Protein AF-A0A2H5Z1C7-F1 (afdb_monomer_lite)

Structure (mmCIF, N/CA/C/O backbone):
data_AF-A0A2H5Z1C7-F1
#
_entry.id   AF-A0A2H5Z1C7-F1
#
loop_
_atom_site.group_PDB
_atom_site.id
_atom_site.type_symbol
_atom_site.label_atom_id
_atom_site.label_alt_id
_atom_site.label_comp_id
_atom_site.label_asym_id
_atom_site.label_entity_id
_atom_site.label_seq_id
_atom_site.pdbx_PDB_ins_code
_atom_site.Cartn_x
_atom_site.Cartn_y
_atom_site.Cartn_z
_atom_site.occupancy
_atom_site.B_iso_or_equiv
_atom_site.auth_seq_id
_atom_site.auth_comp_id
_atom_site.auth_asym_id
_atom_site.auth_atom_id
_atom_site.pdbx_PDB_model_num
ATOM 1 N N . MET A 1 1 ? 21.024 -50.551 -31.900 1.00 51.53 1 MET A N 1
ATOM 2 C CA . MET A 1 1 ? 20.088 -49.462 -31.540 1.00 51.53 1 MET A CA 1
ATOM 3 C C . MET A 1 1 ? 19.557 -49.660 -30.117 1.00 51.53 1 MET A C 1
ATOM 5 O O . MET A 1 1 ? 19.567 -48.706 -29.353 1.00 51.53 1 MET A O 1
ATOM 9 N N . ASP A 1 2 ? 19.234 -50.897 -29.718 1.00 59.56 2 ASP A N 1
ATOM 10 C CA . ASP A 1 2 ? 18.687 -51.221 -28.384 1.00 59.56 2 ASP A CA 1
ATOM 11 C C . ASP A 1 2 ? 19.619 -50.965 -27.187 1.00 59.56 2 ASP A C 1
ATOM 13 O O . ASP A 1 2 ? 19.162 -50.536 -26.131 1.00 59.56 2 ASP A O 1
ATOM 17 N N . GLU A 1 3 ? 20.934 -51.153 -27.337 1.00 68.38 3 GLU A N 1
ATOM 18 C CA . GLU A 1 3 ? 21.896 -50.921 -26.243 1.00 68.38 3 GLU A CA 1
ATOM 19 C C . GLU A 1 3 ? 22.015 -49.432 -25.864 1.00 68.38 3 GLU A C 1
ATOM 21 O O . GLU A 1 3 ? 22.174 -49.081 -24.694 1.00 68.38 3 GLU A O 1
ATOM 26 N N . TRP A 1 4 ? 21.871 -48.539 -26.847 1.00 64.00 4 TRP A N 1
ATOM 27 C CA . TRP A 1 4 ? 21.861 -47.091 -26.632 1.00 64.00 4 TRP A CA 1
ATOM 28 C C . TRP A 1 4 ? 20.602 -46.644 -25.880 1.00 64.00 4 TRP A C 1
ATOM 30 O O . TRP A 1 4 ? 20.699 -45.897 -24.909 1.00 64.00 4 TRP A O 1
ATOM 40 N N . LEU A 1 5 ? 19.435 -47.167 -26.267 1.00 70.19 5 LEU A N 1
ATOM 41 C CA . LEU A 1 5 ? 18.165 -46.906 -25.584 1.00 70.19 5 LEU A CA 1
ATOM 42 C C . LEU A 1 5 ? 18.172 -47.420 -24.139 1.00 70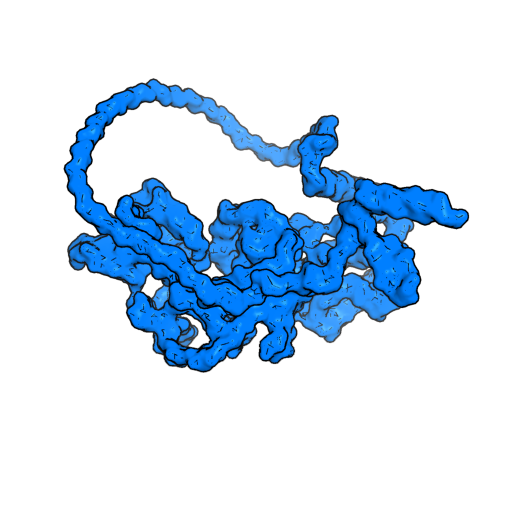.19 5 LEU A C 1
ATOM 44 O O . LEU A 1 5 ? 17.688 -46.730 -23.244 1.00 70.19 5 LEU A O 1
ATOM 48 N N . ALA A 1 6 ? 18.762 -48.591 -23.888 1.00 74.25 6 ALA A N 1
ATOM 49 C CA . ALA A 1 6 ? 18.908 -49.128 -22.535 1.00 74.25 6 ALA A CA 1
ATOM 50 C C . ALA A 1 6 ? 19.809 -48.244 -21.653 1.00 74.25 6 ALA A C 1
ATOM 52 O O . ALA A 1 6 ? 19.497 -48.006 -20.486 1.00 74.25 6 ALA A O 1
ATOM 53 N N . ARG A 1 7 ? 20.904 -47.707 -22.211 1.00 75.25 7 ARG A N 1
ATOM 54 C CA . ARG A 1 7 ? 21.788 -46.770 -21.496 1.00 75.25 7 ARG A CA 1
ATOM 55 C C . ARG A 1 7 ? 21.118 -45.423 -21.239 1.00 75.25 7 ARG A C 1
ATOM 57 O O . ARG A 1 7 ? 21.278 -44.888 -20.146 1.00 75.25 7 ARG A O 1
ATOM 64 N N . LEU A 1 8 ? 20.348 -44.909 -22.198 1.00 74.25 8 LEU A N 1
ATOM 65 C CA . LEU A 1 8 ? 19.602 -43.657 -22.054 1.00 74.25 8 LEU A CA 1
ATOM 66 C C . LEU A 1 8 ? 18.519 -43.767 -20.970 1.00 74.25 8 LEU A C 1
ATOM 68 O O . LEU A 1 8 ? 18.454 -42.912 -20.095 1.00 74.25 8 LEU A O 1
ATOM 72 N N . LYS A 1 9 ? 17.732 -44.853 -20.963 1.00 76.56 9 LYS A N 1
ATOM 73 C CA . LYS A 1 9 ? 16.726 -45.105 -19.915 1.00 76.56 9 LYS A CA 1
ATOM 74 C C . LYS A 1 9 ? 17.356 -45.179 -18.527 1.00 76.56 9 LYS A C 1
ATOM 76 O O . LYS A 1 9 ? 16.883 -44.520 -17.611 1.00 76.56 9 LYS A O 1
ATOM 81 N N . ARG A 1 10 ? 18.482 -45.887 -18.399 1.00 79.12 10 ARG A N 1
ATOM 82 C CA . ARG A 1 10 ? 19.217 -45.984 -17.132 1.00 79.12 10 ARG A CA 1
ATOM 83 C C . ARG A 1 10 ? 19.778 -44.636 -16.669 1.00 79.12 10 ARG A C 1
ATOM 85 O O . ARG A 1 10 ? 19.803 -44.369 -15.476 1.00 79.12 10 ARG A O 1
ATOM 92 N N . ALA A 1 11 ? 20.229 -43.785 -17.592 1.00 76.12 11 ALA A N 1
ATOM 93 C CA . ALA A 1 11 ? 20.698 -42.441 -17.260 1.00 76.12 11 ALA A CA 1
ATOM 94 C C . ALA A 1 11 ? 19.555 -41.529 -16.784 1.00 76.12 11 ALA A C 1
ATOM 96 O O . ALA A 1 11 ? 19.762 -40.726 -15.880 1.00 76.12 11 ALA A O 1
ATOM 97 N N . ILE A 1 12 ? 18.358 -41.679 -17.354 1.00 80.25 12 ILE A N 1
ATOM 98 C CA . ILE A 1 12 ? 17.167 -40.920 -16.953 1.00 80.25 12 ILE A CA 1
ATOM 99 C C . ILE A 1 12 ? 16.640 -41.400 -15.598 1.00 80.25 12 ILE A C 1
ATOM 101 O O . ILE A 1 12 ? 16.338 -40.569 -14.754 1.00 80.25 12 ILE A O 1
ATOM 105 N N . GLU A 1 13 ? 16.617 -42.712 -15.340 1.00 76.44 13 GLU A N 1
ATOM 106 C CA . GLU A 1 13 ? 16.239 -43.271 -14.029 1.00 76.44 13 GLU A CA 1
ATOM 107 C C . GLU A 1 13 ? 17.138 -42.775 -12.888 1.00 76.44 13 GLU A C 1
ATOM 109 O O . GLU A 1 13 ? 16.668 -42.571 -11.776 1.00 76.44 13 GLU A O 1
ATOM 114 N N . VAL A 1 14 ? 18.430 -42.556 -13.153 1.00 83.31 14 VAL A N 1
ATOM 115 C CA . VAL A 1 14 ? 19.371 -42.010 -12.158 1.00 83.31 14 VAL A CA 1
ATOM 116 C C . VAL A 1 14 ? 19.178 -40.498 -11.944 1.00 83.31 14 VAL A C 1
ATOM 118 O O . VAL A 1 14 ? 19.596 -39.973 -10.916 1.00 83.31 14 VAL A O 1
ATOM 121 N N . ASN A 1 15 ? 18.544 -39.794 -12.888 1.00 78.38 15 ASN A N 1
ATOM 122 C CA . ASN A 1 15 ? 18.353 -38.339 -12.873 1.00 78.38 15 ASN A CA 1
ATOM 123 C C . ASN A 1 15 ? 16.864 -37.959 -13.006 1.00 78.38 15 ASN A C 1
ATOM 125 O O . ASN A 1 15 ? 16.501 -37.038 -13.743 1.00 78.38 15 ASN A O 1
ATOM 129 N N . ASP A 1 16 ? 16.000 -38.678 -12.292 1.00 77.06 16 ASP A N 1
ATOM 130 C CA . ASP A 1 16 ? 14.538 -38.523 -12.312 1.00 77.06 16 ASP A CA 1
ATOM 131 C C . ASP A 1 16 ? 14.044 -37.146 -11.828 1.00 77.06 16 ASP A C 1
ATOM 133 O O . ASP A 1 16 ? 12.974 -36.686 -12.219 1.00 77.06 16 ASP A O 1
ATOM 137 N N . HIS A 1 17 ? 14.849 -36.452 -11.027 1.00 74.62 17 HIS A N 1
ATOM 138 C CA . HIS A 1 17 ? 14.631 -35.078 -10.575 1.00 74.62 17 HIS A CA 1
ATOM 139 C C . HIS A 1 17 ? 14.840 -34.013 -11.674 1.00 74.62 17 HIS A C 1
ATOM 141 O O . HIS A 1 17 ? 14.372 -32.882 -11.522 1.00 74.62 17 HIS A O 1
ATOM 147 N N . VAL A 1 18 ? 15.493 -34.359 -12.792 1.00 75.75 18 VAL A N 1
ATOM 148 C CA . VAL A 1 18 ? 15.772 -33.451 -13.927 1.00 75.75 18 VAL A CA 1
ATOM 149 C C . VAL A 1 18 ? 14.942 -33.807 -15.158 1.00 75.75 18 VAL A C 1
ATOM 151 O O . VAL A 1 18 ? 14.459 -32.916 -15.860 1.00 75.75 18 VAL A O 1
ATOM 154 N N . PHE A 1 19 ? 14.772 -35.102 -15.433 1.00 78.25 19 PHE A N 1
ATOM 155 C CA . PHE A 1 19 ? 14.183 -35.593 -16.678 1.00 78.25 19 PHE A CA 1
ATOM 156 C C . PHE A 1 19 ? 12.903 -36.396 -16.424 1.00 78.25 19 PHE A C 1
ATOM 158 O O . PHE A 1 19 ? 12.857 -37.264 -15.554 1.00 78.25 19 PHE A O 1
ATOM 165 N N . ALA A 1 20 ? 11.873 -36.157 -17.234 1.00 79.81 20 ALA A N 1
ATOM 166 C CA . ALA A 1 20 ? 10.685 -37.000 -17.319 1.00 79.81 20 ALA A CA 1
ATOM 167 C C . ALA A 1 20 ? 10.631 -37.721 -18.672 1.00 79.81 20 ALA A C 1
ATOM 169 O O . ALA A 1 20 ? 11.037 -37.179 -19.699 1.00 79.81 20 ALA A O 1
ATOM 170 N N . LEU A 1 21 ? 10.119 -38.953 -18.667 1.00 76.56 21 LEU A N 1
ATOM 171 C CA . LEU A 1 21 ? 9.758 -39.673 -19.886 1.00 76.56 21 LEU A CA 1
ATOM 172 C C . LEU A 1 21 ? 8.274 -39.449 -20.148 1.00 76.56 21 LEU A C 1
ATOM 174 O O . LEU A 1 21 ? 7.436 -39.926 -19.383 1.00 76.56 21 LEU A O 1
ATOM 178 N N . GLU A 1 22 ? 7.958 -38.751 -21.229 1.00 75.31 22 GLU A N 1
ATOM 179 C CA . GLU A 1 22 ? 6.585 -38.542 -21.674 1.00 75.31 22 GLU A CA 1
ATOM 180 C C . GLU A 1 22 ? 6.343 -39.376 -22.935 1.00 75.31 22 GLU A C 1
ATOM 182 O O . GLU A 1 22 ? 7.213 -39.514 -23.797 1.00 75.31 22 GLU A O 1
ATOM 187 N N . THR A 1 23 ? 5.171 -40.003 -23.022 1.00 67.50 23 THR A N 1
ATOM 188 C CA . THR A 1 23 ? 4.750 -40.734 -24.223 1.00 67.50 23 THR A CA 1
ATOM 189 C C . THR A 1 23 ? 3.649 -39.924 -24.884 1.00 67.50 23 THR A C 1
ATOM 191 O O . THR A 1 23 ? 2.552 -39.838 -24.339 1.00 67.50 23 THR A O 1
ATOM 194 N N . SER A 1 24 ? 3.948 -39.327 -26.035 1.00 59.72 24 SER A N 1
ATOM 195 C CA . SER A 1 24 ? 2.995 -38.552 -26.834 1.00 59.72 24 SER A CA 1
ATOM 196 C C . SER A 1 24 ? 2.995 -39.111 -28.252 1.00 59.72 24 SER A C 1
ATOM 198 O O . SER A 1 24 ? 4.057 -39.385 -28.803 1.00 59.72 24 SER A O 1
ATOM 200 N N . ASP A 1 25 ? 1.813 -39.357 -28.818 1.00 56.03 25 ASP A N 1
ATOM 201 C CA . ASP A 1 25 ? 1.622 -39.868 -30.188 1.00 56.03 25 ASP A CA 1
ATOM 202 C C . ASP A 1 25 ? 2.435 -41.130 -30.559 1.00 56.03 25 ASP A C 1
ATOM 204 O O . ASP A 1 25 ? 2.811 -41.344 -31.709 1.00 56.03 25 ASP A O 1
ATOM 208 N N . GLY A 1 26 ? 2.680 -42.015 -29.585 1.00 63.62 26 GLY A N 1
ATOM 209 C CA . GLY A 1 26 ? 3.385 -43.286 -29.798 1.00 63.62 26 GLY A CA 1
ATOM 210 C C . GLY A 1 26 ? 4.915 -43.187 -29.802 1.00 63.62 26 GLY A C 1
ATOM 211 O O . GLY A 1 26 ? 5.580 -44.214 -29.946 1.00 63.62 26 GLY A O 1
ATOM 212 N N . GLU A 1 27 ? 5.475 -41.996 -29.575 1.00 62.56 27 GLU A N 1
ATOM 213 C CA . GLU A 1 27 ? 6.912 -41.767 -29.418 1.00 62.56 27 GLU A CA 1
ATOM 214 C C . GLU A 1 27 ? 7.261 -41.436 -27.957 1.00 62.56 27 GLU A C 1
ATOM 216 O O . GLU A 1 27 ? 6.515 -40.768 -27.238 1.00 62.56 27 GLU A O 1
ATOM 221 N N . THR A 1 28 ? 8.403 -41.945 -27.486 1.00 69.50 28 THR A N 1
ATOM 222 C CA . THR A 1 28 ? 8.923 -41.650 -26.144 1.00 69.50 28 THR A CA 1
ATOM 223 C C . THR A 1 28 ? 9.860 -40.451 -26.222 1.00 69.50 28 THR A C 1
ATOM 225 O O . THR A 1 28 ? 10.951 -40.559 -26.784 1.00 69.50 28 THR A O 1
ATOM 228 N N . ILE A 1 29 ? 9.455 -39.332 -25.627 1.00 76.62 29 ILE A N 1
ATOM 229 C CA . ILE A 1 29 ? 10.246 -38.102 -25.551 1.00 76.62 29 ILE A CA 1
ATOM 230 C C . ILE A 1 29 ? 10.829 -37.922 -24.143 1.00 76.62 29 ILE A C 1
ATOM 232 O O . ILE A 1 29 ? 10.222 -38.294 -23.138 1.00 76.62 29 ILE A O 1
ATOM 236 N N . VAL A 1 30 ? 12.043 -37.371 -24.078 1.00 76.94 30 VAL A N 1
ATOM 237 C CA . VAL A 1 30 ? 12.716 -37.007 -22.823 1.00 76.94 30 VAL A CA 1
ATOM 238 C C . VAL A 1 30 ? 12.503 -35.513 -22.604 1.00 76.94 30 VAL A C 1
ATOM 240 O O . VAL A 1 30 ? 12.988 -34.709 -23.399 1.00 76.94 30 VAL A O 1
ATOM 243 N N . ALA A 1 31 ? 11.777 -35.143 -21.553 1.00 73.44 31 ALA A N 1
ATOM 244 C CA . ALA A 1 31 ? 11.380 -33.770 -21.265 1.00 73.44 31 ALA A CA 1
ATOM 245 C C . ALA A 1 31 ? 12.085 -33.229 -20.008 1.00 73.44 31 ALA A C 1
ATOM 247 O O . ALA A 1 31 ? 12.254 -33.938 -19.014 1.00 73.44 31 ALA A O 1
ATOM 248 N N . THR A 1 32 ? 12.502 -31.964 -20.050 1.00 74.81 32 THR A N 1
ATOM 249 C CA . THR A 1 32 ? 13.065 -31.206 -18.919 1.00 74.81 32 THR A CA 1
ATOM 250 C C . THR A 1 32 ? 12.670 -29.734 -19.050 1.00 74.81 32 THR A C 1
ATOM 252 O O . THR A 1 32 ? 12.405 -29.263 -20.160 1.00 74.81 32 THR A O 1
ATOM 255 N N . THR A 1 33 ? 12.582 -29.000 -17.941 1.00 75.00 33 THR A N 1
ATOM 256 C CA . THR A 1 33 ? 12.294 -27.558 -17.971 1.00 75.00 33 THR A CA 1
ATOM 257 C C . THR A 1 33 ? 13.534 -26.762 -18.402 1.00 75.00 33 THR A C 1
ATOM 259 O O . THR A 1 33 ? 14.664 -27.244 -18.322 1.00 75.00 33 THR A O 1
ATOM 262 N N . ARG A 1 34 ? 13.362 -25.492 -18.807 1.00 61.97 34 ARG A N 1
ATOM 263 C CA . ARG A 1 34 ? 14.505 -24.588 -19.079 1.00 61.97 34 ARG A CA 1
ATOM 264 C C . ARG A 1 34 ? 15.430 -24.393 -17.868 1.00 61.97 34 ARG A C 1
ATOM 266 O O . ARG A 1 34 ? 16.579 -24.019 -18.061 1.00 61.97 34 ARG A O 1
ATOM 273 N N . ALA A 1 35 ? 14.935 -24.648 -16.656 1.00 66.19 35 ALA A N 1
ATOM 274 C CA . ALA A 1 35 ? 15.692 -24.567 -15.410 1.00 66.19 35 ALA A CA 1
ATOM 275 C C . ALA A 1 35 ? 16.402 -25.886 -15.040 1.00 66.19 35 ALA A C 1
ATOM 277 O O . ALA A 1 35 ? 17.009 -25.965 -13.977 1.00 66.19 35 ALA A O 1
ATOM 278 N N . GLY A 1 36 ? 16.330 -26.923 -15.886 1.00 69.81 36 GLY A N 1
ATOM 279 C CA . GLY A 1 36 ? 16.950 -28.222 -15.611 1.00 69.81 36 GLY A 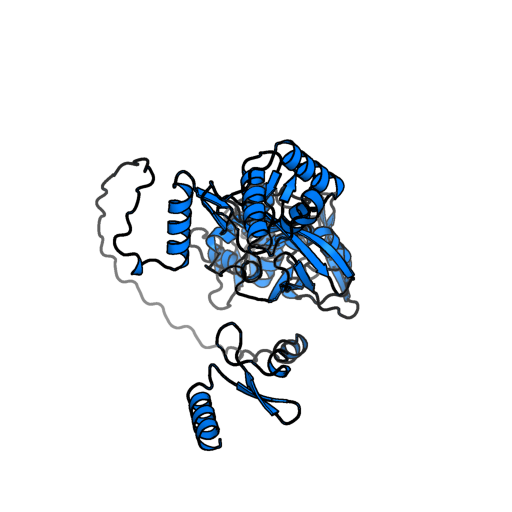CA 1
ATOM 280 C C . GLY A 1 36 ? 16.249 -28.999 -14.496 1.00 69.81 36 GLY A C 1
ATOM 281 O O . GLY A 1 36 ? 16.899 -29.712 -13.737 1.00 69.81 36 GLY A O 1
ATOM 282 N N . THR A 1 37 ? 14.929 -28.854 -14.377 1.00 72.94 37 THR A N 1
ATOM 283 C CA . THR A 1 37 ? 14.098 -29.583 -13.410 1.00 72.94 37 THR A CA 1
ATOM 284 C C . THR A 1 37 ? 13.065 -30.443 -14.126 1.00 72.94 37 THR A C 1
ATOM 286 O O . THR A 1 37 ? 12.715 -30.196 -15.284 1.00 72.94 37 THR A O 1
ATOM 289 N N . ARG A 1 38 ? 12.570 -31.477 -13.442 1.00 72.56 38 ARG A N 1
ATOM 290 C CA . ARG A 1 38 ? 11.527 -32.351 -13.979 1.00 72.56 38 ARG A CA 1
ATOM 291 C C . ARG A 1 38 ? 10.254 -31.544 -14.315 1.00 72.56 38 ARG A C 1
ATOM 293 O O . ARG A 1 38 ? 9.770 -30.815 -13.449 1.00 72.56 38 ARG A O 1
ATOM 300 N N . PRO A 1 39 ? 9.672 -31.686 -15.521 1.00 68.94 39 PRO A N 1
ATOM 301 C CA . PRO A 1 39 ? 8.381 -31.086 -15.846 1.00 68.94 39 PRO A CA 1
ATOM 302 C C . PRO A 1 39 ? 7.281 -31.698 -14.968 1.00 68.94 39 PRO A C 1
ATOM 304 O O . PRO A 1 39 ? 7.205 -32.921 -14.822 1.00 68.94 39 PRO A O 1
ATOM 307 N N . LEU A 1 40 ? 6.438 -30.859 -14.366 1.00 70.06 40 LEU A N 1
ATOM 308 C CA . LEU A 1 40 ? 5.249 -31.317 -13.647 1.00 70.06 40 LEU A CA 1
ATOM 309 C C . LEU A 1 40 ? 4.133 -31.629 -14.658 1.00 70.06 40 LEU A C 1
ATOM 311 O O . LEU A 1 40 ? 3.962 -30.865 -15.612 1.00 70.06 40 LEU A O 1
ATOM 315 N N . PRO A 1 41 ? 3.363 -32.720 -14.479 1.00 61.56 41 PRO A N 1
ATOM 316 C CA . PRO A 1 41 ? 2.237 -33.012 -15.357 1.00 61.56 41 PRO A CA 1
ATOM 317 C C . PRO A 1 41 ? 1.214 -31.860 -15.314 1.00 61.56 41 PRO A C 1
ATOM 319 O O . PRO A 1 41 ? 1.045 -31.250 -14.255 1.00 61.56 41 PRO A O 1
ATOM 322 N N . PRO A 1 42 ? 0.484 -31.580 -16.412 1.00 50.41 42 PRO A N 1
ATOM 323 C CA . PRO A 1 42 ? -0.474 -30.469 -16.485 1.00 50.41 42 PRO A CA 1
ATOM 324 C C . PRO A 1 42 ? -1.522 -30.470 -15.363 1.00 50.41 42 PRO A C 1
ATOM 326 O O . PRO A 1 42 ? -1.993 -29.421 -14.939 1.00 50.41 42 PRO A O 1
ATOM 329 N N . GLU A 1 43 ? -1.857 -31.649 -14.841 1.00 48.75 43 GLU A N 1
ATOM 330 C CA . GLU A 1 43 ? -2.802 -31.838 -13.737 1.00 48.75 43 GLU A CA 1
ATOM 331 C C . GLU A 1 43 ? -2.242 -31.405 -12.370 1.00 48.75 43 GLU A C 1
ATOM 333 O O . GLU A 1 43 ? -3.019 -31.057 -11.489 1.00 48.75 43 GLU A O 1
ATOM 338 N N . ALA A 1 44 ? -0.914 -31.384 -12.201 1.00 49.94 44 ALA A N 1
ATOM 339 C CA . ALA A 1 44 ? -0.227 -30.897 -11.001 1.00 49.94 44 ALA A CA 1
ATOM 340 C C . ALA A 1 44 ? 0.066 -29.385 -11.043 1.00 49.94 44 ALA A C 1
ATOM 342 O O . ALA A 1 44 ? 0.431 -28.811 -10.023 1.00 49.94 44 ALA A O 1
ATOM 343 N N . LEU A 1 45 ? -0.103 -28.741 -12.206 1.00 45.72 45 LEU A N 1
ATOM 344 C CA . LEU A 1 45 ? -0.094 -27.277 -12.346 1.00 45.72 45 LEU A CA 1
ATOM 345 C C . LEU A 1 45 ? -1.443 -26.650 -11.964 1.00 45.72 45 LEU A C 1
ATOM 347 O O . LEU A 1 45 ? -1.530 -25.442 -11.775 1.00 45.72 45 LEU A O 1
ATOM 351 N N . ILE A 1 46 ? -2.492 -27.467 -11.849 1.00 44.44 46 ILE A N 1
ATOM 352 C CA . ILE A 1 46 ? -3.780 -27.045 -11.310 1.00 44.44 46 ILE A CA 1
ATOM 353 C C . ILE A 1 46 ? -3.757 -27.363 -9.820 1.00 44.44 46 ILE A C 1
ATOM 355 O O . ILE A 1 46 ? -4.095 -28.474 -9.405 1.00 44.44 46 ILE A O 1
ATOM 359 N N . ASP A 1 47 ? -3.365 -26.386 -9.011 1.00 40.84 47 ASP A N 1
ATOM 360 C CA . ASP A 1 47 ? -3.500 -26.491 -7.566 1.00 40.84 47 ASP A CA 1
ATOM 361 C C . ASP A 1 47 ? -4.993 -26.531 -7.192 1.00 40.84 47 ASP A C 1
ATOM 363 O O . ASP A 1 47 ? -5.702 -25.526 -7.163 1.00 40.84 47 ASP A O 1
ATOM 367 N N . ARG A 1 48 ? -5.505 -27.742 -6.956 1.00 45.59 48 ARG A N 1
ATOM 368 C CA . ARG A 1 48 ? -6.862 -27.964 -6.437 1.00 45.59 48 ARG A CA 1
ATOM 369 C C . ARG A 1 48 ? -6.915 -27.933 -4.906 1.00 45.59 48 ARG A C 1
ATOM 371 O O . ARG A 1 48 ? -8.012 -28.014 -4.359 1.00 45.59 48 ARG A O 1
ATOM 378 N N . ALA A 1 49 ? -5.777 -27.833 -4.213 1.00 49.00 49 ALA A N 1
ATOM 379 C CA . ALA A 1 49 ? -5.707 -27.804 -2.752 1.00 49.00 49 ALA A CA 1
ATOM 380 C C . ALA A 1 49 ? -6.001 -26.406 -2.173 1.00 49.00 49 ALA A C 1
ATOM 382 O O . ALA A 1 49 ? -6.315 -26.281 -0.987 1.00 49.00 49 ALA A O 1
ATOM 383 N N . HIS A 1 50 ? -5.973 -25.361 -3.004 1.00 47.56 50 HIS A N 1
ATOM 384 C CA . HIS A 1 50 ? -6.230 -23.974 -2.606 1.00 47.56 50 HIS A CA 1
ATOM 385 C C . HIS A 1 50 ? -7.493 -23.380 -3.235 1.00 47.56 50 HIS A C 1
ATOM 387 O O . HIS A 1 50 ? -7.539 -22.219 -3.624 1.00 47.56 50 HIS A O 1
ATOM 393 N N . GLN A 1 51 ? -8.572 -24.163 -3.280 1.00 41.72 51 GLN A N 1
ATOM 394 C CA . GLN A 1 51 ? -9.899 -23.594 -3.492 1.00 41.72 51 GLN A CA 1
ATOM 395 C C . GLN A 1 51 ? -10.484 -23.159 -2.136 1.00 41.72 51 GLN A C 1
ATOM 397 O O . GLN A 1 51 ? -10.714 -23.987 -1.249 1.00 41.72 51 GLN A O 1
ATOM 402 N N . LEU A 1 52 ? -10.785 -21.859 -2.011 1.00 46.31 52 LEU A N 1
ATOM 403 C CA . LEU A 1 52 ? -11.509 -21.210 -0.902 1.00 46.31 52 LEU A CA 1
ATOM 404 C C . LEU A 1 52 ? -12.682 -22.022 -0.285 1.00 46.31 52 LEU A C 1
ATOM 406 O O . LEU A 1 52 ? -12.862 -21.944 0.932 1.00 46.31 52 LEU A O 1
ATOM 410 N N . PRO A 1 53 ? -13.459 -22.841 -1.031 1.00 50.59 53 PRO A N 1
ATOM 411 C CA . PRO A 1 53 ? -14.543 -23.639 -0.456 1.00 50.59 53 PRO A CA 1
ATOM 412 C C . PRO A 1 53 ? -14.106 -24.679 0.588 1.00 50.59 53 PRO A C 1
ATOM 414 O O . PRO A 1 53 ? -14.888 -24.981 1.488 1.00 50.59 53 PRO A O 1
ATOM 417 N N . HIS A 1 54 ? -12.885 -25.227 0.514 1.00 44.00 54 HIS A N 1
ATOM 418 C CA . HIS A 1 54 ? -12.462 -26.299 1.430 1.00 44.00 54 HIS A CA 1
ATOM 419 C C . HIS A 1 54 ? -12.116 -25.804 2.843 1.00 44.00 54 HIS A C 1
ATOM 421 O O . HIS A 1 54 ? -12.278 -26.559 3.799 1.00 44.00 54 HIS A O 1
ATOM 427 N N . ARG A 1 55 ? -11.728 -24.530 3.006 1.00 50.56 55 ARG A N 1
ATOM 428 C CA . ARG A 1 55 ? -11.401 -23.938 4.319 1.00 50.56 55 ARG A CA 1
ATOM 429 C C . ARG A 1 55 ? -12.632 -23.526 5.137 1.00 50.56 55 ARG A C 1
ATOM 431 O O . ARG A 1 55 ? -12.528 -23.379 6.346 1.00 50.56 55 ARG A O 1
ATOM 438 N N . PHE A 1 56 ? -13.802 -23.386 4.507 1.00 51.94 56 PHE A N 1
ATOM 439 C CA . PHE A 1 56 ? -15.055 -23.025 5.188 1.00 51.94 56 PHE A CA 1
ATOM 440 C C . PHE A 1 56 ? -15.765 -24.209 5.876 1.00 51.94 56 PHE A C 1
ATOM 442 O O . PHE A 1 56 ? -16.729 -23.990 6.609 1.00 51.94 56 PHE A O 1
ATOM 449 N N . MET A 1 57 ? -15.334 -25.455 5.637 1.00 45.19 57 MET A N 1
ATOM 450 C CA . MET A 1 57 ? -16.028 -26.666 6.113 1.00 45.19 57 MET A CA 1
ATOM 451 C C . MET A 1 57 ? -15.352 -27.378 7.294 1.00 45.19 57 MET A C 1
ATOM 453 O O . MET A 1 57 ? -15.957 -28.296 7.847 1.00 45.19 57 MET A O 1
ATOM 457 N N . GLU A 1 58 ? -14.152 -26.969 7.719 1.00 43.88 58 GLU A N 1
ATOM 458 C CA . GLU A 1 58 ? -13.511 -27.521 8.920 1.00 43.88 58 GLU A CA 1
ATOM 459 C C . GLU A 1 58 ? -13.721 -26.596 10.128 1.00 43.88 58 GLU A C 1
ATOM 461 O O . GLU A 1 58 ? -13.138 -25.513 10.189 1.00 43.88 58 GLU A O 1
ATOM 466 N N . PRO A 1 59 ? -14.566 -26.985 11.103 1.00 42.47 59 PRO A N 1
ATOM 467 C CA . PRO A 1 59 ? -14.677 -26.246 12.349 1.00 42.47 59 PRO A CA 1
ATOM 468 C C . PRO A 1 59 ? -13.379 -26.393 13.164 1.00 42.47 59 PRO A C 1
ATOM 470 O O . PRO A 1 59 ? -12.824 -27.495 13.228 1.00 42.47 59 PRO A O 1
ATOM 473 N N . PRO A 1 60 ? -12.903 -25.325 13.831 1.00 51.03 60 PRO A N 1
ATOM 474 C CA . PRO A 1 60 ? -11.753 -25.419 14.721 1.00 51.03 60 PRO A CA 1
ATOM 475 C C . PRO A 1 60 ? -12.031 -26.424 15.856 1.00 51.03 60 PRO A C 1
ATOM 477 O O . PRO A 1 60 ? -13.176 -26.539 16.312 1.00 51.03 60 PRO A O 1
ATOM 480 N N . PRO A 1 61 ? -11.014 -27.171 16.328 1.00 41.78 61 PRO A N 1
ATOM 481 C CA . PRO A 1 61 ? -11.194 -28.138 17.403 1.00 41.78 61 PRO A CA 1
ATOM 482 C C . PRO A 1 61 ? -11.699 -27.433 18.667 1.00 41.78 61 PRO A C 1
ATOM 484 O O . PRO A 1 61 ? -11.131 -26.438 19.113 1.00 41.78 61 PRO A O 1
ATOM 487 N N . ALA A 1 62 ? -12.793 -27.948 19.235 1.00 40.50 62 ALA A N 1
ATOM 488 C CA . ALA A 1 62 ? -13.456 -27.360 20.391 1.00 40.50 62 ALA A CA 1
ATOM 489 C C . ALA A 1 62 ? -12.498 -27.252 21.590 1.00 40.50 62 ALA A C 1
ATOM 491 O O . ALA A 1 62 ? -11.985 -28.262 22.078 1.00 40.50 62 ALA A O 1
ATOM 492 N N . ALA A 1 63 ? -12.291 -26.028 22.080 1.00 40.50 63 ALA A N 1
ATOM 493 C CA . ALA A 1 63 ? -11.536 -25.776 23.298 1.00 40.50 63 ALA A CA 1
ATOM 494 C C . ALA A 1 63 ? -12.220 -26.464 24.493 1.00 40.50 63 ALA A C 1
ATOM 496 O O . ALA A 1 63 ? -13.422 -26.309 24.727 1.00 40.50 63 ALA A O 1
ATOM 497 N N . ALA A 1 64 ? -11.453 -27.253 25.247 1.00 42.69 64 ALA A N 1
ATOM 498 C CA . ALA A 1 64 ? -11.932 -27.900 26.459 1.00 42.69 64 ALA A CA 1
ATOM 499 C C . ALA A 1 64 ? -12.216 -26.847 27.544 1.00 42.69 64 ALA A C 1
ATOM 501 O O . ALA A 1 64 ? -11.362 -26.021 27.855 1.00 42.69 64 ALA A O 1
ATOM 502 N N . ALA A 1 65 ? -13.413 -26.893 28.134 1.00 35.22 65 ALA A N 1
ATOM 503 C CA . ALA A 1 65 ? -13.815 -25.986 29.205 1.00 35.22 65 ALA A CA 1
ATOM 504 C C . ALA A 1 65 ? -12.918 -26.152 30.455 1.00 35.22 65 ALA A C 1
ATOM 506 O O . ALA A 1 65 ? -12.714 -27.288 30.902 1.00 35.22 65 ALA A O 1
ATOM 507 N N . PRO A 1 66 ? -12.412 -25.062 31.064 1.00 35.09 66 PRO A N 1
ATOM 508 C CA . PRO A 1 66 ? -11.533 -25.164 32.221 1.00 35.09 66 PRO A CA 1
ATOM 509 C C . PRO A 1 66 ? -12.312 -25.502 33.501 1.00 35.09 66 PRO A C 1
ATOM 511 O O . PRO A 1 66 ? -13.220 -24.792 33.934 1.00 35.09 66 PRO A O 1
ATOM 514 N N . THR A 1 67 ? -11.928 -26.606 34.143 1.00 35.16 67 THR A N 1
ATOM 515 C CA . THR A 1 67 ? -12.329 -26.970 35.508 1.00 35.16 67 THR A CA 1
ATOM 516 C C . THR A 1 67 ? -11.619 -26.099 36.546 1.00 35.16 67 THR A C 1
ATOM 518 O O . THR A 1 67 ? -10.391 -26.059 36.593 1.00 35.16 67 THR A O 1
ATOM 521 N N . THR A 1 68 ? -12.388 -25.483 37.442 1.00 38.00 68 THR A N 1
ATOM 522 C CA . THR A 1 68 ? -11.917 -24.715 38.604 1.00 38.00 68 THR A CA 1
ATOM 523 C C . THR A 1 68 ? -11.287 -25.609 39.677 1.00 38.00 68 THR A C 1
ATOM 525 O O . THR A 1 68 ? -11.927 -26.539 40.170 1.00 38.00 68 THR A O 1
ATOM 528 N N . ARG A 1 69 ? -10.055 -25.298 40.113 1.00 36.47 69 ARG A N 1
ATOM 529 C CA . ARG A 1 69 ? -9.461 -25.806 41.369 1.00 36.47 69 ARG A CA 1
ATOM 530 C C . ARG A 1 69 ? -8.432 -24.833 41.984 1.00 36.47 69 ARG A C 1
ATOM 532 O O . ARG A 1 69 ? -7.963 -23.940 41.293 1.00 36.47 69 ARG A O 1
ATOM 539 N N . PRO A 1 70 ? -8.149 -24.954 43.300 1.00 34.12 70 PRO A N 1
ATOM 540 C CA . PRO A 1 70 ? -7.952 -23.805 44.183 1.00 34.12 70 PRO A CA 1
ATOM 541 C C . PRO A 1 70 ? -6.499 -23.338 44.386 1.00 34.12 70 PRO A C 1
ATOM 543 O O . PRO A 1 70 ? -5.537 -24.092 44.256 1.00 34.12 70 PRO A O 1
ATOM 546 N N . ARG A 1 71 ? -6.431 -22.066 44.798 1.00 40.25 71 ARG A N 1
ATOM 547 C CA . ARG A 1 71 ? -5.297 -21.179 45.108 1.00 40.25 71 ARG A CA 1
ATOM 548 C C . ARG A 1 71 ? -4.198 -21.814 45.979 1.00 40.25 71 ARG A C 1
ATOM 550 O O . ARG A 1 71 ? -4.485 -22.338 47.056 1.00 40.25 71 ARG A O 1
ATOM 557 N N . ARG A 1 72 ? -2.931 -21.676 45.559 1.00 31.25 72 ARG A N 1
ATOM 558 C CA . ARG A 1 72 ? -1.729 -22.015 46.348 1.00 31.25 72 ARG A CA 1
ATOM 559 C C . ARG A 1 72 ? -0.768 -20.820 46.438 1.00 31.25 72 ARG A C 1
ATOM 561 O O . ARG A 1 72 ? -0.687 -20.020 45.519 1.00 31.25 72 ARG A O 1
ATOM 568 N N . ALA A 1 73 ? -0.125 -20.727 47.601 1.00 31.81 73 ALA A N 1
ATOM 569 C CA . ALA A 1 73 ? 0.559 -19.579 48.194 1.00 31.81 73 ALA A CA 1
ATOM 570 C C . ALA A 1 73 ? 1.831 -19.063 47.490 1.00 31.81 73 ALA A C 1
ATOM 572 O O . ALA A 1 73 ? 2.552 -19.818 46.841 1.00 31.81 73 ALA A O 1
ATOM 573 N N . GLU A 1 74 ? 2.089 -17.774 47.732 1.00 35.62 74 GLU A N 1
ATOM 574 C CA . GLU A 1 74 ? 3.232 -16.948 47.316 1.00 35.62 74 GLU A CA 1
ATOM 575 C C . GLU A 1 74 ? 4.591 -17.429 47.871 1.00 35.62 74 GLU A C 1
ATOM 577 O O . GLU A 1 74 ? 4.674 -17.796 49.049 1.00 35.62 74 GLU A O 1
ATOM 582 N N . PRO A 1 75 ? 5.680 -17.339 47.081 1.00 34.84 75 PRO A N 1
ATOM 583 C CA . PRO A 1 75 ? 7.053 -17.336 47.578 1.00 34.84 75 PRO A CA 1
ATOM 584 C C . PRO A 1 75 ? 7.678 -15.925 47.622 1.00 34.84 75 PRO A C 1
ATOM 586 O O . PRO A 1 75 ? 7.490 -15.104 46.729 1.00 34.84 75 PRO A O 1
ATOM 589 N N . GLN A 1 76 ? 8.453 -15.688 48.685 1.00 35.75 76 GLN A N 1
ATOM 590 C CA . GLN A 1 76 ? 9.217 -14.472 49.002 1.00 35.75 76 GLN A CA 1
ATOM 591 C C . GLN A 1 76 ? 10.520 -14.316 48.175 1.00 35.75 76 GLN A C 1
ATOM 593 O O . GLN A 1 76 ? 11.046 -15.318 47.688 1.00 35.75 76 GLN A O 1
ATOM 598 N N . PRO A 1 77 ? 11.066 -13.083 48.057 1.00 35.00 77 PRO A N 1
ATOM 599 C CA . PRO A 1 77 ? 12.160 -12.730 47.143 1.00 35.00 77 PRO A CA 1
ATOM 600 C C . PRO A 1 77 ? 13.575 -12.975 47.704 1.00 35.00 77 PRO A C 1
ATOM 602 O O . PRO A 1 77 ? 13.795 -12.951 48.916 1.00 35.00 77 PRO A O 1
ATOM 605 N N . VAL A 1 78 ? 14.546 -13.151 46.797 1.00 36.81 78 VAL A N 1
ATOM 606 C CA . VAL A 1 78 ? 15.995 -13.259 47.069 1.00 36.81 78 VAL A CA 1
ATOM 607 C C . VAL A 1 78 ? 16.710 -12.019 46.488 1.00 36.81 78 VAL A C 1
ATOM 609 O O . VAL A 1 78 ? 16.287 -11.559 45.429 1.00 36.81 78 VAL A O 1
ATOM 612 N N . PRO A 1 79 ? 17.739 -11.444 47.152 1.00 36.31 79 PRO A N 1
ATOM 613 C CA . PRO A 1 79 ? 18.229 -10.086 46.877 1.00 36.31 79 PRO A CA 1
ATOM 614 C C . PRO A 1 79 ? 19.244 -9.969 45.730 1.00 36.31 79 PRO A C 1
ATOM 616 O O . PRO A 1 79 ? 20.016 -10.888 45.465 1.00 36.31 79 PRO A O 1
ATOM 619 N N . GLU A 1 80 ? 19.249 -8.774 45.135 1.00 33.41 80 GLU A N 1
ATOM 620 C CA . GLU A 1 80 ? 20.092 -8.270 44.045 1.00 33.41 80 GLU A CA 1
ATOM 621 C C . GLU A 1 80 ? 21.560 -8.037 44.447 1.00 33.41 80 GLU A C 1
ATOM 623 O O . GLU A 1 80 ? 21.855 -7.575 45.552 1.00 33.41 80 GLU A O 1
ATOM 628 N N . GLU A 1 81 ? 22.477 -8.273 43.503 1.00 32.88 81 GLU A N 1
ATOM 629 C CA . GLU A 1 81 ? 23.890 -7.898 43.595 1.00 32.88 81 GLU A CA 1
ATOM 630 C C . GLU A 1 81 ? 24.200 -6.795 42.568 1.00 32.88 81 GLU A C 1
ATOM 632 O O . GLU A 1 81 ? 23.917 -6.909 41.375 1.00 32.88 81 GLU A O 1
ATOM 637 N N . VAL A 1 82 ? 24.734 -5.687 43.081 1.00 31.58 82 VAL A N 1
ATOM 638 C CA . VAL A 1 82 ? 24.970 -4.413 42.397 1.00 31.58 82 VAL A CA 1
ATOM 639 C C . VAL A 1 82 ? 26.253 -4.480 41.569 1.00 31.58 82 VAL A C 1
ATOM 641 O O . VAL A 1 82 ? 27.327 -4.721 42.118 1.00 31.58 82 VAL A O 1
ATOM 644 N N . VAL A 1 83 ? 26.170 -4.165 40.273 1.00 36.25 83 VAL A N 1
ATOM 645 C CA . VAL A 1 83 ? 27.344 -3.906 39.424 1.00 36.25 83 VAL A CA 1
ATOM 646 C C . VAL A 1 83 ? 27.226 -2.504 38.829 1.00 36.25 83 VAL A C 1
ATOM 648 O O . VAL A 1 83 ? 26.351 -2.211 38.020 1.00 36.25 83 VAL A O 1
ATOM 651 N N . THR A 1 84 ? 28.111 -1.617 39.273 1.00 31.56 84 THR A N 1
ATOM 652 C CA . THR A 1 84 ? 28.293 -0.246 38.777 1.00 31.56 84 THR A CA 1
ATOM 653 C C . THR A 1 84 ? 28.844 -0.224 37.345 1.00 31.56 84 THR A C 1
ATOM 655 O O . THR A 1 84 ? 29.868 -0.869 37.107 1.00 31.56 84 THR A O 1
ATOM 658 N N . PRO A 1 85 ? 28.267 0.562 36.415 1.00 34.19 85 PRO A N 1
ATOM 659 C CA . PRO A 1 85 ? 28.845 0.785 35.095 1.00 34.19 85 PRO A CA 1
ATOM 660 C C . PRO A 1 85 ? 29.760 2.020 35.074 1.00 34.19 85 PRO A C 1
ATOM 662 O O . PRO A 1 85 ? 29.399 3.105 35.533 1.00 34.19 85 PRO A O 1
ATOM 665 N N . THR A 1 86 ? 30.947 1.851 34.497 1.00 29.05 86 THR A N 1
ATOM 666 C CA . THR A 1 86 ? 31.880 2.936 34.176 1.00 29.05 86 THR A CA 1
ATOM 667 C C . THR A 1 86 ? 31.516 3.504 32.805 1.00 29.05 86 THR A C 1
ATOM 669 O O . THR A 1 86 ? 31.587 2.802 31.799 1.00 29.05 86 THR A O 1
ATOM 672 N N . VAL A 1 87 ? 31.118 4.774 32.769 1.00 31.17 87 VAL A N 1
ATOM 673 C CA . VAL A 1 87 ? 30.828 5.533 31.544 1.00 31.17 87 VAL A CA 1
ATOM 674 C C . VAL A 1 87 ? 32.146 5.977 30.912 1.00 31.17 87 VAL A C 1
ATOM 676 O O . VAL A 1 87 ? 32.946 6.641 31.568 1.00 31.17 87 VAL A O 1
ATOM 679 N N . THR A 1 88 ? 32.365 5.627 29.643 1.00 29.34 88 THR A N 1
ATOM 680 C CA . THR A 1 88 ? 33.362 6.285 28.787 1.00 29.34 88 THR A CA 1
ATOM 681 C C . THR A 1 88 ? 32.616 6.928 27.628 1.00 29.34 88 THR A C 1
ATOM 683 O O . THR A 1 88 ? 31.849 6.277 26.925 1.00 29.34 88 THR A O 1
ATOM 686 N N . GLU A 1 89 ? 32.788 8.237 27.522 1.00 32.69 89 GLU A N 1
ATOM 687 C CA . GLU A 1 89 ? 32.194 9.140 26.548 1.00 32.69 89 GLU A CA 1
ATOM 688 C C . GLU A 1 89 ? 33.069 9.112 25.285 1.00 32.69 89 GLU A C 1
ATOM 690 O O . GLU A 1 89 ? 34.242 9.480 25.350 1.00 32.69 89 GLU A O 1
ATOM 695 N N . GLU A 1 90 ? 32.536 8.652 24.149 1.00 31.25 90 GLU A N 1
ATOM 696 C CA . GLU A 1 90 ? 33.220 8.748 22.854 1.00 31.25 90 GLU A CA 1
ATOM 697 C C . GLU A 1 90 ? 32.339 9.429 21.806 1.00 31.25 90 GLU A C 1
ATOM 699 O O . GLU A 1 90 ? 31.135 9.203 21.687 1.00 31.25 90 GLU A O 1
ATOM 704 N N . ALA A 1 91 ? 32.993 10.353 21.112 1.00 30.08 91 ALA A N 1
ATOM 705 C CA . ALA A 1 91 ? 32.433 11.432 20.333 1.00 30.08 91 ALA A CA 1
ATOM 706 C C . ALA A 1 91 ? 31.845 10.982 18.989 1.00 30.08 91 ALA A C 1
ATOM 708 O O . ALA A 1 91 ? 32.350 10.089 18.314 1.00 30.08 91 ALA A O 1
ATOM 709 N N . VAL A 1 92 ? 30.808 11.707 18.570 1.00 34.34 92 VAL A N 1
ATOM 710 C CA . VAL A 1 92 ? 30.188 11.623 17.247 1.00 34.34 92 VAL A CA 1
ATOM 711 C C . VAL A 1 92 ? 31.189 12.098 16.190 1.00 34.34 92 VAL A C 1
ATOM 713 O O . VAL A 1 92 ? 31.471 13.292 16.083 1.00 34.34 92 VAL A O 1
ATOM 716 N N . ALA A 1 93 ? 31.717 11.161 15.404 1.00 28.59 93 ALA A N 1
ATOM 717 C CA . ALA A 1 93 ? 32.462 11.440 14.185 1.00 28.59 93 ALA A CA 1
ATOM 718 C C . ALA A 1 93 ? 31.574 11.143 12.968 1.00 28.59 93 ALA A C 1
ATOM 720 O O . ALA A 1 93 ? 31.132 10.012 12.763 1.00 28.59 93 ALA A O 1
ATOM 721 N N . GLU A 1 94 ? 31.326 12.173 12.157 1.00 33.22 94 GLU A N 1
ATOM 722 C CA . GLU A 1 94 ? 30.724 12.057 10.829 1.00 33.22 94 GLU A CA 1
ATOM 723 C C . GLU A 1 94 ? 31.536 11.072 9.976 1.00 33.22 94 GLU A C 1
ATOM 725 O O . GLU A 1 94 ? 32.674 11.335 9.581 1.00 33.22 94 GLU A O 1
ATOM 730 N N . THR A 1 95 ? 30.955 9.906 9.702 1.00 27.89 95 THR A N 1
ATOM 731 C CA . THR A 1 95 ? 31.575 8.870 8.880 1.00 27.89 95 THR A CA 1
ATOM 732 C C . THR A 1 95 ? 31.255 9.145 7.413 1.00 27.89 95 THR A C 1
ATOM 734 O O . THR A 1 95 ? 30.134 8.958 6.945 1.00 27.89 95 THR A O 1
ATOM 737 N N . LYS A 1 96 ? 32.272 9.578 6.661 1.00 32.94 96 LYS A N 1
ATOM 738 C CA . LYS A 1 96 ? 32.350 9.320 5.214 1.00 32.94 96 LYS A CA 1
ATOM 739 C C . LYS A 1 96 ? 32.151 7.810 4.986 1.00 32.94 96 LYS A C 1
ATOM 741 O O . LYS A 1 96 ? 32.649 7.044 5.813 1.00 32.94 96 LYS A O 1
ATOM 746 N N . PRO A 1 97 ? 31.490 7.362 3.901 1.00 33.62 97 PRO A N 1
ATOM 747 C CA . PRO A 1 97 ? 31.343 5.936 3.650 1.00 33.62 97 PRO A CA 1
ATOM 748 C C . PRO A 1 97 ? 32.736 5.323 3.524 1.00 33.62 97 PRO A C 1
ATOM 750 O O . PRO A 1 97 ? 33.508 5.689 2.637 1.00 33.62 97 PRO A O 1
ATOM 753 N N . ALA A 1 98 ? 33.072 4.446 4.466 1.00 34.91 98 ALA A N 1
ATOM 754 C CA . ALA A 1 98 ? 34.253 3.618 4.375 1.00 34.91 98 ALA A CA 1
ATOM 755 C C . ALA A 1 98 ? 34.017 2.633 3.228 1.00 34.91 98 ALA A C 1
ATOM 757 O O . ALA A 1 98 ? 33.078 1.837 3.282 1.00 34.91 98 ALA A O 1
ATOM 758 N N . GLU A 1 99 ? 34.857 2.700 2.197 1.00 43.41 99 GLU A N 1
ATOM 759 C CA . GLU A 1 99 ? 35.041 1.598 1.257 1.00 43.41 99 GLU A CA 1
ATOM 760 C C . GLU A 1 99 ? 35.481 0.384 2.077 1.00 43.41 99 GLU A C 1
ATOM 762 O O . GLU A 1 99 ? 36.645 0.226 2.443 1.00 43.41 99 GLU A O 1
ATOM 767 N N . THR A 1 100 ? 34.515 -0.446 2.451 1.00 47.44 100 THR A N 1
ATOM 768 C CA . THR A 1 100 ? 34.777 -1.756 3.025 1.00 47.44 100 THR A CA 1
ATOM 769 C C . THR A 1 100 ? 35.238 -2.616 1.862 1.00 47.44 100 THR A C 1
ATOM 771 O O . THR A 1 100 ? 34.434 -3.161 1.111 1.00 47.44 100 THR A O 1
ATOM 774 N N . ALA A 1 101 ? 36.554 -2.676 1.658 1.00 51.88 101 ALA A N 1
ATOM 775 C CA . ALA A 1 101 ? 37.149 -3.683 0.801 1.00 51.88 101 ALA A CA 1
ATOM 776 C C . ALA A 1 101 ? 36.800 -5.046 1.409 1.00 51.88 101 ALA A C 1
ATOM 778 O O . ALA A 1 101 ? 37.330 -5.430 2.450 1.00 51.88 101 ALA A O 1
ATOM 779 N N . VAL A 1 102 ? 35.834 -5.737 0.809 1.00 55.94 102 VAL A N 1
ATOM 780 C CA . VAL A 1 102 ? 35.476 -7.096 1.204 1.00 55.94 102 VAL A CA 1
ATOM 781 C C . VAL A 1 102 ? 36.654 -7.987 0.811 1.00 55.94 102 VAL A C 1
ATOM 783 O O . VAL A 1 102 ? 36.898 -8.197 -0.374 1.00 55.94 102 VAL A O 1
ATOM 786 N N . GLU A 1 103 ? 37.427 -8.457 1.794 1.00 60.28 103 GLU A N 1
ATOM 787 C CA . GLU A 1 103 ? 38.621 -9.283 1.547 1.00 60.28 103 GLU A CA 1
ATOM 788 C C . GLU A 1 103 ? 38.275 -10.666 0.966 1.00 60.28 103 GLU A C 1
ATOM 790 O O . GLU A 1 103 ? 39.108 -11.266 0.288 1.00 60.28 103 GLU A O 1
ATOM 795 N N . ASP A 1 104 ? 37.043 -11.151 1.174 1.00 73.88 104 ASP A N 1
ATOM 796 C CA . ASP A 1 104 ? 36.567 -12.434 0.655 1.00 73.88 104 ASP A CA 1
ATOM 797 C C . ASP A 1 104 ? 35.122 -12.343 0.129 1.00 73.88 104 ASP A C 1
ATOM 799 O O . ASP A 1 104 ? 34.158 -12.206 0.886 1.00 73.88 104 ASP A O 1
ATOM 803 N N . ILE A 1 105 ? 34.976 -12.441 -1.195 1.00 75.25 105 ILE A N 1
ATOM 804 C CA . ILE A 1 105 ? 33.693 -12.397 -1.913 1.00 75.25 105 ILE A CA 1
ATOM 805 C C . ILE A 1 105 ? 32.780 -13.575 -1.519 1.00 75.25 105 ILE A C 1
ATOM 807 O O . ILE A 1 105 ? 31.561 -13.455 -1.612 1.00 75.25 105 ILE A O 1
ATOM 811 N N . SER A 1 106 ? 33.338 -14.696 -1.042 1.00 76.69 106 SER A N 1
ATOM 812 C CA . SER A 1 106 ? 32.571 -15.898 -0.675 1.00 76.69 106 SER A CA 1
ATOM 813 C C . SER A 1 106 ? 31.707 -15.740 0.582 1.00 76.69 106 SER A C 1
ATOM 815 O O . SER A 1 106 ? 30.847 -16.580 0.843 1.00 76.69 106 SER A O 1
ATOM 817 N N . LEU A 1 107 ? 31.912 -14.666 1.350 1.00 81.88 107 LEU A N 1
ATOM 818 C CA . LEU A 1 107 ? 31.131 -14.348 2.547 1.00 81.88 107 LEU A CA 1
ATOM 819 C C . LEU A 1 107 ? 29.924 -13.448 2.254 1.00 81.88 107 LEU A C 1
ATOM 821 O O . LEU A 1 107 ? 29.106 -13.221 3.146 1.00 81.88 107 LEU A O 1
ATOM 825 N N . LEU A 1 108 ? 29.816 -12.917 1.033 1.00 79.81 108 LEU A N 1
ATOM 826 C CA . LEU A 1 108 ? 28.689 -12.086 0.634 1.00 79.81 108 LEU A CA 1
ATOM 827 C C . LEU A 1 108 ? 27.500 -12.958 0.240 1.00 79.81 108 LEU A C 1
ATOM 829 O O . LEU A 1 108 ? 27.637 -13.950 -0.471 1.00 79.81 108 LEU A O 1
ATOM 833 N N . THR A 1 109 ? 26.313 -12.545 0.672 1.00 84.19 109 THR A N 1
ATOM 834 C CA . THR A 1 109 ? 25.065 -13.038 0.078 1.00 84.19 109 THR A CA 1
ATOM 835 C C . THR A 1 109 ? 24.967 -12.595 -1.384 1.00 84.19 109 THR A C 1
ATOM 837 O O . THR A 1 109 ? 25.537 -11.567 -1.756 1.00 84.19 109 THR A O 1
ATOM 840 N N . ASP A 1 110 ? 24.210 -13.328 -2.205 1.00 81.25 110 ASP A N 1
ATOM 841 C CA . ASP A 1 110 ? 23.999 -12.976 -3.618 1.00 81.25 110 ASP A CA 1
ATOM 842 C C . ASP A 1 110 ? 23.512 -11.525 -3.779 1.00 81.25 110 ASP A C 1
ATOM 844 O O . ASP A 1 110 ? 24.018 -10.794 -4.627 1.00 81.25 110 ASP A O 1
ATOM 848 N N . ASP A 1 111 ? 22.611 -11.069 -2.904 1.00 78.50 111 ASP A N 1
ATOM 849 C CA . ASP A 1 111 ? 22.086 -9.698 -2.916 1.00 78.50 111 ASP A CA 1
ATOM 850 C C . ASP A 1 111 ? 23.181 -8.656 -2.618 1.00 78.50 111 ASP A C 1
ATOM 852 O O . ASP A 1 111 ? 23.270 -7.620 -3.279 1.00 78.50 111 ASP A O 1
ATOM 856 N N . GLN A 1 112 ? 24.062 -8.941 -1.651 1.00 81.81 112 GLN A N 1
ATOM 857 C CA . GLN A 1 112 ? 25.203 -8.074 -1.335 1.00 81.81 112 GLN A CA 1
ATOM 858 C C . GLN A 1 112 ? 26.226 -8.045 -2.473 1.00 81.81 112 GLN A C 1
ATOM 860 O O . GLN A 1 112 ? 26.809 -6.996 -2.744 1.00 81.81 112 GLN A O 1
ATOM 865 N N . LEU A 1 113 ? 26.440 -9.178 -3.146 1.00 85.31 113 LEU A N 1
ATOM 866 C CA . LEU A 1 113 ? 27.336 -9.261 -4.292 1.00 85.31 113 LEU A CA 1
ATOM 867 C C . LEU A 1 113 ? 26.789 -8.470 -5.484 1.00 85.31 113 LEU A C 1
ATOM 869 O O . LEU A 1 113 ? 27.532 -7.704 -6.095 1.00 85.31 113 LEU A O 1
ATOM 873 N N . VAL A 1 114 ? 25.498 -8.618 -5.793 1.00 82.62 114 VAL A N 1
ATOM 874 C CA . VAL A 1 114 ? 24.826 -7.865 -6.862 1.00 82.62 114 VAL A CA 1
ATOM 875 C C . VAL A 1 114 ? 24.934 -6.364 -6.607 1.00 82.62 114 VAL A C 1
ATOM 877 O O . VAL A 1 114 ? 25.335 -5.624 -7.507 1.00 82.62 114 VAL A O 1
ATOM 880 N N . GLU A 1 115 ? 24.656 -5.910 -5.384 1.00 82.38 115 GLU A N 1
ATOM 881 C CA . GLU A 1 115 ? 24.748 -4.487 -5.049 1.00 82.38 115 GLU A CA 1
ATOM 882 C C . GLU A 1 115 ? 26.197 -3.976 -5.104 1.00 82.38 115 GLU A C 1
ATOM 884 O O . GLU A 1 115 ? 26.448 -2.890 -5.626 1.00 82.38 115 GLU A O 1
ATOM 889 N N . ALA A 1 116 ? 27.174 -4.771 -4.654 1.00 84.62 116 ALA A N 1
ATOM 890 C CA . ALA A 1 116 ? 28.589 -4.418 -4.757 1.00 84.62 116 ALA A CA 1
ATOM 891 C C . ALA A 1 116 ? 29.050 -4.295 -6.220 1.00 84.62 116 ALA A C 1
ATOM 893 O O . ALA A 1 116 ? 29.736 -3.334 -6.576 1.00 84.62 116 ALA A O 1
ATOM 894 N N . VAL A 1 117 ? 28.638 -5.226 -7.089 1.00 87.25 117 VAL A N 1
ATOM 895 C CA . VAL A 1 117 ? 28.915 -5.167 -8.533 1.00 87.25 117 VAL A CA 1
ATOM 896 C C . VAL A 1 117 ? 28.263 -3.934 -9.149 1.00 87.25 117 VAL A C 1
ATOM 898 O O . VAL A 1 117 ? 28.920 -3.198 -9.884 1.00 87.25 117 VAL A O 1
ATOM 901 N N . ARG A 1 118 ? 26.998 -3.664 -8.818 1.00 85.00 118 ARG A N 1
ATOM 902 C CA . ARG A 1 118 ? 26.262 -2.493 -9.302 1.00 85.00 118 ARG A CA 1
ATOM 903 C C . ARG A 1 118 ? 26.951 -1.190 -8.896 1.00 85.00 118 ARG A C 1
ATOM 905 O O . ARG A 1 118 ? 27.158 -0.317 -9.738 1.00 85.00 118 ARG A O 1
ATOM 912 N N . ALA A 1 119 ? 27.353 -1.076 -7.631 1.00 85.19 119 ALA A N 1
ATOM 913 C CA . ALA A 1 119 ? 28.072 0.081 -7.111 1.00 85.19 119 ALA A CA 1
ATOM 914 C C . ALA A 1 119 ? 29.431 0.270 -7.802 1.00 85.19 119 ALA A C 1
ATOM 916 O O . ALA A 1 119 ? 29.779 1.394 -8.164 1.00 85.19 119 ALA A O 1
ATOM 917 N N . ALA A 1 120 ? 30.171 -0.816 -8.042 1.00 88.75 120 ALA A N 1
ATOM 918 C CA . ALA A 1 120 ? 31.440 -0.766 -8.760 1.00 88.75 120 ALA A CA 1
ATOM 919 C C . ALA A 1 120 ? 31.250 -0.319 -10.219 1.00 88.75 120 ALA A C 1
ATOM 921 O O . ALA A 1 120 ? 31.925 0.604 -10.671 1.00 88.75 120 ALA A O 1
ATOM 922 N N . LEU A 1 121 ? 30.299 -0.919 -10.945 1.00 89.00 121 LEU A N 1
ATOM 923 C CA . LEU A 1 121 ? 30.000 -0.565 -12.335 1.00 89.00 121 LEU A CA 1
ATOM 924 C C . LEU A 1 121 ? 29.528 0.888 -12.474 1.00 89.00 121 LEU A C 1
ATOM 926 O O . LEU A 1 121 ? 29.943 1.568 -13.410 1.00 89.00 121 LEU A O 1
ATOM 930 N N . ALA A 1 122 ? 28.728 1.388 -11.528 1.00 85.81 122 ALA A N 1
ATOM 931 C CA . ALA A 1 122 ? 28.258 2.775 -11.512 1.00 85.81 122 ALA A CA 1
ATOM 932 C C . ALA A 1 122 ? 29.399 3.804 -11.412 1.00 85.81 122 ALA A C 1
ATOM 934 O O . ALA A 1 122 ? 29.249 4.937 -11.866 1.00 85.81 122 ALA A O 1
ATOM 935 N N . GLN A 1 123 ? 30.531 3.426 -10.811 1.00 88.69 123 GLN A N 1
ATOM 936 C CA . GLN A 1 123 ? 31.704 4.291 -10.672 1.00 88.69 123 GLN A CA 1
ATOM 937 C C . GLN A 1 123 ? 32.677 4.190 -11.854 1.00 88.69 123 GLN A C 1
ATOM 939 O O . GLN A 1 123 ? 33.563 5.039 -11.987 1.00 88.69 123 GLN A O 1
ATOM 944 N N . LEU A 1 124 ? 32.542 3.176 -12.717 1.00 90.69 124 LEU A N 1
ATOM 945 C CA . LEU A 1 124 ? 33.469 2.975 -13.825 1.00 90.69 124 LEU A CA 1
ATOM 946 C C . LEU A 1 124 ? 33.239 4.008 -14.940 1.00 90.69 124 LEU A C 1
ATOM 948 O O . LEU A 1 124 ? 32.156 4.066 -15.532 1.00 90.69 124 LEU A O 1
ATOM 952 N N . PRO A 1 125 ? 34.265 4.800 -15.304 1.00 88.31 125 PRO A N 1
ATOM 953 C CA . PRO A 1 125 ? 34.149 5.723 -16.420 1.00 88.31 125 PRO A CA 1
ATOM 954 C C . PRO A 1 125 ? 33.973 4.944 -17.727 1.00 88.31 125 PRO A C 1
ATOM 956 O O . PRO A 1 125 ? 34.691 3.984 -17.998 1.00 88.31 125 PRO A O 1
ATOM 959 N N . GLY A 1 126 ? 33.033 5.384 -18.564 1.00 90.19 126 GLY A N 1
ATOM 960 C CA . GLY A 1 126 ? 32.752 4.728 -19.844 1.00 90.19 126 GLY A CA 1
ATOM 961 C C . GLY A 1 126 ? 31.842 3.504 -19.737 1.00 90.19 126 GLY A C 1
ATOM 962 O O . GLY A 1 126 ? 31.693 2.791 -20.725 1.00 90.19 126 GLY A O 1
ATOM 963 N N . VAL A 1 127 ? 31.206 3.281 -18.588 1.00 93.88 127 VAL A N 1
ATOM 964 C CA . VAL A 1 127 ? 30.099 2.335 -18.432 1.00 93.88 127 VAL A CA 1
ATOM 965 C C . VAL A 1 127 ? 28.794 3.121 -18.300 1.00 93.88 127 VAL A C 1
ATOM 967 O O . VAL A 1 127 ? 28.739 4.147 -17.626 1.00 93.88 127 VAL A O 1
ATOM 970 N N . VAL A 1 128 ? 27.747 2.654 -18.973 1.00 93.12 128 VAL A N 1
ATOM 971 C CA . VAL A 1 128 ? 26.377 3.156 -18.829 1.00 93.12 128 VAL A CA 1
ATOM 972 C C . VAL A 1 128 ? 25.544 2.044 -18.213 1.00 93.12 128 VAL A C 1
ATOM 974 O O . VAL A 1 128 ? 25.654 0.890 -18.633 1.00 93.12 128 VAL A O 1
ATOM 977 N N . GLY A 1 129 ? 24.721 2.393 -17.228 1.00 91.88 129 GLY A N 1
ATOM 978 C CA . GLY A 1 129 ? 23.864 1.444 -16.535 1.00 91.88 129 GLY A CA 1
ATOM 979 C C . GLY A 1 129 ? 22.490 2.010 -16.224 1.00 91.88 129 GLY A C 1
ATOM 980 O O . GLY A 1 129 ? 22.346 3.207 -15.969 1.00 91.88 129 GLY A O 1
ATOM 981 N N . PHE A 1 130 ? 21.496 1.129 -16.222 1.00 91.44 130 PHE A N 1
ATOM 982 C CA . PHE A 1 130 ? 20.156 1.402 -15.729 1.00 91.44 130 PHE A CA 1
ATOM 983 C C . PHE A 1 130 ? 19.526 0.113 -15.188 1.00 91.44 130 PHE A C 1
ATOM 985 O O . PHE A 1 130 ? 19.391 -0.873 -15.912 1.00 91.44 130 PHE A O 1
ATOM 992 N N . GLY A 1 131 ? 19.147 0.111 -13.905 1.00 86.38 131 GLY A N 1
ATOM 993 C CA . GLY A 1 131 ? 18.681 -1.102 -13.227 1.00 86.38 131 GLY A CA 1
ATOM 994 C C . GLY A 1 131 ? 19.727 -2.219 -13.290 1.00 86.38 131 GLY A C 1
ATOM 995 O O . GLY A 1 131 ? 20.848 -2.051 -12.806 1.00 86.38 131 GLY A O 1
ATOM 996 N N . ASP A 1 132 ? 19.360 -3.339 -13.912 1.00 84.00 132 ASP A N 1
ATOM 997 C CA . ASP A 1 132 ? 20.240 -4.498 -14.124 1.00 84.00 132 ASP A CA 1
ATOM 998 C C . ASP A 1 132 ? 20.933 -4.504 -15.499 1.00 84.00 132 ASP A C 1
ATOM 1000 O O . ASP A 1 132 ? 21.731 -5.396 -15.789 1.00 84.00 132 ASP A O 1
ATOM 1004 N N . LEU A 1 133 ? 20.665 -3.511 -16.354 1.00 87.50 133 LEU A N 1
ATOM 1005 C CA . LEU A 1 133 ? 21.284 -3.391 -17.673 1.00 87.50 133 LEU A CA 1
ATOM 1006 C C . LEU A 1 133 ? 22.555 -2.547 -17.594 1.00 87.50 133 LEU A C 1
ATOM 1008 O O . LEU A 1 133 ? 22.529 -1.421 -17.101 1.00 87.50 133 LEU A O 1
ATOM 1012 N N . TRP A 1 134 ? 23.655 -3.077 -18.131 1.00 91.75 134 TRP A N 1
ATOM 1013 C CA . TRP A 1 134 ? 24.971 -2.436 -18.131 1.00 91.75 134 TRP A CA 1
ATOM 1014 C C . TRP A 1 134 ? 25.685 -2.672 -19.464 1.00 91.75 134 TRP A C 1
ATOM 1016 O O . TRP A 1 134 ? 25.684 -3.788 -19.983 1.00 91.75 134 TRP A O 1
ATOM 1026 N N . ALA A 1 135 ? 26.325 -1.639 -20.015 1.00 94.00 135 ALA A N 1
ATOM 1027 C CA . ALA A 1 135 ? 27.140 -1.754 -21.223 1.00 94.00 135 ALA A CA 1
ATOM 1028 C C . ALA A 1 135 ? 28.264 -0.709 -21.267 1.00 94.00 135 ALA A C 1
ATOM 1030 O O . ALA A 1 135 ? 28.205 0.334 -20.614 1.00 94.00 135 ALA A O 1
ATOM 1031 N N . LEU A 1 136 ? 29.285 -0.970 -22.088 1.00 94.25 136 LEU A N 1
ATOM 1032 C CA . LEU A 1 136 ? 30.303 0.029 -22.410 1.00 94.25 136 LEU A CA 1
ATOM 1033 C C . LEU A 1 136 ? 29.683 1.155 -23.243 1.00 94.25 136 LEU A C 1
ATOM 1035 O O . LEU A 1 136 ? 29.005 0.900 -24.238 1.00 94.25 136 LEU A O 1
ATOM 1039 N N . ALA A 1 137 ? 29.974 2.401 -22.877 1.00 92.38 137 ALA A N 1
ATOM 1040 C CA . ALA A 1 137 ? 29.414 3.607 -23.482 1.00 92.38 137 ALA A CA 1
ATOM 1041 C C . ALA A 1 137 ? 29.680 3.721 -24.994 1.00 92.38 137 ALA A C 1
ATOM 1043 O O . ALA A 1 137 ? 28.928 4.386 -25.697 1.00 92.38 137 ALA A O 1
ATOM 1044 N N . GLU A 1 138 ? 30.737 3.083 -25.505 1.00 93.81 138 GLU A N 1
ATOM 1045 C CA . GLU A 1 138 ? 31.044 3.037 -26.941 1.00 93.81 138 GLU A CA 1
ATOM 1046 C C . GLU A 1 138 ? 30.037 2.212 -27.756 1.00 93.81 138 GLU A C 1
ATOM 1048 O O . GLU A 1 138 ? 29.851 2.475 -28.943 1.00 93.81 138 GLU A O 1
ATOM 1053 N N . HIS A 1 139 ? 29.370 1.247 -27.118 1.00 93.00 139 HIS A N 1
ATOM 1054 C CA . HIS A 1 139 ? 28.358 0.395 -27.738 1.00 93.00 139 HIS A CA 1
ATOM 1055 C C . HIS A 1 139 ? 26.937 0.921 -27.532 1.00 93.00 139 HIS A C 1
ATOM 1057 O O . HIS A 1 139 ? 26.024 0.473 -28.221 1.00 93.00 139 HIS A O 1
ATOM 1063 N N . VAL A 1 140 ? 26.735 1.858 -26.601 1.00 94.19 140 VAL A N 1
ATOM 1064 C CA . VAL A 1 140 ? 25.417 2.431 -26.315 1.00 94.19 140 VAL A CA 1
ATOM 1065 C C . VAL A 1 140 ? 25.100 3.532 -27.336 1.00 94.19 140 VAL A C 1
ATOM 1067 O O . VAL A 1 140 ? 25.837 4.522 -27.424 1.00 94.19 140 VAL A O 1
ATOM 1070 N N . PRO A 1 141 ? 24.013 3.397 -28.117 1.00 93.50 141 PRO A N 1
ATOM 1071 C CA . PRO A 1 141 ? 23.582 4.422 -29.059 1.00 93.50 141 PRO A CA 1
ATOM 1072 C C . PRO A 1 141 ? 23.302 5.753 -28.360 1.00 93.50 141 PRO A C 1
ATOM 1074 O O . PRO A 1 141 ? 22.835 5.798 -27.225 1.00 93.50 141 PRO A O 1
ATOM 1077 N N . ARG A 1 142 ? 23.548 6.866 -29.053 1.00 92.00 142 ARG A N 1
ATOM 1078 C CA . ARG A 1 142 ? 23.232 8.200 -28.527 1.00 92.00 142 ARG A CA 1
ATOM 1079 C C . ARG A 1 142 ? 21.864 8.645 -29.014 1.00 92.00 142 ARG A C 1
ATOM 1081 O O . ARG A 1 142 ? 21.653 8.750 -30.220 1.00 92.00 142 ARG A O 1
ATOM 1088 N N . LEU A 1 143 ? 20.983 8.985 -28.082 1.00 92.88 143 LEU A N 1
ATOM 1089 C CA . LEU A 1 143 ? 19.710 9.621 -28.399 1.00 92.88 143 LEU A CA 1
ATOM 1090 C C . LEU A 1 143 ? 19.902 11.122 -28.624 1.00 92.88 143 LEU A C 1
ATOM 1092 O O . LEU A 1 143 ? 20.645 11.798 -27.908 1.00 92.88 143 LEU A O 1
ATOM 1096 N N . SER A 1 144 ? 19.236 11.663 -29.641 1.00 93.00 144 SER A N 1
ATOM 1097 C CA . SER A 1 144 ? 19.211 13.102 -29.879 1.00 93.00 144 SER A CA 1
ATOM 1098 C C . SER A 1 144 ? 18.211 13.792 -28.946 1.00 93.00 144 SER A C 1
ATOM 1100 O O . SER A 1 144 ? 17.252 13.193 -28.464 1.00 93.00 144 SER A O 1
ATOM 1102 N N . ARG A 1 145 ? 18.346 15.111 -28.764 1.00 93.44 145 ARG A N 1
ATOM 1103 C CA . ARG A 1 145 ? 17.321 15.907 -28.057 1.00 93.44 145 ARG A CA 1
ATOM 1104 C C . ARG A 1 145 ? 15.934 15.795 -28.701 1.00 93.44 145 ARG A C 1
ATOM 1106 O O . ARG A 1 145 ? 14.924 15.908 -28.016 1.00 93.44 145 ARG A O 1
ATOM 1113 N N . GLY A 1 146 ? 15.885 15.595 -30.021 1.00 95.31 146 GLY A N 1
ATOM 1114 C CA . GLY A 1 146 ? 14.634 15.381 -30.743 1.00 95.31 146 GLY A CA 1
ATOM 1115 C C . GLY A 1 146 ? 13.966 14.060 -30.363 1.00 95.31 146 GLY A C 1
ATOM 1116 O O . GLY A 1 146 ? 12.746 14.018 -30.259 1.00 95.31 146 GLY A O 1
ATOM 1117 N N . ASP A 1 147 ? 14.754 13.018 -30.105 1.00 94.44 147 ASP A N 1
ATOM 1118 C CA . ASP A 1 147 ? 14.272 11.698 -29.687 1.00 94.44 147 ASP A CA 1
ATOM 1119 C C . ASP A 1 147 ? 13.638 11.746 -28.300 1.00 94.44 147 ASP A C 1
ATOM 1121 O O . ASP A 1 147 ? 12.503 11.307 -28.131 1.00 94.44 147 ASP A O 1
ATOM 1125 N N . VAL A 1 148 ? 14.319 12.386 -27.346 1.00 95.12 148 VAL A N 1
ATOM 1126 C CA . VAL A 1 148 ? 13.797 12.610 -25.988 1.00 95.12 148 VAL A CA 1
ATOM 1127 C C . VAL A 1 148 ? 12.502 13.424 -26.028 1.00 95.12 148 VAL A C 1
ATOM 1129 O O . VAL A 1 148 ? 11.511 13.063 -25.394 1.00 95.12 148 VAL A O 1
ATOM 1132 N N . ARG A 1 149 ? 12.456 14.492 -26.838 1.00 95.88 149 ARG A N 1
ATOM 1133 C CA . ARG A 1 149 ? 11.235 15.292 -27.002 1.00 95.88 149 ARG A CA 1
ATOM 1134 C C . ARG A 1 149 ? 10.076 14.466 -27.568 1.00 95.88 149 ARG A C 1
ATOM 1136 O O . ARG A 1 149 ? 8.963 14.606 -27.069 1.00 95.88 149 ARG A O 1
ATOM 1143 N N . ARG A 1 150 ? 10.331 13.612 -28.569 1.00 96.31 150 ARG A N 1
ATOM 1144 C CA . ARG A 1 150 ? 9.312 12.712 -29.138 1.00 96.31 150 ARG A CA 1
ATOM 1145 C C . ARG A 1 150 ? 8.786 11.729 -28.092 1.00 96.31 150 ARG A C 1
ATOM 1147 O O . ARG A 1 150 ? 7.578 11.553 -28.015 1.00 96.31 150 ARG A O 1
ATOM 1154 N N . ALA A 1 151 ? 9.658 11.148 -27.263 1.00 95.94 151 ALA A N 1
ATOM 1155 C CA . ALA A 1 151 ? 9.243 10.282 -26.155 1.00 95.94 151 ALA A CA 1
ATOM 1156 C C . ALA A 1 151 ? 8.330 11.016 -25.162 1.00 95.94 151 ALA A C 1
ATOM 1158 O O . ALA A 1 151 ? 7.266 10.508 -24.817 1.00 95.94 151 ALA A O 1
ATOM 1159 N N . ARG A 1 152 ? 8.689 12.248 -24.779 1.00 96.56 152 ARG A N 1
ATOM 1160 C CA . ARG A 1 152 ? 7.857 13.094 -23.907 1.00 96.56 152 ARG A CA 1
ATOM 1161 C C . ARG A 1 152 ? 6.470 13.351 -24.498 1.00 96.56 152 ARG A C 1
ATOM 1163 O O . ARG A 1 152 ? 5.468 13.205 -23.808 1.00 96.56 152 ARG A O 1
ATOM 1170 N N . GLU A 1 153 ? 6.421 13.764 -25.766 1.00 96.75 153 GLU A N 1
ATOM 1171 C CA . GLU A 1 153 ? 5.169 14.050 -26.481 1.00 96.75 153 GLU A CA 1
ATOM 1172 C C . GLU A 1 153 ? 4.296 12.798 -26.591 1.00 96.75 153 GLU A C 1
ATOM 1174 O O . GLU A 1 153 ? 3.092 12.888 -26.376 1.00 96.75 153 GLU A O 1
ATOM 1179 N N . TYR A 1 154 ? 4.905 11.635 -26.831 1.00 96.75 154 TYR A N 1
ATOM 1180 C CA . TYR A 1 154 ? 4.185 10.370 -26.929 1.00 96.75 154 TYR A CA 1
ATOM 1181 C C . TYR A 1 154 ? 3.578 9.928 -25.592 1.00 96.75 154 TYR A C 1
ATOM 1183 O O . TYR A 1 154 ? 2.402 9.576 -25.548 1.00 96.75 154 TYR A O 1
ATOM 1191 N N . ILE A 1 155 ? 4.327 10.019 -24.485 1.00 96.94 155 ILE A N 1
ATOM 1192 C CA . ILE A 1 155 ? 3.790 9.746 -23.138 1.00 96.94 155 ILE A CA 1
ATOM 1193 C C . ILE A 1 155 ? 2.635 10.708 -22.822 1.00 96.94 155 ILE A C 1
ATOM 1195 O O . ILE A 1 155 ? 1.584 10.283 -22.343 1.00 96.94 155 ILE A O 1
ATOM 1199 N N . ALA A 1 156 ? 2.798 11.999 -23.133 1.00 96.56 156 ALA A N 1
ATOM 1200 C CA . ALA A 1 156 ? 1.755 13.001 -22.922 1.00 96.56 156 ALA A CA 1
ATOM 1201 C C . ALA A 1 156 ? 0.484 12.716 -23.741 1.00 96.56 156 ALA A C 1
ATOM 1203 O O . ALA A 1 156 ? -0.621 12.885 -23.232 1.00 96.56 156 ALA A O 1
ATOM 1204 N N . GLU A 1 157 ? 0.635 12.293 -24.998 1.00 96.19 157 GLU A N 1
ATOM 1205 C CA . GLU A 1 157 ? -0.477 11.961 -25.894 1.00 96.19 157 GLU A CA 1
ATOM 1206 C C . GLU A 1 157 ? -1.223 10.702 -25.439 1.00 96.19 157 GLU A C 1
ATOM 1208 O O . GLU A 1 157 ? -2.453 10.667 -25.479 1.00 96.19 157 GLU A O 1
ATOM 1213 N N . ARG A 1 158 ? -0.490 9.681 -24.980 1.00 96.38 158 ARG A N 1
ATOM 1214 C CA . ARG A 1 158 ? -1.066 8.432 -24.467 1.00 96.38 158 ARG A CA 1
ATOM 1215 C C . ARG A 1 158 ? -1.783 8.619 -23.132 1.00 96.38 158 ARG A C 1
ATOM 1217 O O . ARG A 1 158 ? -2.781 7.948 -22.891 1.00 96.38 158 ARG A O 1
ATOM 1224 N N . GLY A 1 159 ? -1.303 9.531 -22.287 1.00 94.50 159 GLY A N 1
ATOM 1225 C CA . GLY A 1 159 ? -1.923 9.837 -20.995 1.00 94.50 159 GLY A CA 1
ATOM 1226 C C . GLY A 1 159 ? -1.758 8.738 -19.937 1.00 94.50 159 GLY A C 1
ATOM 1227 O O . GLY A 1 159 ? -2.429 8.778 -18.908 1.00 94.50 159 GLY A O 1
ATOM 1228 N N . GLU A 1 160 ? -0.856 7.784 -20.162 1.00 94.81 160 GLU A N 1
ATOM 1229 C CA . GLU A 1 160 ? -0.530 6.680 -19.257 1.00 94.81 160 GLU A CA 1
ATOM 1230 C C . GLU A 1 160 ? 0.983 6.378 -19.299 1.00 94.81 160 GLU A C 1
ATOM 1232 O O . GLU A 1 160 ? 1.650 6.760 -20.268 1.00 94.81 160 GLU A O 1
ATOM 1237 N N . PRO A 1 161 ? 1.553 5.716 -18.274 1.00 95.75 161 PRO A N 1
ATOM 1238 C CA . PRO A 1 161 ? 2.940 5.270 -18.305 1.00 95.75 161 PRO A CA 1
ATOM 1239 C C . PRO A 1 161 ? 3.184 4.285 -19.446 1.00 95.75 161 PRO A C 1
ATOM 1241 O O . PRO A 1 161 ? 2.432 3.326 -19.611 1.00 95.75 161 PRO A O 1
ATOM 1244 N N . LEU A 1 162 ? 4.273 4.481 -20.184 1.00 96.56 162 LEU A N 1
ATOM 1245 C CA . LEU A 1 162 ? 4.632 3.634 -21.320 1.00 96.56 162 LEU A CA 1
ATOM 1246 C C . LEU A 1 162 ? 5.859 2.799 -21.000 1.00 96.56 162 LEU A C 1
ATOM 1248 O O . LEU A 1 162 ? 6.787 3.283 -20.351 1.00 96.56 162 LEU A O 1
ATOM 1252 N N . SER A 1 163 ? 5.879 1.554 -21.473 1.00 95.50 163 SER A N 1
ATOM 1253 C CA . SER A 1 163 ? 7.099 0.754 -21.417 1.00 95.50 163 SER A CA 1
ATOM 1254 C C . SER A 1 163 ? 8.172 1.315 -22.340 1.00 95.50 163 SER A C 1
ATOM 1256 O O . SER A 1 163 ? 7.892 1.911 -23.382 1.00 95.50 163 SER A O 1
ATOM 1258 N N . ASP A 1 164 ? 9.424 1.093 -21.966 1.00 94.38 164 ASP A N 1
ATOM 1259 C CA . ASP A 1 164 ? 10.566 1.370 -22.833 1.00 94.38 164 ASP A CA 1
ATOM 1260 C C . ASP A 1 164 ? 10.460 0.620 -24.172 1.00 94.38 164 ASP A C 1
ATOM 1262 O O . ASP A 1 164 ? 10.705 1.207 -25.222 1.00 94.38 164 ASP A O 1
ATOM 1266 N N . ALA A 1 165 ? 9.993 -0.630 -24.162 1.00 93.19 165 ALA A N 1
ATOM 1267 C CA . ALA A 1 165 ? 9.726 -1.429 -25.351 1.00 93.19 165 ALA A CA 1
ATOM 1268 C C . ALA A 1 165 ? 8.707 -0.767 -26.298 1.00 93.19 165 ALA A C 1
ATOM 1270 O O . ALA A 1 165 ? 8.954 -0.700 -27.504 1.00 93.19 165 ALA A O 1
ATOM 1271 N N . GLU A 1 166 ? 7.597 -0.241 -25.770 1.00 95.25 166 GLU A N 1
ATOM 1272 C CA . GLU A 1 166 ? 6.591 0.492 -26.556 1.00 95.25 166 GLU A CA 1
ATOM 1273 C C . GLU A 1 166 ? 7.176 1.782 -27.138 1.00 95.25 166 GLU A C 1
ATOM 1275 O O . GLU A 1 166 ? 7.031 2.046 -28.332 1.00 95.25 166 GLU A O 1
ATOM 1280 N N . ILE A 1 167 ? 7.913 2.556 -26.334 1.00 95.44 167 ILE A N 1
ATOM 1281 C CA . ILE A 1 167 ? 8.578 3.782 -26.797 1.00 95.44 167 ILE A CA 1
ATOM 1282 C C . ILE A 1 167 ? 9.568 3.455 -27.929 1.00 95.44 167 ILE A C 1
ATOM 1284 O O . ILE A 1 167 ? 9.569 4.123 -28.969 1.00 95.44 167 ILE A O 1
ATOM 1288 N N . LEU A 1 168 ? 10.380 2.405 -27.773 1.00 94.06 168 LEU A N 1
ATOM 1289 C CA . LEU A 1 168 ? 11.324 1.954 -28.796 1.00 94.06 168 LEU A CA 1
ATOM 1290 C C . LEU A 1 168 ? 10.631 1.535 -30.091 1.00 94.06 168 LEU A C 1
ATOM 1292 O O . LEU A 1 168 ? 11.029 1.959 -31.184 1.00 94.06 168 LEU A O 1
ATOM 1296 N N . GLN A 1 169 ? 9.590 0.718 -29.978 1.00 94.62 169 GLN A N 1
ATOM 1297 C CA . GLN A 1 169 ? 8.882 0.179 -31.127 1.00 94.62 169 GLN A CA 1
ATOM 1298 C C . GLN A 1 169 ? 8.098 1.261 -31.878 1.00 94.62 169 GLN A C 1
ATOM 1300 O O . GLN A 1 169 ? 8.100 1.277 -33.113 1.00 94.62 169 GLN A O 1
ATOM 1305 N N . ASP A 1 170 ? 7.456 2.185 -31.169 1.00 94.69 170 ASP A N 1
ATOM 1306 C CA . ASP A 1 170 ? 6.554 3.155 -31.785 1.00 94.69 170 ASP A CA 1
ATOM 1307 C C . ASP A 1 170 ? 7.278 4.400 -32.296 1.00 94.69 170 ASP A C 1
ATOM 1309 O O . ASP A 1 170 ? 6.963 4.894 -33.385 1.00 94.69 170 ASP A O 1
ATOM 1313 N N . ILE A 1 171 ? 8.291 4.874 -31.566 1.00 93.38 171 ILE A N 1
ATOM 1314 C CA . ILE A 1 171 ? 9.003 6.118 -31.889 1.00 93.38 171 ILE A CA 1
ATOM 1315 C C . ILE A 1 171 ? 10.252 5.857 -32.726 1.00 93.38 171 ILE A C 1
ATOM 1317 O O . ILE A 1 171 ? 10.527 6.600 -33.681 1.00 93.38 171 ILE A O 1
ATOM 1321 N N . PHE A 1 172 ? 11.018 4.822 -32.371 1.00 89.31 172 PHE A N 1
ATOM 1322 C CA . PHE A 1 172 ? 12.302 4.519 -33.008 1.00 89.31 172 PHE A CA 1
ATOM 1323 C C . PHE A 1 172 ? 12.215 3.378 -34.021 1.00 89.31 172 PHE A C 1
ATOM 1325 O O . PHE A 1 172 ? 13.124 3.238 -34.834 1.00 89.31 172 PHE A O 1
ATOM 1332 N N . ARG A 1 173 ? 11.101 2.627 -34.049 1.00 92.94 173 ARG A N 1
ATOM 1333 C CA . ARG A 1 173 ? 10.897 1.464 -34.933 1.00 92.94 173 ARG A CA 1
ATOM 1334 C C . ARG A 1 173 ? 11.956 0.378 -34.718 1.00 92.94 173 ARG A C 1
ATOM 1336 O O . ARG A 1 173 ? 12.348 -0.305 -35.662 1.00 92.94 173 ARG A O 1
ATOM 1343 N N . ILE A 1 174 ? 12.394 0.217 -33.469 1.00 92.81 174 ILE A N 1
ATOM 1344 C CA . ILE A 1 174 ? 13.410 -0.756 -33.056 1.00 92.81 174 ILE A CA 1
ATOM 1345 C C . ILE A 1 174 ? 12.728 -1.913 -32.332 1.00 92.81 174 ILE A C 1
ATOM 1347 O O . ILE A 1 174 ? 11.875 -1.704 -31.473 1.00 92.81 174 ILE A O 1
ATOM 1351 N N . ALA A 1 175 ? 13.107 -3.142 -32.679 1.00 90.50 175 ALA A N 1
ATOM 1352 C CA . ALA A 1 175 ? 12.589 -4.335 -32.023 1.00 90.50 175 ALA A CA 1
ATOM 1353 C C . ALA A 1 175 ? 13.326 -4.577 -30.686 1.00 90.50 175 ALA A C 1
ATOM 1355 O O . ALA A 1 175 ? 14.543 -4.792 -30.714 1.00 90.50 175 ALA A O 1
ATOM 1356 N N . PRO A 1 176 ? 12.623 -4.611 -29.536 1.00 81.12 176 PRO A N 1
ATOM 1357 C CA . PRO A 1 176 ? 13.249 -4.662 -28.208 1.00 81.12 176 PRO A CA 1
ATOM 1358 C C . PRO A 1 176 ? 14.005 -5.975 -27.939 1.00 81.12 176 PRO A C 1
ATOM 1360 O O . PRO A 1 176 ? 15.062 -5.968 -27.322 1.00 81.12 176 PRO A O 1
ATOM 1363 N N . ASN A 1 177 ? 13.544 -7.100 -28.494 1.00 81.75 177 ASN A N 1
ATOM 1364 C CA . ASN A 1 177 ? 14.110 -8.436 -28.239 1.00 81.75 177 ASN A CA 1
ATOM 1365 C C . ASN A 1 177 ? 15.351 -8.778 -29.088 1.00 81.75 177 ASN A C 1
ATOM 1367 O O . ASN A 1 177 ? 15.663 -9.950 -29.304 1.00 81.75 177 ASN A O 1
ATOM 1371 N N . THR A 1 178 ? 16.035 -7.770 -29.624 1.00 90.06 178 THR A N 1
ATOM 1372 C CA . THR A 1 178 ? 17.270 -7.945 -30.398 1.00 90.06 178 THR A CA 1
ATOM 1373 C C . THR A 1 178 ? 18.462 -7.427 -29.591 1.00 90.06 178 THR A C 1
ATOM 1375 O O . THR A 1 178 ? 18.274 -6.545 -28.756 1.00 90.06 178 THR A O 1
ATOM 1378 N N . PRO A 1 179 ? 19.699 -7.910 -29.821 1.00 88.69 179 PRO A N 1
ATOM 1379 C CA . PRO A 1 179 ? 20.877 -7.358 -29.144 1.00 88.69 179 PRO A CA 1
ATOM 1380 C C . PRO A 1 179 ? 21.016 -5.839 -29.323 1.00 88.69 179 PRO A C 1
ATOM 1382 O O . PRO A 1 179 ? 21.372 -5.126 -28.391 1.00 88.69 179 PRO A O 1
ATOM 1385 N N . GLU A 1 180 ? 20.675 -5.336 -30.512 1.00 89.81 180 GLU A N 1
ATOM 1386 C CA . GLU A 1 180 ? 20.599 -3.902 -30.791 1.00 89.81 180 GLU A CA 1
ATOM 1387 C C . GLU A 1 180 ? 19.475 -3.221 -29.997 1.00 89.81 180 GLU A C 1
ATOM 1389 O O . GLU A 1 180 ? 19.679 -2.138 -29.451 1.00 89.81 180 GLU A O 1
ATOM 1394 N N . GLY A 1 181 ? 18.306 -3.858 -29.901 1.00 91.00 181 GLY A N 1
ATOM 1395 C CA . GLY A 1 181 ? 17.171 -3.390 -29.108 1.00 91.00 181 GLY A CA 1
ATOM 1396 C C . GLY A 1 181 ? 17.507 -3.214 -27.632 1.00 91.00 181 GLY A C 1
ATOM 1397 O O . GLY A 1 181 ? 17.214 -2.161 -27.079 1.00 91.00 181 GLY A O 1
ATOM 1398 N N . LEU A 1 182 ? 18.207 -4.175 -27.025 1.00 90.50 182 LEU A N 1
ATOM 1399 C CA . LEU A 1 182 ? 18.645 -4.092 -25.626 1.00 90.50 182 LEU A CA 1
ATOM 1400 C C . LEU A 1 182 ? 19.607 -2.919 -25.381 1.00 90.50 182 LEU A C 1
ATOM 1402 O O . LEU A 1 182 ? 19.512 -2.236 -24.363 1.00 90.50 182 LEU A O 1
ATOM 1406 N N . LEU A 1 183 ? 20.512 -2.638 -26.326 1.00 93.94 183 LEU A N 1
ATOM 1407 C CA . LEU A 1 183 ? 21.397 -1.470 -26.237 1.00 93.94 183 LEU A CA 1
ATOM 1408 C C . LEU A 1 183 ? 20.621 -0.153 -26.368 1.00 93.94 183 LEU A C 1
ATOM 1410 O O . LEU A 1 183 ? 20.938 0.813 -25.675 1.00 93.94 183 LEU A O 1
ATOM 1414 N N . HIS A 1 184 ? 19.597 -0.109 -27.223 1.00 94.56 184 HIS A N 1
ATOM 1415 C CA . HIS A 1 184 ? 18.716 1.054 -27.339 1.00 94.56 184 HIS A CA 1
ATOM 1416 C C . HIS A 1 184 ? 17.802 1.230 -26.124 1.00 94.56 184 HIS A C 1
ATOM 1418 O O . HIS A 1 184 ? 17.521 2.365 -25.756 1.00 94.56 184 HIS A O 1
ATOM 1424 N N . GLN A 1 185 ? 17.376 0.141 -25.486 1.00 94.06 185 GLN A N 1
ATOM 1425 C CA . GLN A 1 185 ? 16.622 0.162 -24.234 1.00 94.06 185 GLN A CA 1
ATOM 1426 C C . GLN A 1 185 ? 17.457 0.795 -23.125 1.00 94.06 185 GLN A C 1
ATOM 1428 O O . GLN A 1 185 ? 17.047 1.793 -22.542 1.00 94.06 185 GLN A O 1
ATOM 1433 N N . LEU A 1 186 ? 18.692 0.318 -22.946 1.00 95.00 186 LEU A N 1
ATOM 1434 C CA . LEU A 1 186 ? 19.641 0.924 -22.015 1.00 95.00 186 LEU A CA 1
ATOM 1435 C C . LEU A 1 186 ? 19.909 2.403 -22.341 1.00 95.00 186 LEU A C 1
ATOM 1437 O O . LEU A 1 186 ? 19.936 3.233 -21.434 1.00 95.00 186 LEU A O 1
ATOM 1441 N N . ALA A 1 187 ? 20.091 2.751 -23.621 1.00 95.38 187 ALA A N 1
ATOM 1442 C CA . ALA A 1 187 ? 20.284 4.139 -24.044 1.00 95.38 187 ALA A CA 1
ATOM 1443 C C . ALA A 1 187 ? 19.080 5.027 -23.696 1.00 95.38 187 ALA A C 1
ATOM 1445 O O . ALA A 1 187 ? 19.261 6.152 -23.231 1.00 95.38 187 ALA A O 1
ATOM 1446 N N . LEU A 1 188 ? 17.865 4.523 -23.927 1.00 96.19 188 LEU A N 1
ATOM 1447 C CA . LEU A 1 188 ? 16.621 5.209 -23.611 1.00 96.19 188 LEU A CA 1
ATOM 1448 C C . LEU A 1 188 ? 16.486 5.411 -22.111 1.00 96.19 188 LEU A C 1
ATOM 1450 O O . LEU A 1 188 ? 16.392 6.553 -21.670 1.00 96.19 188 LEU A O 1
ATOM 1454 N N . ASP A 1 189 ? 16.544 4.337 -21.334 1.00 95.94 189 ASP A N 1
ATOM 1455 C CA . ASP A 1 189 ? 16.333 4.401 -19.896 1.00 95.94 189 ASP A CA 1
ATOM 1456 C C . ASP A 1 189 ? 17.367 5.291 -19.202 1.00 95.94 189 ASP A C 1
ATOM 1458 O O . ASP A 1 189 ? 17.009 6.147 -18.394 1.00 95.94 189 ASP A O 1
ATOM 1462 N N . ALA A 1 190 ? 18.650 5.157 -19.558 1.00 94.38 190 ALA A N 1
ATOM 1463 C CA . ALA A 1 190 ? 19.708 5.994 -18.998 1.00 94.38 190 ALA A CA 1
ATOM 1464 C C . ALA A 1 190 ? 19.522 7.477 -19.361 1.00 94.38 190 ALA A C 1
ATOM 1466 O O . ALA A 1 190 ? 19.744 8.354 -18.521 1.00 94.38 190 ALA A O 1
ATOM 1467 N N . GLN A 1 191 ? 19.086 7.775 -20.592 1.00 95.19 191 GLN A N 1
ATOM 1468 C CA . GLN A 1 191 ? 18.820 9.150 -21.009 1.00 95.19 191 GLN A CA 1
ATOM 1469 C C . GLN A 1 191 ? 17.609 9.726 -20.270 1.00 95.19 191 GLN A C 1
ATOM 1471 O O . GLN A 1 191 ? 17.711 10.829 -19.738 1.00 95.19 191 GLN A O 1
ATOM 1476 N N . LEU A 1 192 ? 16.491 8.998 -20.194 1.00 95.69 192 LEU A N 1
ATOM 1477 C CA . LEU A 1 192 ? 15.287 9.461 -19.500 1.00 95.69 192 LEU A CA 1
ATOM 1478 C C . LEU A 1 192 ? 15.538 9.642 -17.997 1.00 95.69 192 LEU A C 1
ATOM 1480 O O . LEU A 1 192 ? 15.096 10.634 -17.427 1.00 95.69 192 LEU A O 1
ATOM 1484 N N . ALA A 1 193 ? 16.324 8.758 -17.374 1.00 93.69 193 ALA A N 1
ATOM 1485 C CA . ALA A 1 193 ? 16.723 8.874 -15.970 1.00 93.69 193 ALA A CA 1
ATOM 1486 C C . ALA A 1 193 ? 17.516 10.153 -15.665 1.00 93.69 193 ALA A C 1
ATOM 1488 O O . ALA A 1 193 ? 17.461 10.666 -14.548 1.00 93.69 193 ALA A O 1
ATOM 1489 N N . SER A 1 194 ? 18.280 10.652 -16.642 1.00 91.94 194 SER A N 1
ATOM 1490 C CA . SER A 1 194 ? 19.088 11.867 -16.493 1.00 91.94 194 SER A CA 1
ATOM 1491 C C . SER A 1 194 ? 18.277 13.165 -16.610 1.00 91.94 194 SER A C 1
ATOM 1493 O O . SER A 1 194 ? 18.764 14.235 -16.242 1.00 91.94 194 SER A O 1
ATOM 1495 N N . GLU A 1 195 ? 17.039 13.082 -17.102 1.00 93.69 195 GLU A N 1
ATOM 1496 C CA . GLU A 1 195 ? 16.181 14.224 -17.401 1.00 93.69 195 GLU A CA 1
ATOM 1497 C C . GLU A 1 195 ? 15.105 14.393 -16.318 1.00 93.69 195 GLU A C 1
ATOM 1499 O O . GLU A 1 195 ? 14.339 13.486 -16.013 1.00 93.69 195 GLU A O 1
ATOM 1504 N N . ASN A 1 196 ? 14.976 15.599 -15.759 1.00 91.12 196 ASN A N 1
ATOM 1505 C CA . ASN A 1 196 ? 14.062 15.858 -14.633 1.00 91.12 196 ASN A CA 1
ATOM 1506 C C . ASN A 1 196 ? 12.561 15.819 -14.987 1.00 91.12 196 ASN A C 1
ATOM 1508 O O . ASN A 1 196 ? 11.718 15.858 -14.081 1.00 91.12 196 ASN A O 1
ATOM 1512 N N . GLU A 1 197 ? 12.229 15.856 -16.280 1.00 93.19 197 GLU A N 1
ATOM 1513 C CA . GLU A 1 197 ? 10.851 15.860 -16.791 1.00 93.19 197 GLU A CA 1
ATOM 1514 C C . GLU A 1 197 ? 10.213 14.467 -16.759 1.00 93.19 197 GLU A C 1
ATOM 1516 O O . GLU A 1 197 ? 8.988 14.359 -16.673 1.00 93.19 197 GLU A O 1
ATOM 1521 N N . PHE A 1 198 ? 11.039 13.420 -16.793 1.00 96.25 198 PHE A N 1
ATOM 1522 C CA . PHE A 1 198 ? 10.600 12.035 -16.781 1.00 96.25 198 PHE A CA 1
ATOM 1523 C C . PHE A 1 198 ? 10.685 11.449 -15.380 1.00 96.25 198 PHE A C 1
ATOM 1525 O O . PHE A 1 198 ? 11.463 11.880 -14.529 1.00 96.25 198 PHE A O 1
ATOM 1532 N N . GLU A 1 199 ? 9.875 10.429 -15.151 1.00 96.00 199 GLU A N 1
ATOM 1533 C CA . GLU A 1 199 ? 9.904 9.654 -13.929 1.00 96.00 199 GLU A CA 1
ATOM 1534 C C . GLU A 1 199 ? 9.774 8.172 -14.258 1.00 96.00 199 GLU A C 1
ATOM 1536 O O . GLU A 1 199 ? 8.862 7.753 -14.977 1.00 96.00 199 GLU A O 1
ATOM 1541 N N . PHE A 1 200 ? 10.691 7.377 -13.712 1.00 96.81 200 PHE A N 1
ATOM 1542 C CA . PHE A 1 200 ? 10.612 5.930 -13.801 1.00 96.81 200 PHE A CA 1
ATOM 1543 C C . PHE A 1 200 ? 9.561 5.402 -12.825 1.00 96.81 200 PHE A C 1
ATOM 1545 O O . PHE A 1 200 ? 9.636 5.645 -11.619 1.00 96.81 200 PHE A O 1
ATOM 1552 N N . VAL A 1 201 ? 8.602 4.651 -13.355 1.00 97.06 201 VAL A N 1
ATOM 1553 C CA . VAL A 1 201 ? 7.481 4.058 -12.608 1.00 97.06 201 VAL A CA 1
ATOM 1554 C C . VAL A 1 201 ? 7.313 2.567 -12.917 1.00 97.06 201 VAL A C 1
ATOM 1556 O O . VAL A 1 201 ? 6.281 1.982 -12.595 1.00 97.06 201 VAL A O 1
ATOM 1559 N N . GLY A 1 202 ? 8.316 1.957 -13.552 1.00 96.44 202 GLY A N 1
ATOM 1560 C CA . GLY A 1 202 ? 8.342 0.537 -13.888 1.00 96.44 202 GLY A CA 1
ATOM 1561 C C . GLY A 1 202 ? 8.802 -0.364 -12.749 1.00 96.44 202 GLY A C 1
ATOM 1562 O O . GLY A 1 202 ? 9.063 0.072 -11.628 1.00 96.44 202 GLY A O 1
ATOM 1563 N N . VAL A 1 203 ? 8.921 -1.646 -13.069 1.00 95.56 203 VAL A N 1
ATOM 1564 C CA . VAL A 1 203 ? 9.306 -2.717 -12.142 1.00 95.56 203 VAL A CA 1
ATOM 1565 C C . VAL A 1 203 ? 10.339 -3.634 -12.808 1.00 95.56 203 VAL A C 1
ATOM 1567 O O . VAL A 1 203 ? 10.525 -3.549 -14.028 1.00 95.56 203 VAL A O 1
ATOM 1570 N N . PRO A 1 204 ? 11.028 -4.514 -12.059 1.00 92.00 204 PRO A N 1
ATOM 1571 C CA . PRO A 1 204 ? 11.979 -5.447 -12.654 1.00 92.00 204 PRO A CA 1
ATOM 1572 C C . PRO A 1 204 ? 11.335 -6.288 -13.762 1.00 92.00 204 PRO A C 1
ATOM 1574 O O . PRO A 1 204 ? 10.248 -6.838 -13.592 1.00 92.00 204 PRO A O 1
ATOM 1577 N N . GLY A 1 205 ? 12.001 -6.358 -14.915 1.00 89.88 205 GLY A N 1
ATOM 1578 C CA . GLY A 1 205 ? 11.510 -7.071 -16.099 1.00 89.88 205 GLY A CA 1
ATOM 1579 C C . GLY A 1 205 ? 10.408 -6.355 -16.890 1.00 89.88 205 GLY A C 1
ATOM 1580 O O . GLY A 1 205 ? 10.025 -6.843 -17.950 1.00 89.88 205 GLY A O 1
ATOM 1581 N N . ALA A 1 206 ? 9.913 -5.208 -16.420 1.00 93.25 206 ALA A N 1
ATOM 1582 C CA . ALA A 1 206 ? 8.898 -4.418 -17.107 1.00 93.25 206 ALA A CA 1
ATOM 1583 C C . ALA A 1 206 ? 9.061 -2.929 -16.764 1.00 93.25 206 ALA A C 1
ATOM 1585 O O . ALA A 1 206 ? 8.360 -2.356 -15.921 1.00 93.25 206 ALA A O 1
ATOM 1586 N N . HIS A 1 207 ? 10.038 -2.302 -17.413 1.00 95.12 207 HIS A N 1
ATOM 1587 C CA . HIS A 1 207 ? 10.310 -0.879 -17.276 1.00 95.12 207 HIS A CA 1
ATOM 1588 C C . HIS A 1 207 ? 9.139 -0.048 -17.798 1.00 95.12 207 HIS A C 1
ATOM 1590 O O . HIS A 1 207 ? 8.427 -0.442 -18.722 1.00 95.12 207 HIS A O 1
ATOM 1596 N N . ALA A 1 208 ? 8.927 1.109 -17.176 1.00 96.44 208 ALA A N 1
ATOM 1597 C CA . ALA A 1 208 ? 7.888 2.043 -17.562 1.00 96.44 208 ALA A CA 1
ATOM 1598 C C . ALA A 1 208 ? 8.273 3.465 -17.162 1.00 96.44 208 ALA A C 1
ATOM 1600 O O . ALA A 1 208 ? 8.828 3.698 -16.083 1.00 96.44 208 ALA A O 1
ATOM 1601 N N . TRP A 1 209 ? 7.920 4.406 -18.025 1.00 97.44 209 TRP A N 1
ATOM 1602 C CA . TRP A 1 209 ? 8.217 5.819 -17.885 1.00 97.44 209 TRP A CA 1
ATOM 1603 C C . TRP A 1 209 ? 6.942 6.639 -17.965 1.00 97.44 209 TRP A C 1
ATOM 1605 O O . TRP A 1 209 ? 6.058 6.377 -18.781 1.00 97.44 209 TRP A O 1
ATOM 1615 N N . THR A 1 210 ? 6.872 7.662 -17.124 1.00 97.50 210 THR A N 1
ATOM 1616 C CA . THR A 1 210 ? 5.848 8.699 -17.189 1.00 97.50 210 THR A CA 1
ATOM 1617 C C . THR A 1 210 ? 6.498 10.082 -17.171 1.00 97.50 210 THR A C 1
ATOM 1619 O O . THR A 1 210 ? 7.714 10.218 -17.022 1.00 97.50 210 THR A O 1
ATOM 1622 N N . ILE A 1 211 ? 5.680 11.116 -17.324 1.00 96.44 211 ILE A N 1
ATOM 1623 C CA . ILE A 1 211 ? 6.051 12.519 -17.127 1.00 96.44 211 ILE A CA 1
ATOM 1624 C C . ILE A 1 211 ? 5.221 13.100 -15.985 1.00 96.44 211 ILE A C 1
ATOM 1626 O O . ILE A 1 211 ? 4.174 12.559 -15.629 1.00 96.44 211 ILE A O 1
ATOM 1630 N N . ARG A 1 212 ? 5.666 14.213 -15.398 1.00 88.56 212 ARG A N 1
ATOM 1631 C CA . ARG A 1 212 ? 5.028 14.794 -14.199 1.00 88.56 212 ARG A CA 1
ATOM 1632 C C . ARG A 1 212 ? 3.552 15.143 -14.391 1.00 88.56 212 ARG A C 1
ATOM 1634 O O . ARG A 1 212 ? 2.786 15.093 -13.431 1.00 88.56 212 ARG A O 1
ATOM 1641 N N . GLU A 1 213 ? 3.163 15.518 -15.604 1.00 91.31 213 GLU A N 1
ATOM 1642 C CA . GLU A 1 213 ? 1.792 15.876 -15.968 1.00 91.31 213 GLU A CA 1
ATOM 1643 C C . GLU A 1 213 ? 0.873 14.656 -16.118 1.00 91.31 213 GLU A C 1
ATOM 1645 O O . GLU A 1 213 ? -0.348 14.807 -16.088 1.00 91.31 213 GLU A O 1
ATOM 1650 N N . VAL A 1 214 ? 1.445 13.458 -16.270 1.00 93.75 214 VAL A N 1
ATOM 1651 C CA . VAL A 1 214 ? 0.716 12.212 -16.505 1.00 93.75 214 VAL A CA 1
ATOM 1652 C C . VAL A 1 214 ? 0.746 11.362 -15.239 1.00 93.75 214 VAL A C 1
ATOM 1654 O O . VAL A 1 214 ? 1.739 10.715 -14.900 1.00 93.75 214 VAL A O 1
ATOM 1657 N N . ASN A 1 215 ? -0.384 11.347 -14.536 1.00 92.19 215 ASN A N 1
ATOM 1658 C CA . ASN A 1 215 ? -0.635 10.398 -13.464 1.00 92.19 215 ASN A CA 1
ATOM 1659 C C . ASN A 1 215 ? -2.019 9.765 -13.664 1.00 92.19 215 ASN A C 1
ATOM 1661 O O . ASN A 1 215 ? -3.021 10.451 -13.452 1.00 92.19 215 ASN A O 1
ATOM 1665 N N . PRO A 1 216 ? -2.092 8.484 -14.064 1.00 93.31 216 PRO A N 1
ATOM 1666 C CA . PRO A 1 216 ? -3.369 7.818 -14.287 1.00 93.31 216 PRO A CA 1
ATOM 1667 C C . PRO A 1 216 ? -4.060 7.411 -12.976 1.00 93.31 216 PRO A C 1
ATOM 1669 O O . PRO A 1 216 ? -5.229 7.036 -12.993 1.00 93.31 216 PRO A O 1
ATOM 1672 N N . VAL A 1 217 ? -3.352 7.466 -11.842 1.00 95.31 217 VAL A N 1
ATOM 1673 C CA . VAL A 1 217 ? -3.883 7.076 -10.535 1.00 95.31 217 VAL A CA 1
ATOM 1674 C C . VAL A 1 217 ? -4.537 8.290 -9.867 1.00 95.31 217 VAL A C 1
ATOM 1676 O O . VAL A 1 217 ? -3.861 9.307 -9.662 1.00 95.31 217 VAL A O 1
ATOM 1679 N N . PRO A 1 218 ? -5.830 8.213 -9.494 1.00 90.75 218 PRO A N 1
ATOM 1680 C CA . PRO A 1 218 ? -6.500 9.283 -8.766 1.00 90.75 218 PRO A CA 1
ATOM 1681 C C . PRO A 1 218 ? -5.782 9.623 -7.457 1.00 90.75 218 PRO A C 1
ATOM 1683 O O . PRO A 1 218 ? -5.298 8.744 -6.744 1.00 90.75 218 PRO A O 1
ATOM 1686 N N . ALA A 1 219 ? -5.739 10.912 -7.116 1.00 90.50 219 ALA A N 1
ATOM 1687 C CA . ALA A 1 219 ? -5.146 11.342 -5.857 1.00 90.50 219 ALA A CA 1
ATOM 1688 C C . ALA A 1 219 ? -5.968 10.808 -4.666 1.00 90.50 219 ALA A C 1
ATOM 1690 O O . ALA A 1 219 ? -7.186 10.999 -4.650 1.00 90.50 219 ALA A O 1
ATOM 1691 N N . PRO A 1 220 ? -5.330 10.193 -3.653 1.00 92.94 220 PRO A N 1
ATOM 1692 C CA . PRO A 1 220 ? -6.045 9.684 -2.489 1.00 92.94 220 PRO A CA 1
ATOM 1693 C C . PRO A 1 220 ? -6.655 10.821 -1.661 1.00 92.94 220 PRO A C 1
ATOM 1695 O O . PRO A 1 220 ? -6.092 11.916 -1.562 1.00 92.94 220 PRO A O 1
ATOM 1698 N N . LYS A 1 221 ? -7.765 10.530 -0.969 1.00 91.38 221 LYS A N 1
ATOM 1699 C CA . LYS A 1 221 ? -8.429 11.449 -0.018 1.00 91.38 221 LYS A CA 1
ATOM 1700 C C . LYS A 1 221 ? -7.495 12.064 1.029 1.00 91.38 221 LYS A C 1
ATOM 1702 O O . LYS A 1 221 ? -7.722 13.181 1.494 1.00 91.38 221 LYS A O 1
ATOM 1707 N N . ARG A 1 222 ? -6.468 11.321 1.446 1.00 92.31 222 ARG A N 1
ATOM 1708 C CA . ARG A 1 222 ? -5.452 11.746 2.419 1.00 92.31 222 ARG A CA 1
ATOM 1709 C C . ARG A 1 222 ? -4.114 11.900 1.705 1.00 92.31 222 ARG A C 1
ATOM 1711 O O . ARG A 1 222 ? -3.799 11.127 0.810 1.00 92.31 222 ARG A O 1
ATOM 1718 N N . ARG A 1 223 ? -3.309 12.895 2.091 1.00 95.25 223 ARG A N 1
ATOM 1719 C CA . ARG A 1 223 ? -2.033 13.159 1.405 1.00 95.25 223 ARG A CA 1
ATOM 1720 C C . ARG A 1 223 ? -1.106 11.938 1.521 1.00 95.25 223 ARG A C 1
ATOM 1722 O O . ARG A 1 223 ? -0.965 11.413 2.626 1.00 95.25 223 ARG A O 1
ATOM 1729 N N . PRO A 1 224 ? -0.379 11.560 0.453 1.00 95.06 224 PRO A N 1
ATOM 1730 C CA . PRO A 1 224 ? 0.525 10.407 0.474 1.00 95.06 224 PRO A CA 1
ATOM 1731 C C . PRO A 1 224 ? 1.552 10.416 1.616 1.00 95.06 224 PRO A C 1
ATOM 1733 O O . PRO A 1 224 ? 1.860 9.379 2.193 1.00 95.06 224 PRO A O 1
ATOM 1736 N N . ALA A 1 225 ? 2.065 11.597 1.975 1.00 94.38 225 ALA A N 1
ATOM 1737 C CA . ALA A 1 225 ? 3.007 11.748 3.083 1.00 94.38 225 ALA A CA 1
ATOM 1738 C C . ALA A 1 225 ? 2.395 11.390 4.447 1.00 94.38 225 ALA A C 1
ATOM 1740 O O . ALA A 1 225 ? 3.098 10.842 5.293 1.00 94.38 225 ALA A O 1
ATOM 1741 N N . ASP A 1 226 ? 1.111 11.696 4.646 1.00 94.75 226 ASP A N 1
ATOM 1742 C CA . ASP A 1 226 ? 0.398 11.407 5.889 1.00 94.75 226 ASP A CA 1
ATOM 1743 C C . ASP A 1 226 ? 0.019 9.916 5.952 1.00 94.75 226 ASP A C 1
ATOM 1745 O O . ASP A 1 226 ? 0.158 9.307 7.005 1.00 94.75 226 ASP A O 1
ATOM 1749 N N . ILE A 1 227 ? -0.361 9.302 4.821 1.00 96.50 227 ILE A N 1
ATOM 1750 C CA . ILE A 1 227 ? -0.604 7.847 4.726 1.00 96.50 227 ILE A CA 1
ATOM 1751 C C . ILE A 1 227 ? 0.677 7.063 5.043 1.00 96.50 227 ILE A C 1
ATOM 1753 O O . ILE A 1 227 ? 0.668 6.154 5.869 1.00 96.50 227 ILE A O 1
ATOM 1757 N N . GLY A 1 228 ? 1.812 7.449 4.451 1.00 95.69 228 GLY A N 1
ATOM 1758 C CA . GLY A 1 228 ? 3.094 6.808 4.755 1.00 95.69 228 GLY A CA 1
ATOM 1759 C C . GLY A 1 228 ? 3.520 6.984 6.219 1.00 95.69 228 GLY A C 1
ATOM 1760 O O . GLY A 1 228 ? 4.156 6.103 6.792 1.00 95.69 228 GLY A O 1
ATOM 1761 N N . GLN A 1 229 ? 3.158 8.101 6.856 1.00 94.81 229 GLN A N 1
ATOM 1762 C CA . GLN A 1 229 ? 3.389 8.303 8.289 1.00 94.81 2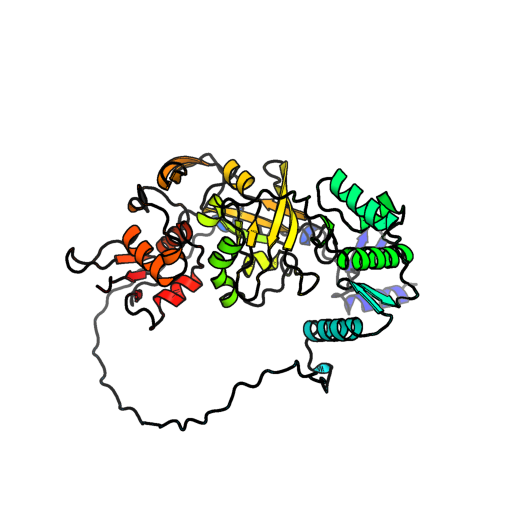29 GLN A CA 1
ATOM 1763 C C . GLN A 1 229 ? 2.461 7.437 9.153 1.00 94.81 229 GLN A C 1
ATOM 1765 O O . GLN A 1 229 ? 2.885 6.931 10.195 1.00 94.81 229 GLN A O 1
ATOM 1770 N N . ASP A 1 230 ? 1.212 7.250 8.727 1.00 95.12 230 ASP A N 1
ATOM 1771 C CA . ASP A 1 230 ? 0.258 6.372 9.398 1.00 95.12 230 ASP A CA 1
ATOM 1772 C C . ASP A 1 230 ? 0.779 4.922 9.403 1.00 95.12 230 ASP A C 1
ATOM 1774 O O . ASP A 1 230 ? 0.841 4.322 10.475 1.00 95.12 230 ASP A O 1
ATOM 1778 N N . TYR A 1 231 ? 1.284 4.432 8.262 1.00 95.81 231 TYR A N 1
ATOM 1779 C CA . TYR A 1 231 ? 1.902 3.105 8.089 1.00 95.81 231 TYR A CA 1
ATOM 1780 C C . TYR A 1 231 ? 3.361 2.990 8.564 1.00 95.81 231 TYR A C 1
ATOM 1782 O O . TYR A 1 231 ? 4.020 1.987 8.300 1.00 95.81 231 TYR A O 1
ATOM 1790 N N . ARG A 1 232 ? 3.907 3.991 9.263 1.00 94.25 232 ARG A N 1
ATOM 1791 C CA . ARG A 1 232 ? 5.311 3.976 9.712 1.00 94.25 232 ARG A CA 1
ATOM 1792 C C . ARG A 1 232 ? 5.674 2.737 10.541 1.00 94.25 232 ARG A C 1
ATOM 1794 O O . ARG A 1 232 ? 6.808 2.286 10.432 1.00 94.25 232 ARG A O 1
ATOM 1801 N N . PHE A 1 233 ? 4.742 2.202 11.333 1.00 92.69 233 PHE A N 1
ATOM 1802 C CA . PHE A 1 233 ? 4.969 1.011 12.165 1.00 92.69 233 PHE A CA 1
ATOM 1803 C C . PHE A 1 233 ? 5.411 -0.212 11.346 1.00 92.69 233 PHE A C 1
ATOM 1805 O O . PHE A 1 233 ? 6.177 -1.027 11.842 1.00 92.69 233 PHE A O 1
ATOM 1812 N N . LEU A 1 234 ? 5.032 -0.291 10.063 1.00 92.38 234 LEU A N 1
ATOM 1813 C CA . LEU A 1 234 ? 5.468 -1.372 9.178 1.00 92.38 234 LEU A CA 1
ATOM 1814 C C . LEU A 1 234 ? 6.992 -1.421 9.012 1.00 92.38 234 LEU A C 1
ATOM 1816 O O . LEU A 1 234 ? 7.529 -2.484 8.741 1.00 92.38 234 LEU A O 1
ATOM 1820 N N . LEU A 1 235 ? 7.707 -0.303 9.184 1.00 89.88 235 LEU A N 1
ATOM 1821 C CA . LEU A 1 235 ? 9.173 -0.295 9.113 1.00 89.88 235 LEU A CA 1
ATOM 1822 C C . LEU A 1 235 ? 9.825 -1.094 10.249 1.00 89.88 235 LEU A C 1
ATOM 1824 O O . LEU A 1 235 ? 10.950 -1.555 10.089 1.00 89.88 235 LEU A O 1
ATOM 1828 N N . GLU A 1 236 ? 9.137 -1.214 11.383 1.00 85.25 236 GLU A N 1
ATOM 1829 C CA . GLU A 1 236 ? 9.580 -1.985 12.549 1.00 85.25 236 GLU A CA 1
ATOM 1830 C C . GLU A 1 236 ? 9.170 -3.456 12.408 1.00 85.25 236 GLU A C 1
ATOM 1832 O O . GLU A 1 236 ? 9.911 -4.344 12.815 1.00 85.25 236 GLU A O 1
ATOM 1837 N N . GLU A 1 237 ? 8.010 -3.705 11.793 1.00 79.38 237 GLU A N 1
ATOM 1838 C CA . GLU A 1 237 ? 7.444 -5.046 11.639 1.00 79.38 237 GLU A CA 1
ATOM 1839 C C . GLU A 1 237 ? 7.946 -5.811 10.429 1.00 79.38 237 GLU A C 1
ATOM 1841 O O . GLU A 1 237 ? 7.867 -7.031 10.459 1.00 79.38 237 GLU A O 1
ATOM 1846 N N . MET A 1 238 ? 8.391 -5.135 9.361 1.00 65.25 238 MET A N 1
ATOM 1847 C CA . MET A 1 238 ? 8.760 -5.787 8.104 1.00 65.25 238 MET A CA 1
ATOM 1848 C C . MET A 1 238 ? 9.792 -6.896 8.371 1.00 65.25 238 MET A C 1
ATOM 1850 O O . MET A 1 238 ? 10.983 -6.604 8.525 1.00 65.25 238 MET A O 1
ATOM 1854 N N . PRO A 1 239 ? 9.385 -8.182 8.354 1.00 57.84 239 PRO A N 1
ATOM 1855 C CA . PRO A 1 239 ? 10.325 -9.267 8.211 1.00 57.84 239 PRO A CA 1
ATOM 1856 C C . PRO A 1 239 ? 10.932 -9.131 6.813 1.00 57.84 239 PRO A C 1
ATOM 1858 O O . PRO A 1 239 ? 10.362 -8.489 5.923 1.00 57.84 239 PRO A O 1
ATOM 1861 N N . VAL A 1 240 ? 12.065 -9.785 6.578 1.00 57.28 240 VAL A N 1
ATOM 1862 C CA . VAL A 1 240 ? 12.682 -9.871 5.246 1.00 57.28 240 VAL A CA 1
ATOM 1863 C C . VAL A 1 240 ? 11.856 -10.817 4.353 1.00 57.28 240 VAL A C 1
ATOM 1865 O O . VAL A 1 240 ? 12.346 -11.837 3.878 1.00 57.28 240 VAL A O 1
ATOM 1868 N N . ALA A 1 241 ? 10.567 -10.530 4.153 1.00 63.34 241 ALA A N 1
ATOM 1869 C CA . ALA A 1 241 ? 9.788 -11.148 3.094 1.00 63.34 241 ALA A CA 1
ATOM 1870 C C . ALA A 1 241 ? 10.389 -10.664 1.774 1.00 63.34 241 ALA A C 1
ATOM 1872 O O . ALA A 1 241 ? 10.440 -9.459 1.510 1.00 63.34 241 ALA A O 1
ATOM 1873 N N . ARG A 1 242 ? 10.909 -11.598 0.973 1.00 74.19 242 ARG A N 1
ATOM 1874 C CA . ARG A 1 242 ? 11.480 -11.273 -0.334 1.00 74.19 242 ARG A CA 1
ATOM 1875 C C . ARG A 1 242 ? 10.342 -10.822 -1.248 1.00 74.19 242 ARG A C 1
ATOM 1877 O O . ARG A 1 242 ? 9.431 -11.616 -1.474 1.00 74.19 242 ARG A O 1
ATOM 1884 N N . PRO A 1 243 ? 10.356 -9.585 -1.768 1.00 81.00 243 PRO A N 1
ATOM 1885 C CA . PRO A 1 243 ? 9.270 -9.142 -2.620 1.00 81.00 243 PRO A CA 1
ATOM 1886 C C . PRO A 1 243 ? 9.133 -10.020 -3.863 1.00 81.00 243 PRO A C 1
ATOM 1888 O O . PRO A 1 243 ? 10.136 -10.398 -4.472 1.00 81.00 243 PRO A O 1
ATOM 1891 N N . GLY A 1 244 ? 7.900 -10.359 -4.226 1.00 77.31 244 GLY A N 1
ATOM 1892 C CA . GLY A 1 244 ? 7.612 -11.262 -5.340 1.00 77.31 244 GLY A CA 1
ATOM 1893 C C . GLY A 1 244 ? 8.009 -12.728 -5.107 1.00 77.31 244 GLY A C 1
ATOM 1894 O O . GLY A 1 244 ? 8.173 -13.455 -6.090 1.00 77.31 244 GLY A O 1
ATOM 1895 N N . SER A 1 245 ? 8.192 -13.168 -3.855 1.00 83.19 245 SER A N 1
ATOM 1896 C CA . SER A 1 245 ? 8.394 -14.582 -3.511 1.00 83.19 245 SER A CA 1
ATOM 1897 C C . SER A 1 245 ? 7.140 -15.430 -3.705 1.00 83.19 245 SER A C 1
ATOM 1899 O O . SER A 1 245 ? 7.245 -16.594 -4.078 1.00 83.19 245 SER A O 1
ATOM 1901 N N . GLU A 1 246 ? 5.971 -14.844 -3.466 1.00 89.81 246 GLU A N 1
ATOM 1902 C CA . GLU A 1 246 ? 4.670 -15.491 -3.586 1.00 89.81 246 GLU A CA 1
ATOM 1903 C C . GLU A 1 246 ? 3.968 -15.070 -4.882 1.00 89.81 246 GLU A C 1
ATOM 1905 O O . GLU A 1 246 ? 4.312 -14.078 -5.541 1.00 89.81 246 GLU A O 1
ATOM 1910 N N . THR A 1 247 ? 2.969 -15.859 -5.268 1.00 91.88 247 THR A N 1
ATOM 1911 C CA . THR A 1 247 ? 2.130 -15.596 -6.448 1.00 91.88 247 THR A CA 1
ATOM 1912 C C . THR A 1 247 ? 0.772 -15.022 -6.079 1.00 91.88 247 THR A C 1
ATOM 1914 O O . THR A 1 247 ? 0.223 -14.241 -6.852 1.00 91.88 247 THR A O 1
ATOM 1917 N N . VAL A 1 248 ? 0.265 -15.358 -4.893 1.00 95.69 248 VAL A N 1
ATOM 1918 C CA . VAL A 1 248 ? -1.075 -15.008 -4.435 1.00 95.69 248 VAL A CA 1
ATOM 1919 C C . VAL A 1 248 ? -1.062 -14.675 -2.950 1.00 95.69 248 VAL A C 1
ATOM 1921 O O . VAL A 1 248 ? -0.283 -15.239 -2.181 1.00 95.69 248 VAL A O 1
ATOM 1924 N N . VAL A 1 249 ? -1.927 -13.753 -2.544 1.00 95.69 249 VAL A N 1
ATOM 1925 C CA . VAL A 1 249 ? -2.077 -13.358 -1.148 1.00 95.69 249 VAL A CA 1
ATOM 1926 C C . VAL A 1 249 ? -3.508 -12.953 -0.838 1.00 95.69 249 VAL A C 1
ATOM 1928 O O . VAL A 1 249 ? -4.161 -12.292 -1.642 1.00 95.69 249 VAL A O 1
ATOM 1931 N N . ASP A 1 250 ? -3.961 -13.307 0.359 1.00 95.94 250 ASP A N 1
ATOM 1932 C CA . ASP A 1 250 ? -5.246 -12.890 0.904 1.00 95.94 250 ASP A CA 1
ATOM 1933 C C . ASP A 1 250 ? -5.058 -11.726 1.883 1.00 95.94 250 ASP A C 1
ATOM 1935 O O . ASP A 1 250 ? -4.120 -11.712 2.685 1.00 95.94 250 ASP A O 1
ATOM 1939 N N . HIS A 1 251 ? -5.968 -10.755 1.844 1.00 96.69 251 HIS A N 1
ATOM 1940 C CA . HIS A 1 251 ? -5.962 -9.600 2.737 1.00 96.69 251 HIS A CA 1
ATOM 1941 C C . HIS A 1 251 ? -7.385 -9.198 3.119 1.00 96.69 251 HIS A C 1
ATOM 1943 O O . HIS A 1 251 ? -8.292 -9.195 2.288 1.00 96.69 251 HIS A O 1
ATOM 1949 N N . VAL A 1 252 ? -7.590 -8.837 4.384 1.00 97.38 252 VAL A N 1
ATOM 1950 C CA . VAL A 1 252 ? -8.892 -8.381 4.884 1.00 97.38 252 VAL A CA 1
ATOM 1951 C C . VAL A 1 252 ? -8.860 -6.876 5.055 1.00 97.38 252 VAL A C 1
ATOM 1953 O O . VAL A 1 252 ? -8.049 -6.348 5.812 1.00 97.38 252 VAL A O 1
ATOM 1956 N N . LEU A 1 253 ? -9.768 -6.188 4.363 1.00 98.00 253 LEU A N 1
ATOM 1957 C CA . LEU A 1 253 ? -9.813 -4.733 4.362 1.00 98.00 253 LEU A CA 1
ATOM 1958 C C . LEU A 1 253 ? -10.151 -4.188 5.745 1.00 98.00 253 LEU A C 1
ATOM 1960 O O . LEU A 1 253 ? -11.194 -4.503 6.317 1.00 98.00 253 LEU A O 1
ATOM 1964 N N . THR A 1 254 ? -9.328 -3.282 6.250 1.00 98.00 254 THR A N 1
ATOM 1965 C CA . THR A 1 254 ? -9.700 -2.456 7.399 1.00 98.00 254 THR A CA 1
ATOM 1966 C C . THR A 1 254 ? -10.616 -1.301 6.979 1.00 98.00 254 THR A C 1
ATOM 1968 O O . THR A 1 254 ? -10.790 -1.007 5.793 1.00 98.00 254 THR A O 1
ATOM 1971 N N . PHE A 1 255 ? -11.210 -0.597 7.950 1.00 97.62 255 PHE A N 1
ATOM 1972 C CA . PHE A 1 255 ? -11.969 0.621 7.650 1.00 97.62 255 PHE A CA 1
ATOM 1973 C C . PHE A 1 255 ? -11.094 1.704 7.025 1.00 97.62 255 PHE A C 1
ATOM 1975 O O . PHE A 1 255 ? -11.507 2.326 6.049 1.00 97.62 255 PHE A O 1
ATOM 1982 N N . TYR A 1 256 ? -9.886 1.909 7.556 1.00 97.69 256 TYR A N 1
ATOM 1983 C CA . TYR A 1 256 ? -8.925 2.864 7.013 1.00 97.69 256 TYR A CA 1
ATOM 1984 C C . TYR A 1 256 ? -8.612 2.576 5.540 1.00 97.69 256 TYR A C 1
ATOM 1986 O O . TYR A 1 256 ? -8.668 3.482 4.710 1.00 97.69 256 TYR A O 1
ATOM 1994 N N . GLU A 1 257 ? -8.329 1.316 5.212 1.00 98.00 257 GLU A N 1
ATOM 1995 C CA . GLU A 1 257 ? -8.006 0.866 3.854 1.00 98.00 257 GLU A CA 1
ATOM 1996 C C . GLU A 1 257 ? -9.176 1.046 2.889 1.00 98.00 257 GLU A C 1
ATOM 1998 O O . GLU A 1 257 ? -9.003 1.628 1.817 1.00 98.00 257 GLU A O 1
ATOM 2003 N N . HIS A 1 258 ? -10.379 0.616 3.290 1.00 97.88 258 HIS A N 1
ATOM 2004 C CA . HIS A 1 258 ? -11.598 0.788 2.496 1.00 97.88 258 HIS A CA 1
ATOM 2005 C C . HIS A 1 258 ? -11.900 2.267 2.241 1.00 97.88 258 HIS A C 1
ATOM 2007 O O . HIS A 1 258 ? -12.084 2.675 1.096 1.00 97.88 258 HIS A O 1
ATOM 2013 N N . TYR A 1 259 ? -11.894 3.086 3.296 1.00 96.62 259 TYR A N 1
ATOM 2014 C CA . TYR A 1 259 ? -12.274 4.494 3.217 1.00 96.62 259 TYR A CA 1
ATOM 2015 C C . TYR A 1 259 ? -11.271 5.345 2.426 1.00 96.62 259 TYR A C 1
ATOM 2017 O O . TYR A 1 259 ? -11.673 6.279 1.725 1.00 96.62 259 TYR A O 1
ATOM 2025 N N . HIS A 1 260 ? -9.971 5.052 2.549 1.00 96.75 260 HIS A N 1
ATOM 2026 C CA . HIS A 1 260 ? -8.912 5.784 1.851 1.00 96.75 260 HIS A CA 1
ATOM 2027 C C . HIS A 1 260 ? -8.494 5.159 0.515 1.00 96.75 260 HIS A C 1
ATOM 2029 O O . HIS A 1 260 ? -7.731 5.792 -0.214 1.00 96.75 260 HIS A O 1
ATOM 2035 N N . GLY A 1 261 ? -8.976 3.959 0.177 1.00 97.38 261 GLY A N 1
ATOM 2036 C CA . GLY A 1 261 ? -8.613 3.279 -1.065 1.00 97.38 261 GLY A CA 1
ATOM 2037 C C . GLY A 1 261 ? -7.138 2.898 -1.129 1.00 97.38 261 GLY A C 1
ATOM 2038 O O . GLY A 1 261 ? -6.494 3.107 -2.164 1.00 97.38 261 GLY A O 1
ATOM 2039 N N . VAL A 1 262 ? -6.601 2.407 -0.011 1.00 98.00 262 VAL A N 1
ATOM 2040 C CA . VAL A 1 262 ? -5.181 2.070 0.151 1.00 98.00 262 VAL A CA 1
ATOM 2041 C C . VAL A 1 262 ? -4.991 0.671 0.715 1.00 98.00 262 VAL A C 1
ATOM 2043 O O . VAL A 1 262 ? -5.882 0.151 1.378 1.00 98.00 262 VAL A O 1
ATOM 2046 N N . LEU A 1 263 ? -3.816 0.088 0.480 1.00 97.88 263 LEU A N 1
ATOM 2047 C CA . LEU A 1 263 ? -3.377 -1.165 1.102 1.00 97.88 263 LEU A CA 1
ATOM 2048 C C . LEU A 1 263 ? -1.955 -1.018 1.664 1.00 97.88 263 LEU A C 1
ATOM 2050 O O . LEU A 1 263 ? -1.152 -0.292 1.071 1.00 97.88 263 LEU A O 1
ATOM 2054 N N . PRO A 1 264 ? -1.612 -1.691 2.773 1.00 95.88 264 PRO A N 1
ATOM 2055 C CA . PRO A 1 264 ? -0.282 -1.609 3.368 1.00 95.88 264 PRO A CA 1
ATOM 2056 C C . PRO A 1 264 ? 0.768 -2.329 2.515 1.00 95.88 264 PRO A C 1
ATOM 2058 O O . PRO A 1 264 ? 0.525 -3.411 2.001 1.00 95.88 264 PRO A O 1
ATOM 2061 N N . TYR A 1 265 ? 1.988 -1.800 2.431 1.00 94.81 265 TYR A N 1
ATOM 2062 C CA . TYR A 1 265 ? 3.136 -2.582 1.953 1.00 94.81 265 TYR A CA 1
ATOM 2063 C C . TYR A 1 265 ? 3.767 -3.338 3.134 1.00 94.81 265 TYR A C 1
ATOM 2065 O O . TYR A 1 265 ? 4.881 -3.039 3.561 1.00 94.81 265 TYR A O 1
ATOM 2073 N N . ASN A 1 266 ? 2.997 -4.249 3.734 1.00 91.56 266 ASN A N 1
ATOM 2074 C CA . ASN A 1 266 ? 3.458 -5.125 4.814 1.00 91.56 266 ASN A CA 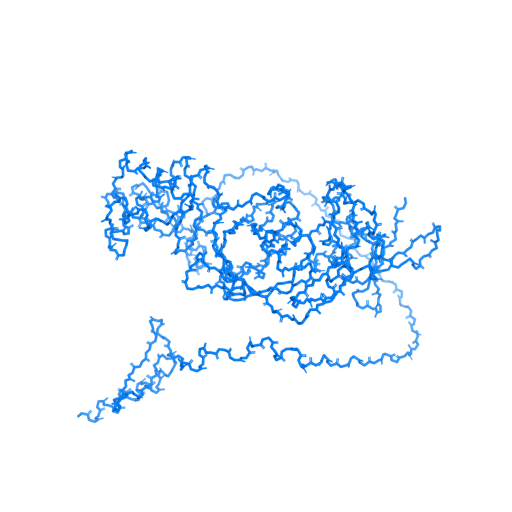1
ATOM 2075 C C . ASN A 1 266 ? 4.151 -6.376 4.245 1.00 91.56 266 ASN A C 1
ATOM 2077 O O . ASN A 1 266 ? 4.206 -6.557 3.033 1.00 91.56 266 ASN A O 1
ATOM 2081 N N . ALA A 1 267 ? 4.662 -7.255 5.110 1.00 88.88 267 ALA A N 1
ATOM 2082 C CA . ALA A 1 267 ? 5.337 -8.495 4.706 1.00 88.88 267 ALA A CA 1
ATOM 2083 C C . ALA A 1 267 ? 4.511 -9.339 3.719 1.00 88.88 267 ALA A C 1
ATOM 2085 O O . ALA A 1 267 ? 5.011 -9.805 2.697 1.00 88.88 267 ALA A O 1
ATOM 2086 N N . THR A 1 268 ? 3.227 -9.490 4.037 1.00 90.38 268 THR A N 1
ATOM 2087 C CA . THR A 1 268 ? 2.257 -10.310 3.318 1.00 90.38 268 THR A CA 1
ATOM 2088 C C . THR A 1 268 ? 2.026 -9.778 1.907 1.00 90.38 268 THR A C 1
ATOM 2090 O O . THR A 1 268 ? 2.257 -10.499 0.942 1.00 90.38 268 THR A O 1
ATOM 2093 N N . LEU A 1 269 ? 1.676 -8.500 1.751 1.00 93.62 269 LEU A N 1
ATOM 2094 C CA . LEU A 1 269 ? 1.483 -7.895 0.431 1.00 93.62 269 LEU A CA 1
ATOM 2095 C C . LEU A 1 269 ? 2.808 -7.705 -0.318 1.00 93.62 269 LEU A C 1
ATOM 2097 O O . LEU A 1 269 ? 2.859 -7.917 -1.527 1.00 93.62 269 LEU A O 1
ATOM 2101 N N . ALA A 1 270 ? 3.904 -7.381 0.372 1.00 92.25 270 ALA A N 1
ATOM 2102 C CA . ALA A 1 270 ? 5.223 -7.287 -0.252 1.00 92.25 270 ALA A CA 1
ATOM 2103 C C . ALA A 1 270 ? 5.622 -8.603 -0.933 1.00 92.25 270 ALA A C 1
ATOM 2105 O O . ALA A 1 270 ? 6.210 -8.559 -2.008 1.00 92.25 270 ALA A O 1
ATOM 2106 N N . SER A 1 271 ? 5.247 -9.758 -0.370 1.00 92.25 271 SER A N 1
ATOM 2107 C CA . SER A 1 271 ? 5.574 -11.073 -0.934 1.00 92.25 271 SER A CA 1
ATOM 2108 C C . SER A 1 271 ? 5.049 -11.300 -2.360 1.00 92.25 271 SER A C 1
ATOM 2110 O O . SER A 1 271 ? 5.680 -12.039 -3.105 1.00 92.25 271 SER A O 1
ATOM 2112 N N . VAL A 1 272 ? 3.973 -10.631 -2.792 1.00 94.44 272 VAL A N 1
ATOM 2113 C CA . VAL A 1 272 ? 3.464 -10.709 -4.180 1.00 94.44 272 VAL A CA 1
ATOM 2114 C C . VAL A 1 272 ? 3.814 -9.475 -5.017 1.00 94.44 272 VAL A C 1
ATOM 2116 O O . VAL A 1 272 ? 3.789 -9.505 -6.250 1.00 94.44 272 VAL A O 1
ATOM 2119 N N . LEU A 1 273 ? 4.129 -8.357 -4.370 1.00 94.94 273 LEU A N 1
ATOM 2120 C CA . LEU A 1 273 ? 4.401 -7.093 -5.043 1.00 94.94 273 LEU A CA 1
ATOM 2121 C C . LEU A 1 273 ? 5.845 -7.018 -5.557 1.00 94.94 273 LEU A C 1
ATOM 2123 O O . LEU A 1 273 ? 6.739 -7.680 -5.028 1.00 94.94 273 LEU A O 1
ATOM 2127 N N . PRO A 1 274 ? 6.103 -6.216 -6.602 1.00 93.75 274 PRO A N 1
ATOM 2128 C CA . PRO A 1 274 ? 7.410 -6.189 -7.231 1.00 93.75 274 PRO A CA 1
ATOM 2129 C C . PRO A 1 274 ? 8.398 -5.351 -6.402 1.00 93.75 274 PRO A C 1
ATOM 2131 O O . PRO A 1 274 ? 8.021 -4.281 -5.905 1.00 93.75 274 PRO A O 1
ATOM 2134 N N . PRO A 1 275 ? 9.676 -5.763 -6.284 1.00 91.94 275 PRO A N 1
ATOM 2135 C CA . PRO A 1 275 ? 10.689 -4.956 -5.615 1.00 91.94 275 PRO A CA 1
ATOM 2136 C C . PRO A 1 275 ? 11.040 -3.707 -6.432 1.00 91.94 275 PRO A C 1
ATOM 2138 O O . PRO A 1 275 ? 10.678 -3.570 -7.600 1.00 91.94 275 PRO A O 1
ATOM 2141 N N . ARG A 1 276 ? 11.789 -2.794 -5.808 1.00 91.75 276 ARG A N 1
ATOM 2142 C CA . ARG A 1 276 ? 12.381 -1.646 -6.506 1.00 91.75 276 ARG A CA 1
ATOM 2143 C C . ARG A 1 276 ? 13.407 -2.116 -7.532 1.00 91.75 276 ARG A C 1
ATOM 2145 O O . ARG A 1 276 ? 14.167 -3.039 -7.260 1.00 91.75 276 ARG A O 1
ATOM 2152 N N . VAL A 1 277 ? 13.514 -1.400 -8.647 1.00 91.19 277 VAL A N 1
ATOM 2153 C CA . VAL A 1 277 ? 14.587 -1.589 -9.636 1.00 91.19 277 VAL A CA 1
ATOM 2154 C C . VAL A 1 277 ? 15.905 -1.000 -9.134 1.00 91.19 277 VAL A C 1
ATOM 2156 O O . VAL A 1 277 ? 16.971 -1.578 -9.341 1.00 91.19 277 VAL A O 1
ATOM 2159 N N . PHE A 1 278 ? 15.855 0.141 -8.442 1.00 87.00 278 PHE A N 1
ATOM 2160 C CA . PHE A 1 278 ? 17.023 0.793 -7.845 1.00 87.00 278 PHE A CA 1
ATOM 2161 C C . PHE A 1 278 ? 16.672 1.492 -6.520 1.00 87.00 278 PHE A C 1
ATOM 2163 O O . PHE A 1 278 ? 15.517 1.880 -6.320 1.00 87.00 278 PHE A O 1
ATOM 2170 N N . PRO A 1 279 ? 17.646 1.709 -5.610 1.00 84.31 279 PRO A N 1
ATOM 2171 C CA . PRO A 1 279 ? 17.379 2.239 -4.268 1.00 84.31 279 PRO A CA 1
ATOM 2172 C C . PRO A 1 279 ? 16.601 3.565 -4.245 1.00 84.31 279 PRO A C 1
ATOM 2174 O O . PRO A 1 279 ? 15.713 3.755 -3.413 1.00 84.31 279 PRO A O 1
ATOM 2177 N N . GLY A 1 280 ? 16.886 4.464 -5.194 1.00 86.94 280 GLY A N 1
ATOM 2178 C CA . GLY A 1 280 ? 16.231 5.771 -5.323 1.00 86.94 280 GLY A CA 1
ATOM 2179 C C . GLY A 1 280 ? 14.789 5.743 -5.844 1.00 86.94 280 GLY A C 1
ATOM 2180 O O . GLY A 1 280 ? 14.129 6.781 -5.834 1.00 86.94 280 GLY A O 1
ATOM 2181 N N . GLN A 1 281 ? 14.276 4.592 -6.291 1.00 92.88 281 GLN A N 1
ATOM 2182 C CA . GLN A 1 281 ? 12.912 4.487 -6.800 1.00 92.88 281 GLN A CA 1
ATOM 2183 C C . GLN A 1 281 ? 11.904 4.659 -5.661 1.00 92.88 281 GLN A C 1
ATOM 2185 O O . GLN A 1 281 ? 11.877 3.881 -4.708 1.00 92.88 281 GLN A O 1
ATOM 2190 N N . THR A 1 282 ? 11.051 5.677 -5.766 1.00 92.62 282 THR A N 1
ATOM 2191 C CA . THR A 1 282 ? 10.066 5.992 -4.717 1.00 92.62 282 THR A CA 1
ATOM 2192 C C . THR A 1 282 ? 8.698 5.370 -4.974 1.00 92.62 282 THR A C 1
ATOM 2194 O O . THR A 1 282 ? 7.962 5.103 -4.021 1.00 92.62 282 THR A O 1
ATOM 2197 N N . ARG A 1 283 ? 8.361 5.111 -6.241 1.00 95.81 283 ARG A N 1
ATOM 2198 C CA . ARG A 1 283 ? 7.071 4.552 -6.641 1.00 95.81 283 ARG A CA 1
ATOM 2199 C C . ARG A 1 283 ? 7.144 3.689 -7.898 1.00 95.81 283 ARG A C 1
ATOM 2201 O O . ARG A 1 283 ? 8.096 3.788 -8.671 1.00 95.81 283 ARG A O 1
ATOM 2208 N N . ALA A 1 284 ? 6.108 2.886 -8.093 1.00 97.38 284 ALA A N 1
ATOM 2209 C CA . ALA A 1 284 ? 5.795 2.164 -9.318 1.00 97.38 284 ALA A CA 1
ATOM 2210 C C . ALA A 1 284 ? 4.298 2.312 -9.633 1.00 97.38 284 ALA A C 1
ATOM 2212 O O . ALA A 1 284 ? 3.488 2.521 -8.727 1.00 97.38 284 ALA A O 1
ATOM 2213 N N . ILE A 1 285 ? 3.931 2.212 -10.909 1.00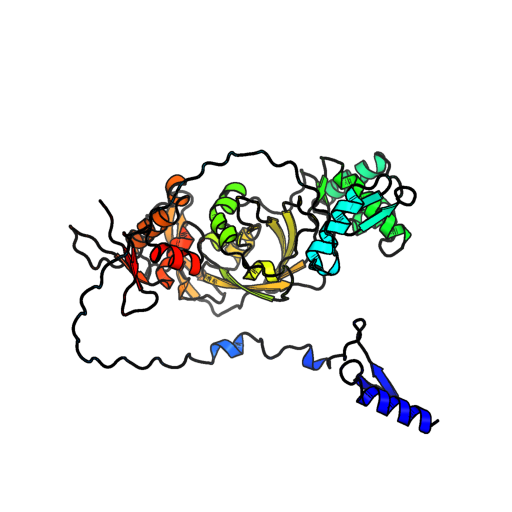 97.62 285 ILE A N 1
ATOM 2214 C CA . ILE A 1 285 ? 2.533 2.175 -11.346 1.00 97.62 285 ILE A CA 1
ATOM 2215 C C . ILE A 1 285 ? 2.240 0.776 -11.877 1.00 97.62 285 ILE A C 1
ATOM 2217 O O . ILE A 1 285 ? 2.895 0.294 -12.798 1.00 97.62 285 ILE A O 1
ATOM 2221 N N . LEU A 1 286 ? 1.249 0.140 -11.264 1.00 97.75 286 LEU A N 1
ATOM 2222 C CA . LEU A 1 286 ? 0.784 -1.205 -11.565 1.00 97.75 286 LEU A CA 1
ATOM 2223 C C . LEU A 1 286 ? -0.613 -1.125 -12.175 1.00 97.75 286 LEU A C 1
ATOM 2225 O O . LEU A 1 286 ? -1.360 -0.179 -11.923 1.00 97.75 286 LEU A O 1
ATOM 2229 N N . GLN A 1 287 ? -0.980 -2.131 -12.953 1.00 97.50 287 GLN A N 1
ATOM 2230 C CA . GLN A 1 287 ? -2.312 -2.272 -13.523 1.00 97.50 287 GLN A CA 1
ATOM 2231 C C . GLN A 1 287 ? -3.026 -3.423 -12.821 1.00 97.50 287 GLN A C 1
ATOM 2233 O O . GLN A 1 287 ? -2.494 -4.526 -12.722 1.00 97.50 287 GLN A O 1
ATOM 2238 N N . PHE A 1 288 ? -4.217 -3.145 -12.308 1.00 98.19 288 PHE A N 1
ATOM 2239 C CA . PHE A 1 288 ? -5.054 -4.110 -11.614 1.00 98.19 288 PHE A CA 1
ATOM 2240 C C . PHE A 1 288 ? -6.270 -4.435 -12.475 1.00 98.19 288 PHE A C 1
ATOM 2242 O O . PHE A 1 288 ? -6.876 -3.544 -13.074 1.00 98.19 288 PHE A O 1
ATOM 2249 N N . GLU A 1 289 ? -6.616 -5.714 -12.525 1.00 98.00 289 GLU A N 1
ATOM 2250 C CA . GLU A 1 289 ? -7.785 -6.242 -13.218 1.00 98.00 289 GLU A CA 1
ATOM 2251 C C . GLU A 1 289 ? -8.685 -6.953 -12.204 1.00 98.00 289 GLU A C 1
ATOM 2253 O O . GLU A 1 289 ? -8.204 -7.742 -11.393 1.00 98.00 289 GLU A O 1
ATOM 2258 N N . ALA A 1 290 ? -9.987 -6.665 -12.237 1.00 97.00 290 ALA A N 1
ATOM 2259 C CA . ALA A 1 290 ? -10.985 -7.293 -11.374 1.00 97.00 290 ALA A CA 1
ATOM 2260 C C . ALA A 1 290 ? -11.926 -8.180 -12.215 1.00 97.00 290 ALA A C 1
ATOM 2262 O O . ALA A 1 290 ? -12.866 -7.666 -12.834 1.00 97.00 290 ALA A O 1
ATOM 2263 N N . PRO A 1 291 ? -11.706 -9.506 -12.273 1.00 94.50 291 PRO A N 1
ATOM 2264 C CA . PRO A 1 291 ? -12.485 -10.441 -13.084 1.00 94.50 291 PRO A CA 1
ATOM 2265 C C . PRO A 1 291 ? -13.994 -10.401 -12.832 1.00 94.50 291 PRO A C 1
ATOM 2267 O O . PRO A 1 291 ? -14.770 -10.583 -13.768 1.00 94.50 291 PRO A O 1
ATOM 2270 N N . GLN A 1 292 ? -14.422 -10.148 -11.590 1.00 92.69 292 GLN A N 1
ATOM 2271 C CA . GLN A 1 292 ? -15.838 -10.127 -11.201 1.00 92.69 292 GLN A CA 1
ATOM 2272 C C . GLN A 1 292 ? -16.597 -8.954 -11.828 1.00 92.69 292 GLN A C 1
ATOM 2274 O O . GLN A 1 292 ? -17.796 -9.071 -12.084 1.00 92.69 292 GLN A O 1
ATOM 2279 N N . THR A 1 293 ? -15.924 -7.819 -12.034 1.00 93.56 293 THR A N 1
ATOM 2280 C CA . THR A 1 293 ? -16.547 -6.579 -12.524 1.00 93.56 293 THR A CA 1
ATOM 2281 C C . THR A 1 293 ? -16.050 -6.156 -13.902 1.00 93.56 293 THR A C 1
ATOM 2283 O O . THR A 1 293 ? -16.613 -5.238 -14.495 1.00 93.56 293 THR A O 1
ATOM 2286 N N . HIS A 1 294 ? -15.043 -6.852 -14.441 1.00 94.00 294 HIS A N 1
ATOM 2287 C CA . HIS A 1 294 ? -14.343 -6.510 -15.681 1.00 94.00 294 HIS A CA 1
ATOM 2288 C C . HIS A 1 294 ? -13.756 -5.090 -15.666 1.00 94.00 294 HIS A C 1
ATOM 2290 O O . HIS A 1 294 ? -13.634 -4.444 -16.708 1.00 94.00 294 HIS A O 1
ATOM 2296 N N . GLU A 1 295 ? -13.406 -4.597 -14.478 1.00 94.81 295 GLU A N 1
ATOM 2297 C CA . GLU A 1 295 ? -12.732 -3.317 -14.310 1.00 94.81 295 GLU A CA 1
ATOM 2298 C C . GLU A 1 295 ? -11.223 -3.487 -14.480 1.00 94.81 295 GLU A C 1
ATOM 2300 O O . GLU A 1 295 ? -10.624 -4.466 -14.028 1.00 94.81 295 GLU A O 1
ATOM 2305 N N . THR A 1 296 ? -10.600 -2.494 -15.107 1.00 96.31 296 THR A N 1
ATOM 2306 C CA . THR A 1 296 ? -9.148 -2.378 -15.202 1.00 96.31 296 THR A CA 1
ATOM 2307 C C . THR A 1 296 ? -8.755 -0.965 -14.814 1.00 96.31 296 THR A C 1
ATOM 2309 O O . THR A 1 296 ? -9.304 -0.001 -15.348 1.00 96.31 296 THR A O 1
ATOM 2312 N N . PHE A 1 297 ? -7.830 -0.832 -13.871 1.00 97.00 297 PHE A N 1
ATOM 2313 C CA . PHE A 1 297 ? -7.434 0.463 -13.328 1.00 97.00 297 PHE A CA 1
ATOM 2314 C C . PHE A 1 297 ? -5.974 0.461 -12.875 1.00 97.00 297 PHE A C 1
ATOM 2316 O O . PHE A 1 297 ? -5.361 -0.587 -12.679 1.00 97.00 297 PHE A O 1
ATOM 2323 N N . PHE A 1 298 ? -5.404 1.654 -12.719 1.00 97.81 298 PHE A N 1
ATOM 2324 C CA . PHE A 1 298 ? -4.030 1.818 -12.261 1.00 97.81 298 PHE A CA 1
ATOM 2325 C C . PHE A 1 298 ? -3.959 1.962 -10.741 1.00 97.81 298 PHE A C 1
ATOM 2327 O O . PHE A 1 298 ? -4.771 2.655 -10.125 1.00 97.81 298 PHE A O 1
ATOM 2334 N N . VAL A 1 299 ? -2.934 1.352 -10.157 1.00 98.19 299 VAL A N 1
ATOM 2335 C CA . VAL A 1 299 ? -2.608 1.412 -8.734 1.00 98.19 299 VAL A CA 1
ATOM 2336 C C . VAL A 1 299 ? -1.179 1.917 -8.583 1.00 98.19 299 VAL A C 1
ATOM 2338 O O . VAL A 1 299 ? -0.248 1.412 -9.208 1.00 98.19 299 VAL A O 1
ATOM 2341 N N . GLU A 1 300 ? -0.990 2.928 -7.742 1.00 98.00 300 GLU A N 1
ATOM 2342 C CA . GLU A 1 300 ? 0.330 3.452 -7.403 1.00 98.00 300 GLU A CA 1
ATOM 2343 C C . GLU A 1 300 ? 0.872 2.688 -6.194 1.00 98.00 300 GLU A C 1
ATOM 2345 O O . GLU A 1 300 ? 0.329 2.807 -5.094 1.00 98.00 300 GLU A O 1
ATOM 2350 N N . LEU A 1 301 ? 1.964 1.949 -6.386 1.00 97.81 301 LEU A N 1
ATOM 2351 C CA . LEU A 1 301 ? 2.765 1.379 -5.310 1.00 97.81 301 LEU A CA 1
ATOM 2352 C C . LEU A 1 301 ? 3.807 2.407 -4.871 1.00 97.81 301 LEU A C 1
ATOM 2354 O O . LEU A 1 301 ? 4.690 2.779 -5.640 1.00 97.81 301 LEU A O 1
ATOM 2358 N N . ARG A 1 302 ? 3.739 2.848 -3.617 1.00 97.06 302 ARG A N 1
ATOM 2359 C CA . ARG A 1 302 ? 4.750 3.698 -2.984 1.00 97.06 302 ARG A CA 1
ATOM 2360 C C . ARG A 1 302 ? 5.598 2.858 -2.055 1.00 97.06 302 ARG A C 1
ATOM 2362 O O . ARG A 1 302 ? 5.098 2.277 -1.094 1.00 97.06 302 ARG A O 1
ATOM 2369 N N . TYR A 1 303 ? 6.892 2.825 -2.328 1.00 95.25 303 TYR A N 1
ATOM 2370 C CA . TYR A 1 303 ? 7.812 2.030 -1.539 1.00 95.25 303 TYR A CA 1
ATOM 2371 C C . TYR A 1 303 ? 8.178 2.724 -0.208 1.00 95.25 303 TYR A C 1
ATOM 2373 O O . TYR A 1 303 ? 8.226 3.956 -0.148 1.00 95.25 303 TYR A O 1
ATOM 2381 N N . PRO A 1 304 ? 8.496 1.956 0.854 1.00 93.56 304 PRO A N 1
ATOM 2382 C CA . PRO A 1 304 ? 8.807 2.503 2.181 1.00 93.56 304 PRO A CA 1
ATOM 2383 C C . PRO A 1 304 ? 10.084 3.355 2.198 1.00 93.56 304 PRO A C 1
ATOM 2385 O O . PRO A 1 304 ? 11.119 2.942 1.689 1.00 93.56 304 PRO A O 1
ATOM 2388 N N . THR A 1 305 ? 10.065 4.537 2.809 1.00 91.50 305 THR A N 1
ATOM 2389 C CA . THR A 1 305 ? 11.286 5.337 3.037 1.00 91.50 305 THR A CA 1
ATOM 2390 C C . THR A 1 305 ? 11.833 5.093 4.442 1.00 91.50 305 THR A C 1
ATOM 2392 O O . THR A 1 305 ? 11.215 4.407 5.246 1.00 91.50 305 THR A O 1
ATOM 2395 N N . SER A 1 306 ? 12.966 5.709 4.789 1.00 87.62 306 SER A N 1
ATOM 2396 C CA . SER A 1 306 ? 13.568 5.585 6.129 1.00 87.62 306 SER A CA 1
ATOM 2397 C C . SER A 1 306 ? 12.650 5.998 7.289 1.00 87.62 306 SER A C 1
ATOM 2399 O O . SER A 1 306 ? 12.917 5.657 8.436 1.00 87.62 306 SER A O 1
ATOM 2401 N N . ASN A 1 307 ? 11.590 6.765 7.023 1.00 91.19 307 ASN A N 1
ATOM 2402 C CA . ASN A 1 307 ? 10.700 7.305 8.049 1.00 91.19 307 ASN A CA 1
ATOM 2403 C C . ASN A 1 307 ? 9.201 7.158 7.750 1.00 91.19 307 ASN A C 1
ATOM 2405 O O . ASN A 1 307 ? 8.399 7.641 8.555 1.00 91.19 307 ASN A O 1
ATOM 2409 N N . ARG A 1 308 ? 8.825 6.535 6.626 1.00 93.81 308 ARG A N 1
ATOM 2410 C CA . ARG A 1 308 ? 7.435 6.325 6.197 1.00 93.81 308 ARG A CA 1
ATOM 2411 C C . ARG A 1 308 ? 7.253 4.909 5.662 1.00 93.81 308 ARG A C 1
ATOM 2413 O O . ARG A 1 308 ? 8.071 4.451 4.869 1.00 93.81 308 ARG A O 1
ATOM 2420 N N . GLY A 1 309 ? 6.160 4.263 6.052 1.00 94.50 309 GLY A N 1
ATOM 2421 C CA . GLY A 1 309 ? 5.759 2.970 5.507 1.00 94.50 309 GLY A CA 1
ATOM 2422 C C . GLY A 1 309 ? 5.345 3.069 4.039 1.00 94.50 309 GLY A C 1
ATOM 2423 O O . GLY A 1 309 ? 4.936 4.133 3.562 1.00 94.50 309 GLY A O 1
ATOM 2424 N N . GLY A 1 310 ? 5.474 1.953 3.324 1.00 95.31 310 GLY A N 1
ATOM 2425 C CA . GLY A 1 310 ? 4.994 1.818 1.953 1.00 95.31 310 GLY A CA 1
ATOM 2426 C C . GLY A 1 310 ? 3.508 1.467 1.909 1.00 95.31 310 GLY A C 1
ATOM 2427 O O . GLY A 1 310 ? 2.957 0.945 2.880 1.00 95.31 310 GLY A O 1
ATOM 2428 N N . PHE A 1 311 ? 2.862 1.753 0.783 1.00 97.44 311 PHE A N 1
ATOM 2429 C CA . PHE A 1 311 ? 1.444 1.465 0.572 1.00 97.44 311 PHE A CA 1
ATOM 2430 C C . PHE A 1 311 ? 1.079 1.488 -0.915 1.00 97.44 311 PHE A C 1
ATOM 2432 O O . PHE A 1 311 ? 1.797 2.055 -1.739 1.00 97.44 311 PHE A O 1
ATOM 2439 N N . LEU A 1 312 ? -0.070 0.907 -1.239 1.00 98.12 312 LEU A N 1
ATOM 2440 C CA . LEU A 1 312 ? -0.731 1.009 -2.534 1.00 98.12 312 LEU A CA 1
ATOM 2441 C C . LEU A 1 312 ? -1.846 2.048 -2.452 1.00 98.12 312 LEU A C 1
ATOM 2443 O O . LEU A 1 312 ? -2.496 2.170 -1.417 1.00 98.12 312 LEU A O 1
ATOM 2447 N N . SER A 1 313 ? -2.089 2.780 -3.535 1.00 97.81 313 SER A N 1
ATOM 2448 C CA . SER A 1 313 ? -3.200 3.733 -3.645 1.00 97.81 313 SER A CA 1
ATOM 2449 C C . SER A 1 313 ? -3.832 3.710 -5.033 1.00 97.81 313 SER A C 1
ATOM 2451 O O . SER A 1 313 ? -3.198 3.277 -5.991 1.00 97.81 313 SER A O 1
ATOM 2453 N N . GLY A 1 314 ? -5.077 4.175 -5.138 1.00 96.94 314 GLY A N 1
ATOM 2454 C CA . GLY A 1 314 ? -5.867 4.111 -6.377 1.00 96.94 314 GLY A CA 1
ATOM 2455 C C . GLY A 1 314 ? -7.018 3.106 -6.329 1.00 96.94 314 GLY A C 1
ATOM 2456 O O . GLY A 1 314 ? -7.724 2.940 -7.315 1.00 96.94 314 GLY A O 1
ATOM 2457 N N . LEU A 1 315 ? -7.245 2.465 -5.178 1.00 97.81 315 LEU A N 1
ATOM 2458 C CA . LEU A 1 315 ? -8.265 1.424 -5.003 1.00 97.81 315 LEU A CA 1
ATOM 2459 C C . LEU A 1 315 ? -9.619 1.981 -4.535 1.00 97.81 315 LEU A C 1
ATOM 2461 O O . LEU A 1 315 ? -10.583 1.236 -4.409 1.00 97.81 315 LEU A O 1
ATOM 2465 N N . GLU A 1 316 ? -9.712 3.289 -4.282 1.00 95.62 316 GLU A N 1
ATOM 2466 C CA . GLU A 1 316 ? -10.870 3.923 -3.636 1.00 95.62 316 GLU A CA 1
ATOM 2467 C C . GLU A 1 316 ? -12.181 3.680 -4.389 1.00 95.62 316 GLU A C 1
ATOM 2469 O O . GLU A 1 316 ? -13.168 3.254 -3.795 1.00 95.62 316 GLU A O 1
ATOM 2474 N N . SER A 1 317 ? -12.192 3.925 -5.702 1.00 96.00 317 SER A N 1
ATOM 2475 C CA . SER A 1 317 ? -13.409 3.776 -6.513 1.00 96.00 317 SER A CA 1
ATOM 2476 C C . SER A 1 317 ? -13.861 2.319 -6.591 1.00 96.00 317 SER A C 1
ATOM 2478 O O . SER A 1 317 ? -15.055 2.042 -6.466 1.00 96.00 317 SER A O 1
ATOM 2480 N N . PHE A 1 318 ? -12.907 1.394 -6.725 1.00 97.19 318 PHE A N 1
ATOM 2481 C CA . PHE A 1 318 ? -13.176 -0.040 -6.744 1.00 97.19 318 PHE A CA 1
ATOM 2482 C C . PHE A 1 318 ? -13.729 -0.517 -5.390 1.00 97.19 318 PHE A C 1
ATOM 2484 O O . PHE A 1 318 ? -14.783 -1.151 -5.337 1.00 97.19 318 PHE A O 1
ATOM 2491 N N . PHE A 1 319 ? -13.083 -0.143 -4.281 1.00 97.50 319 PHE A N 1
ATOM 2492 C CA . PHE A 1 319 ? -13.518 -0.506 -2.929 1.00 97.50 319 PHE A CA 1
ATOM 2493 C C . PHE A 1 319 ? -14.888 0.073 -2.583 1.00 97.50 319 PHE A C 1
ATOM 2495 O O . PHE A 1 319 ? -15.734 -0.649 -2.063 1.00 97.50 319 PHE A O 1
ATOM 2502 N N . ALA A 1 320 ? -15.139 1.344 -2.900 1.00 95.44 320 ALA A N 1
ATOM 2503 C CA . ALA A 1 320 ? -16.417 1.990 -2.615 1.00 95.44 320 ALA A CA 1
ATOM 2504 C C . ALA A 1 320 ? -17.584 1.403 -3.428 1.00 95.44 320 ALA A C 1
ATOM 2506 O O . ALA A 1 320 ? -18.719 1.414 -2.951 1.00 95.44 320 ALA A O 1
ATOM 2507 N N . SER A 1 321 ? -17.315 0.907 -4.640 1.00 95.38 321 SER A N 1
ATOM 2508 C CA . SER A 1 321 ? -18.349 0.370 -5.533 1.00 95.38 321 SER A CA 1
ATOM 2509 C C . SER A 1 321 ? -18.670 -1.096 -5.253 1.00 95.38 321 SER A C 1
ATOM 2511 O O . SER A 1 321 ? -19.825 -1.499 -5.381 1.00 95.38 321 SER A O 1
ATOM 2513 N N . ASN A 1 322 ? -17.663 -1.883 -4.862 1.00 96.31 322 ASN A N 1
ATOM 2514 C CA . ASN A 1 322 ? -17.764 -3.342 -4.859 1.00 96.31 322 ASN A CA 1
ATOM 2515 C C . ASN A 1 322 ? -17.644 -3.977 -3.466 1.00 96.31 322 ASN A C 1
ATOM 2517 O O . ASN A 1 322 ? -18.135 -5.088 -3.266 1.00 96.31 322 ASN A O 1
ATOM 2521 N N . LEU A 1 323 ? -17.019 -3.296 -2.498 1.00 97.56 323 LEU A N 1
ATOM 2522 C CA . LEU A 1 323 ? -16.607 -3.885 -1.221 1.00 97.56 323 LEU A CA 1
ATOM 2523 C C . LEU A 1 323 ? -17.064 -3.060 -0.009 1.00 97.56 323 LEU A C 1
ATOM 2525 O O . LEU A 1 323 ? -17.544 -1.930 -0.109 1.00 97.56 323 LEU A O 1
ATOM 2529 N N . VAL A 1 324 ? -16.880 -3.641 1.174 1.00 97.62 324 VAL A N 1
ATOM 2530 C CA . VAL A 1 324 ? -17.061 -2.985 2.476 1.00 97.62 324 VAL A CA 1
ATOM 2531 C C . VAL A 1 324 ? -15.827 -3.210 3.350 1.00 97.62 324 VAL A C 1
ATOM 2533 O O . VAL A 1 324 ? -15.065 -4.148 3.119 1.00 97.62 324 VAL A O 1
ATOM 2536 N N . ALA A 1 325 ? -15.633 -2.379 4.376 1.00 96.69 325 ALA A N 1
ATOM 2537 C CA . ALA A 1 325 ? -14.652 -2.664 5.423 1.00 96.69 325 ALA A CA 1
ATOM 2538 C C . ALA A 1 325 ? -14.924 -4.053 6.031 1.00 96.69 325 ALA A C 1
ATOM 2540 O O . ALA A 1 325 ? -16.069 -4.370 6.349 1.00 96.69 325 ALA A O 1
ATOM 2541 N N . GLY A 1 326 ? -13.884 -4.872 6.156 1.00 97.00 326 GLY A N 1
ATOM 2542 C CA . GLY A 1 326 ? -13.935 -6.282 6.539 1.00 97.00 326 GLY A CA 1
ATOM 2543 C C . GLY A 1 326 ? -14.020 -7.258 5.362 1.00 97.00 326 GLY A C 1
ATOM 2544 O O . GLY A 1 326 ? -14.020 -8.463 5.601 1.00 97.00 326 GLY A O 1
ATOM 2545 N N . ALA A 1 327 ? -14.105 -6.787 4.112 1.00 98.00 327 ALA A N 1
ATOM 2546 C CA . ALA A 1 327 ? -14.099 -7.663 2.940 1.00 98.00 327 ALA A CA 1
ATOM 2547 C C . ALA A 1 327 ? -12.761 -8.391 2.777 1.00 98.00 327 ALA A C 1
ATOM 2549 O O . ALA A 1 327 ? -11.700 -7.793 2.950 1.00 98.00 327 ALA A O 1
ATOM 2550 N N . LEU A 1 328 ? -12.835 -9.672 2.418 1.00 97.19 328 LEU A N 1
ATOM 2551 C CA . LEU A 1 328 ? -11.675 -10.476 2.044 1.00 97.19 328 LEU A CA 1
ATOM 2552 C C . LEU A 1 328 ? -11.393 -10.280 0.553 1.00 97.19 328 LEU A C 1
ATOM 2554 O O . LEU A 1 328 ? -12.267 -10.541 -0.279 1.00 97.19 328 LEU A O 1
ATOM 2558 N N . ILE A 1 329 ? -10.179 -9.843 0.241 1.00 97.81 329 ILE A N 1
ATOM 2559 C CA . ILE A 1 329 ? -9.665 -9.738 -1.122 1.00 97.81 329 ILE A CA 1
ATOM 2560 C C . ILE A 1 329 ? -8.487 -10.687 -1.315 1.00 97.81 329 ILE A C 1
ATOM 2562 O O . ILE A 1 329 ? -7.752 -10.978 -0.372 1.00 97.81 329 ILE A O 1
ATOM 2566 N N . THR A 1 330 ? -8.290 -11.105 -2.554 1.00 97.94 330 THR A N 1
ATOM 2567 C CA . THR A 1 330 ? -7.137 -11.881 -2.996 1.00 97.94 330 THR A CA 1
ATOM 2568 C C . THR A 1 330 ? -6.414 -11.079 -4.071 1.00 97.94 330 THR A C 1
ATOM 2570 O O . THR A 1 330 ? -7.054 -10.527 -4.965 1.00 97.94 330 THR A O 1
ATOM 2573 N N . ILE A 1 331 ? -5.091 -10.972 -3.978 1.00 98.12 331 ILE A N 1
ATOM 2574 C CA . ILE A 1 331 ? -4.253 -10.331 -4.995 1.00 98.12 331 ILE A CA 1
ATOM 2575 C C . ILE A 1 331 ? -3.337 -11.387 -5.594 1.00 98.12 331 ILE A C 1
ATOM 2577 O O . ILE A 1 331 ? -2.608 -12.060 -4.868 1.00 98.12 331 ILE A O 1
ATOM 2581 N N . GLU A 1 332 ? -3.355 -11.499 -6.917 1.00 97.25 332 GLU A N 1
ATOM 2582 C CA . GLU A 1 332 ? -2.577 -12.478 -7.669 1.00 97.25 332 GLU A CA 1
ATOM 2583 C C . GLU A 1 332 ? -1.678 -11.790 -8.701 1.00 97.25 332 GLU A C 1
ATOM 2585 O O . GLU A 1 332 ? -2.062 -10.825 -9.371 1.00 97.25 332 GLU A O 1
ATOM 2590 N N . ARG A 1 333 ? -0.452 -12.298 -8.836 1.00 95.50 333 ARG A N 1
ATOM 2591 C CA . ARG A 1 333 ? 0.482 -11.903 -9.891 1.00 95.50 333 ARG A CA 1
ATOM 2592 C C . ARG A 1 333 ? 0.118 -12.574 -11.203 1.00 95.50 333 ARG A C 1
ATOM 2594 O O . ARG A 1 333 ? -0.061 -13.785 -11.262 1.00 95.50 333 ARG A O 1
ATOM 2601 N N . THR A 1 334 ? 0.145 -11.807 -12.283 1.00 94.81 334 THR A N 1
ATOM 2602 C CA . THR A 1 334 ? 0.011 -12.374 -13.627 1.00 94.81 334 THR A CA 1
ATOM 2603 C C . THR A 1 334 ? 1.380 -12.702 -14.239 1.00 94.81 334 THR A C 1
ATOM 2605 O O . THR A 1 334 ? 2.431 -12.500 -13.627 1.00 94.81 334 THR A O 1
ATOM 2608 N N . GLY A 1 335 ? 1.384 -13.196 -15.482 1.00 90.94 335 GLY A N 1
ATOM 2609 C CA . GLY A 1 335 ? 2.615 -13.371 -16.258 1.00 90.94 335 GLY A CA 1
ATOM 2610 C C . GLY A 1 335 ? 3.300 -12.057 -16.667 1.00 90.94 335 GLY A C 1
ATOM 2611 O O . GLY A 1 335 ? 4.481 -12.086 -17.008 1.00 90.94 335 GLY A O 1
ATOM 2612 N N . ASP A 1 336 ? 2.593 -10.920 -16.637 1.00 92.88 336 ASP A N 1
ATOM 2613 C CA . ASP A 1 336 ? 3.179 -9.587 -16.826 1.00 92.88 336 ASP A CA 1
ATOM 2614 C C . ASP A 1 336 ? 3.538 -9.000 -15.445 1.00 92.88 336 ASP A C 1
ATOM 2616 O O . ASP A 1 336 ? 2.641 -8.823 -14.617 1.00 92.88 336 ASP A O 1
ATOM 2620 N N . PRO A 1 337 ? 4.814 -8.649 -15.178 1.00 93.38 337 PRO A N 1
ATOM 2621 C CA . PRO A 1 337 ? 5.245 -8.103 -13.889 1.00 93.38 337 PRO A CA 1
ATOM 2622 C C . PRO A 1 337 ? 4.520 -6.824 -13.438 1.00 93.38 337 PRO A C 1
ATOM 2624 O O . PRO A 1 337 ? 4.566 -6.490 -12.256 1.00 93.38 337 PRO A O 1
ATOM 2627 N N . ARG A 1 338 ? 3.875 -6.087 -14.354 1.00 94.06 338 ARG A N 1
ATOM 2628 C CA . ARG A 1 338 ? 3.107 -4.869 -14.035 1.00 94.06 338 ARG A CA 1
ATOM 2629 C C . ARG A 1 338 ? 1.625 -5.129 -13.801 1.00 94.06 338 ARG A C 1
ATOM 2631 O O . ARG A 1 338 ? 0.936 -4.209 -13.357 1.00 94.06 338 ARG A O 1
ATOM 2638 N N . ARG A 1 339 ? 1.122 -6.325 -14.122 1.00 96.38 339 ARG A N 1
ATOM 2639 C CA . ARG A 1 339 ? -0.308 -6.640 -14.064 1.00 96.38 339 ARG A CA 1
ATOM 2640 C C . ARG A 1 339 ? -0.630 -7.595 -12.932 1.00 96.38 339 ARG A C 1
ATOM 2642 O O . ARG A 1 339 ? 0.013 -8.634 -12.761 1.00 96.38 339 ARG A O 1
ATOM 2649 N N . TYR A 1 340 ? -1.674 -7.235 -12.207 1.00 98.19 340 TYR A N 1
ATOM 2650 C CA . TYR A 1 340 ? -2.170 -7.935 -11.038 1.00 98.19 340 TYR A CA 1
ATOM 2651 C C . TYR A 1 340 ? -3.666 -8.174 -11.183 1.00 98.19 340 TYR A C 1
ATOM 2653 O O . TYR A 1 340 ? -4.385 -7.355 -11.757 1.00 98.19 340 TYR A O 1
ATOM 2661 N N . VAL A 1 341 ? -4.133 -9.285 -10.636 1.00 98.31 341 VAL A N 1
ATOM 2662 C CA . VAL A 1 341 ? -5.557 -9.567 -10.482 1.00 98.31 341 VAL A CA 1
ATOM 2663 C C . VAL A 1 341 ? -5.946 -9.265 -9.041 1.00 98.31 341 VAL A C 1
ATOM 2665 O O . VAL A 1 341 ? -5.228 -9.644 -8.117 1.00 98.31 341 VAL A O 1
ATOM 2668 N N . ILE A 1 342 ? -7.060 -8.558 -8.851 1.00 98.19 342 ILE A N 1
ATOM 2669 C CA . ILE A 1 342 ? -7.697 -8.382 -7.546 1.00 98.19 342 ILE A CA 1
ATOM 2670 C C . ILE A 1 342 ? -9.071 -9.034 -7.560 1.00 98.19 342 ILE A C 1
ATOM 2672 O O . ILE A 1 342 ? -9.972 -8.618 -8.285 1.00 98.19 342 ILE A O 1
ATOM 2676 N N . ASP A 1 343 ? -9.218 -10.038 -6.709 1.00 96.88 343 ASP A N 1
ATOM 2677 C CA . ASP A 1 343 ? -10.410 -10.853 -6.595 1.00 96.88 343 ASP A CA 1
ATOM 2678 C C . ASP A 1 343 ? -11.071 -10.700 -5.225 1.00 96.88 343 ASP A C 1
ATOM 2680 O O . ASP A 1 343 ? -10.444 -10.362 -4.223 1.00 96.88 343 ASP A O 1
ATOM 2684 N N . TYR A 1 344 ? -12.368 -10.980 -5.175 1.00 96.25 344 TYR A N 1
ATOM 2685 C CA . TYR A 1 344 ? -13.126 -11.176 -3.944 1.00 96.25 344 TYR A CA 1
ATOM 2686 C C . TYR A 1 344 ? -14.170 -12.271 -4.161 1.00 96.25 344 TYR A C 1
ATOM 2688 O O . TYR A 1 344 ? -14.620 -12.502 -5.285 1.00 96.25 344 TYR A O 1
ATOM 2696 N N . LEU A 1 345 ? -14.583 -12.946 -3.084 1.00 93.94 345 LEU A N 1
ATOM 2697 C CA . LEU A 1 345 ? -15.614 -13.984 -3.150 1.00 93.94 345 LEU A CA 1
ATOM 2698 C C . LEU A 1 345 ? -17.015 -13.348 -3.108 1.00 93.94 345 LEU A C 1
ATOM 2700 O O . LEU A 1 345 ? -17.387 -12.800 -2.064 1.00 93.94 345 LEU A O 1
ATOM 2704 N N . PRO A 1 346 ? -17.832 -13.436 -4.176 1.00 93.56 346 PRO A N 1
ATOM 2705 C CA . PRO A 1 346 ? -19.199 -12.944 -4.137 1.00 93.56 346 PRO A CA 1
ATOM 2706 C C . PRO A 1 346 ? -20.083 -13.873 -3.299 1.00 93.56 346 PRO A C 1
ATOM 2708 O O . PRO A 1 346 ? -20.011 -15.098 -3.411 1.00 93.56 346 PRO A O 1
ATOM 2711 N N . ILE A 1 347 ? -20.957 -13.295 -2.483 1.00 94.50 347 ILE A N 1
ATOM 2712 C CA . ILE A 1 347 ? -21.918 -14.009 -1.641 1.00 94.50 347 ILE A CA 1
ATOM 2713 C C . ILE A 1 347 ? -23.341 -13.505 -1.887 1.00 94.50 347 ILE A C 1
ATOM 2715 O O . ILE A 1 347 ? -23.584 -12.492 -2.544 1.00 94.50 347 ILE A O 1
ATOM 2719 N N . SER A 1 348 ? -24.312 -14.217 -1.315 1.00 93.81 348 SER A N 1
ATOM 2720 C CA . SER A 1 348 ? -25.702 -13.757 -1.305 1.00 93.81 348 SER A CA 1
ATOM 2721 C C . SER A 1 348 ? -25.843 -12.439 -0.547 1.00 93.81 348 SER A C 1
ATOM 2723 O O . SER A 1 348 ? -25.192 -12.245 0.480 1.00 93.81 348 SER A O 1
ATOM 2725 N N . ARG A 1 349 ? -26.754 -11.583 -1.029 1.00 95.06 349 ARG A N 1
ATOM 2726 C CA . ARG A 1 349 ? -27.074 -10.265 -0.463 1.00 95.06 349 ARG A CA 1
ATOM 2727 C C . ARG A 1 349 ? -27.080 -10.278 1.068 1.00 95.06 349 ARG A C 1
ATOM 2729 O O . ARG A 1 349 ? -27.902 -10.965 1.672 1.00 95.06 349 ARG A O 1
ATOM 2736 N N . GLN A 1 350 ? -26.226 -9.457 1.664 1.00 96.44 350 GLN A N 1
ATOM 2737 C CA . GLN A 1 350 ? -26.239 -9.141 3.088 1.00 96.44 350 GLN A CA 1
ATOM 2738 C C . GLN A 1 350 ? -26.683 -7.694 3.289 1.00 96.44 350 GLN A C 1
ATOM 2740 O O . GLN A 1 350 ? -26.451 -6.840 2.435 1.00 96.44 350 GLN A O 1
ATOM 2745 N N . GLU A 1 351 ? -27.318 -7.411 4.422 1.00 96.31 351 GLU A N 1
ATOM 2746 C CA . GLU A 1 351 ? -27.723 -6.060 4.804 1.00 96.31 351 GLU A CA 1
ATOM 2747 C C . GLU A 1 351 ? -27.440 -5.854 6.291 1.00 96.31 351 GLU A C 1
ATOM 2749 O O . GLU A 1 351 ? -27.973 -6.567 7.141 1.00 96.31 351 GLU A O 1
ATOM 2754 N N . ARG A 1 352 ? -26.559 -4.900 6.608 1.00 96.31 352 ARG A N 1
ATOM 2755 C CA . ARG A 1 352 ? -26.182 -4.554 7.986 1.00 96.31 352 ARG A CA 1
ATOM 2756 C C . ARG A 1 352 ? -26.021 -3.043 8.123 1.00 96.31 352 ARG A C 1
ATOM 2758 O O . ARG A 1 352 ? -25.761 -2.350 7.144 1.00 96.31 352 ARG A O 1
ATOM 2765 N N . ARG A 1 353 ? -26.154 -2.517 9.343 1.00 97.44 353 ARG A N 1
ATOM 2766 C CA . ARG A 1 353 ? -25.820 -1.116 9.635 1.00 97.44 353 ARG A CA 1
ATOM 2767 C C . ARG A 1 353 ? -24.328 -0.998 9.927 1.00 97.44 353 ARG A C 1
ATOM 2769 O O . ARG A 1 353 ? -23.891 -1.383 11.012 1.00 97.44 353 ARG A O 1
ATOM 2776 N N . LEU A 1 354 ? -23.568 -0.514 8.948 1.00 97.56 354 LEU A N 1
ATOM 2777 C CA . LEU A 1 354 ? -22.109 -0.423 9.005 1.00 97.56 354 LEU A CA 1
ATOM 2778 C C . LEU A 1 354 ? -21.654 1.010 9.267 1.00 97.56 354 LEU A C 1
ATOM 2780 O O . LEU A 1 354 ? -22.345 1.970 8.910 1.00 97.56 354 LEU A O 1
ATOM 2784 N N . LEU A 1 355 ? -20.494 1.135 9.910 1.00 97.88 355 LEU A N 1
ATOM 2785 C CA . LEU A 1 355 ? -19.846 2.414 10.153 1.00 97.88 355 LEU A CA 1
ATOM 2786 C C . LEU A 1 355 ? -19.525 3.108 8.824 1.00 97.88 355 LEU A C 1
ATOM 2788 O O . LEU A 1 355 ? -18.998 2.496 7.899 1.00 97.88 355 LEU A O 1
ATOM 2792 N N . ALA A 1 356 ? -19.816 4.398 8.754 1.00 96.44 356 ALA A N 1
ATOM 2793 C CA . ALA A 1 356 ? -19.438 5.295 7.676 1.00 96.44 356 ALA A CA 1
ATOM 2794 C C . ALA A 1 356 ? -19.026 6.647 8.270 1.00 96.44 356 ALA A C 1
ATOM 2796 O O . ALA A 1 356 ? -19.423 6.999 9.382 1.00 96.44 356 ALA A O 1
ATOM 2797 N N . LEU A 1 357 ? -18.242 7.426 7.526 1.00 96.19 357 LEU A N 1
ATOM 2798 C CA . LEU A 1 357 ? -17.916 8.803 7.889 1.00 96.19 357 LEU A CA 1
ATOM 2799 C C . LEU A 1 357 ? -18.817 9.762 7.101 1.00 96.19 357 LEU A C 1
ATOM 2801 O O . LEU A 1 357 ? -18.768 9.795 5.872 1.00 96.19 357 LEU A O 1
ATOM 2805 N N . ASP A 1 358 ? -19.627 10.564 7.797 1.00 95.44 358 ASP A N 1
ATOM 2806 C CA . ASP A 1 358 ? -20.290 11.714 7.181 1.00 95.44 358 ASP A CA 1
ATOM 2807 C C . ASP A 1 358 ? -19.229 12.788 6.919 1.00 95.44 358 ASP A C 1
ATOM 2809 O O . ASP A 1 358 ? -18.813 13.506 7.830 1.00 95.44 358 ASP A O 1
ATOM 2813 N N . GLU A 1 359 ? -18.786 12.905 5.668 1.00 91.06 359 GLU A N 1
ATOM 2814 C CA . GLU A 1 359 ? -17.775 13.881 5.251 1.00 91.06 359 GLU A CA 1
ATOM 2815 C C . GLU A 1 359 ? -18.215 15.338 5.482 1.00 91.06 359 GLU A C 1
ATOM 2817 O O . GLU A 1 359 ? -17.366 16.207 5.686 1.00 91.06 359 GLU A O 1
ATOM 2822 N N . LYS A 1 360 ? -19.526 15.627 5.512 1.00 93.12 360 LYS A N 1
ATOM 2823 C CA . LYS A 1 360 ? -20.042 16.990 5.730 1.00 93.12 360 LYS A CA 1
ATOM 2824 C C . LYS A 1 360 ? -19.978 17.388 7.197 1.00 93.12 360 LYS A C 1
ATOM 2826 O O . LYS A 1 360 ? -19.585 18.507 7.515 1.00 93.12 360 LYS A O 1
ATOM 2831 N N . GLN A 1 361 ? -20.390 16.490 8.090 1.00 93.69 361 GLN A N 1
ATOM 2832 C CA . GLN A 1 361 ? -20.388 16.747 9.537 1.00 93.69 361 GLN A CA 1
ATOM 2833 C C . GLN A 1 361 ? -19.079 16.345 10.215 1.00 93.69 361 GLN A C 1
ATOM 2835 O O . GLN A 1 361 ? -18.855 16.695 11.377 1.00 93.69 361 GLN A O 1
ATOM 2840 N N . ARG A 1 362 ? -18.227 15.611 9.492 1.00 94.38 362 ARG A N 1
ATOM 2841 C CA . ARG A 1 362 ? -16.996 14.990 9.975 1.00 94.38 362 ARG A CA 1
ATOM 2842 C C . ARG A 1 362 ? -17.247 14.151 11.231 1.00 94.38 362 ARG A C 1
ATOM 2844 O O . ARG A 1 362 ? -16.536 14.277 12.226 1.00 94.38 362 ARG A O 1
ATOM 2851 N N . LYS A 1 363 ? -18.298 13.330 11.187 1.00 96.81 363 LYS A N 1
ATOM 2852 C CA . LYS A 1 363 ? -18.723 12.448 12.279 1.00 96.81 363 LYS A CA 1
ATOM 2853 C C . LYS A 1 363 ? -18.999 11.052 11.758 1.00 96.81 363 LYS A C 1
ATOM 2855 O O . LYS A 1 363 ? -19.541 10.900 10.666 1.00 96.81 363 LYS A O 1
ATOM 2860 N N . TYR A 1 364 ? -18.662 10.050 12.553 1.00 97.50 364 TYR A N 1
ATOM 2861 C CA . TYR A 1 364 ? -19.031 8.685 12.239 1.00 97.50 364 TYR A CA 1
ATOM 2862 C C . TYR A 1 364 ? -20.519 8.448 12.477 1.00 97.50 364 TYR A C 1
ATOM 2864 O O . TYR A 1 364 ? -21.106 8.942 13.442 1.00 97.50 364 TYR A O 1
ATOM 2872 N N . GLU A 1 365 ? -21.126 7.655 11.609 1.00 97.38 365 GLU A N 1
ATOM 2873 C CA . GLU A 1 365 ? -22.515 7.236 11.717 1.00 97.38 365 GLU A CA 1
ATOM 2874 C C . GLU A 1 365 ? -22.709 5.831 11.150 1.00 97.38 365 GLU A C 1
ATOM 2876 O O . GLU A 1 365 ? -21.910 5.353 10.349 1.00 97.38 365 GLU A O 1
ATOM 2881 N N . PHE A 1 366 ? -23.788 5.165 11.558 1.00 97.94 366 PHE A N 1
ATOM 2882 C CA . PHE A 1 366 ? -24.124 3.832 11.070 1.00 97.94 366 PHE A CA 1
ATOM 2883 C C . PHE A 1 366 ? -25.221 3.904 10.013 1.00 97.94 366 PHE A C 1
ATOM 2885 O O . PHE A 1 366 ? -26.370 4.255 10.315 1.00 97.94 366 PHE A O 1
ATOM 2892 N N . ARG A 1 367 ? -24.885 3.526 8.778 1.00 96.69 367 ARG A N 1
ATOM 2893 C CA . ARG A 1 367 ? -25.810 3.522 7.637 1.00 96.69 367 ARG A CA 1
ATOM 2894 C C . ARG A 1 367 ? -26.201 2.091 7.261 1.00 96.69 367 ARG A C 1
ATOM 2896 O O . ARG A 1 367 ? -25.355 1.204 7.349 1.00 96.69 367 ARG A O 1
ATOM 2903 N N . PRO A 1 368 ? -27.459 1.836 6.857 1.00 97.25 368 PRO A N 1
ATOM 2904 C CA . PRO A 1 368 ? -27.819 0.577 6.215 1.00 97.25 368 PRO A CA 1
ATOM 2905 C C . PRO A 1 368 ? -26.989 0.394 4.940 1.00 97.25 368 PRO A C 1
ATOM 2907 O O . PRO A 1 368 ? -27.095 1.196 4.012 1.00 97.25 368 PRO A O 1
ATOM 2910 N N . THR A 1 369 ? -26.170 -0.651 4.914 1.00 96.75 369 THR A N 1
ATOM 2911 C CA . THR A 1 369 ? -25.284 -0.987 3.802 1.00 96.75 369 THR A CA 1
ATOM 2912 C C . THR A 1 369 ? -25.623 -2.385 3.317 1.00 96.75 369 THR A C 1
ATOM 2914 O O . THR A 1 369 ? -25.631 -3.348 4.090 1.00 96.75 369 THR A O 1
ATOM 2917 N N . VAL A 1 370 ? -25.910 -2.484 2.022 1.00 96.44 370 VAL A N 1
ATOM 2918 C CA . VAL A 1 370 ? -26.123 -3.751 1.325 1.00 96.44 370 VAL A CA 1
ATOM 2919 C C . VAL A 1 370 ? -24.825 -4.124 0.628 1.00 96.44 370 VAL A C 1
ATOM 2921 O O . VAL A 1 370 ? -24.256 -3.290 -0.071 1.00 96.44 370 VAL A O 1
ATOM 2924 N N . TYR A 1 371 ? -24.365 -5.358 0.806 1.00 96.19 371 TYR A N 1
ATOM 2925 C CA . TYR A 1 371 ? -23.125 -5.843 0.201 1.00 96.19 371 TYR A CA 1
ATOM 2926 C C . TYR A 1 371 ? -23.251 -7.300 -0.254 1.00 96.19 371 TYR A C 1
ATOM 2928 O O . TYR A 1 371 ? -24.146 -8.036 0.176 1.00 96.19 371 TYR A O 1
ATOM 2936 N N . PHE A 1 372 ? -22.358 -7.690 -1.162 1.00 96.19 372 PHE A N 1
ATOM 2937 C CA . PHE A 1 372 ? -22.380 -8.977 -1.865 1.00 96.19 372 PHE A CA 1
ATOM 2938 C C . PHE A 1 372 ? -21.003 -9.653 -1.881 1.00 96.19 372 PHE A C 1
ATOM 2940 O O . PHE A 1 372 ? -20.771 -10.529 -2.702 1.00 96.19 372 PHE A O 1
ATOM 2947 N N . CYS A 1 373 ? -20.082 -9.259 -1.002 1.00 95.62 373 CYS A N 1
ATOM 2948 C CA . CYS A 1 373 ? -18.743 -9.836 -0.889 1.00 95.62 373 CYS A CA 1
ATOM 2949 C C . CYS A 1 373 ? -18.579 -10.592 0.436 1.00 95.62 373 CYS A C 1
ATOM 2951 O O . CYS A 1 373 ? -19.210 -10.244 1.439 1.00 95.62 373 CYS A O 1
ATOM 2953 N N . ALA A 1 374 ? -17.741 -11.627 0.447 1.00 95.88 374 ALA A N 1
ATOM 2954 C CA . ALA A 1 374 ? -17.336 -12.309 1.667 1.00 95.88 374 ALA A CA 1
ATOM 2955 C C . ALA A 1 374 ? -16.575 -11.345 2.583 1.00 95.88 374 ALA A C 1
ATOM 2957 O O . ALA A 1 374 ? -15.790 -10.510 2.130 1.00 95.88 374 ALA A O 1
ATOM 2958 N N . VAL A 1 375 ? -16.833 -11.463 3.881 1.00 96.94 375 VAL A N 1
ATOM 2959 C CA . VAL A 1 375 ? -16.303 -10.573 4.912 1.00 96.94 375 VAL A CA 1
ATOM 2960 C C . VAL A 1 375 ? -15.852 -11.390 6.112 1.00 96.94 375 VAL A C 1
ATOM 2962 O O . VAL A 1 375 ? -16.441 -12.427 6.417 1.00 96.94 375 VAL A O 1
ATOM 2965 N N . GLN A 1 376 ? -14.844 -10.897 6.821 1.00 96.12 376 GLN A N 1
ATOM 2966 C CA . GLN A 1 376 ? -14.504 -11.381 8.150 1.00 96.12 376 GLN A CA 1
ATOM 2967 C C . GLN A 1 376 ? -15.371 -10.643 9.178 1.00 96.12 376 GLN A C 1
ATOM 2969 O O . GLN A 1 376 ? -15.216 -9.439 9.385 1.00 96.12 376 GLN A O 1
ATOM 2974 N N . ASP A 1 377 ? -16.288 -11.356 9.839 1.00 92.56 377 ASP A N 1
ATOM 2975 C CA . ASP A 1 377 ? -17.236 -10.755 10.792 1.00 92.56 377 ASP A CA 1
ATOM 2976 C C . ASP A 1 377 ? -16.534 -10.010 11.946 1.00 92.56 377 ASP A C 1
ATOM 2978 O O . ASP A 1 377 ? -17.039 -8.981 12.402 1.00 92.56 377 ASP A O 1
ATOM 2982 N N . SER A 1 378 ? -15.350 -10.466 12.384 1.00 92.62 378 SER A N 1
ATOM 2983 C CA . SER A 1 378 ? -14.573 -9.786 13.431 1.00 92.62 378 SER A CA 1
ATOM 2984 C C . SER A 1 378 ? -14.013 -8.424 12.993 1.00 92.62 378 SER A C 1
ATOM 2986 O O . SER A 1 378 ? -13.709 -7.602 13.854 1.00 92.62 378 SER A O 1
ATOM 2988 N N . MET A 1 379 ? -13.980 -8.125 11.693 1.00 95.12 379 MET A N 1
ATOM 2989 C CA . MET A 1 379 ? -13.563 -6.827 11.145 1.00 95.12 379 MET A CA 1
ATOM 2990 C C . MET A 1 379 ? -14.747 -5.930 10.751 1.00 95.12 379 MET A C 1
ATOM 2992 O O . MET A 1 379 ? -14.557 -4.758 10.420 1.00 95.12 379 MET A O 1
ATOM 2996 N N . LEU A 1 380 ? -15.986 -6.436 10.812 1.00 94.94 380 LEU A N 1
ATOM 2997 C CA . LEU A 1 380 ? -17.174 -5.637 10.518 1.00 94.94 380 LEU A CA 1
ATOM 2998 C C . LEU A 1 380 ? -17.504 -4.669 11.659 1.00 94.94 380 LEU A C 1
ATOM 3000 O O . LEU A 1 380 ? -17.902 -5.061 12.760 1.00 94.94 380 LEU A O 1
ATOM 3004 N N . LEU A 1 381 ? -17.466 -3.376 11.346 1.00 96.06 381 LEU A N 1
ATOM 3005 C CA . LEU A 1 381 ? -17.842 -2.303 12.264 1.00 96.06 381 LEU A CA 1
ATOM 3006 C C . LEU A 1 381 ? -19.357 -2.087 12.243 1.00 96.06 381 LEU A C 1
ATOM 3008 O O . LEU A 1 381 ? -19.877 -1.227 11.529 1.00 96.06 381 LEU A O 1
ATOM 3012 N N . THR A 1 382 ? -20.073 -2.905 13.012 1.00 96.69 382 THR A N 1
ATOM 3013 C CA . THR A 1 382 ? -21.537 -2.839 13.134 1.00 96.69 382 THR A CA 1
ATOM 3014 C C . THR A 1 382 ? -21.984 -1.985 14.319 1.00 96.69 382 THR A C 1
ATOM 3016 O O . THR A 1 382 ? -21.303 -1.914 15.342 1.00 96.69 382 THR A O 1
ATOM 3019 N N . GLU A 1 383 ? -23.174 -1.388 14.213 1.00 95.31 383 GLU A N 1
ATOM 3020 C CA . GLU A 1 383 ? -23.775 -0.589 15.296 1.00 95.31 383 GLU A CA 1
ATOM 3021 C C . GLU A 1 383 ? -23.974 -1.402 16.584 1.00 95.31 383 GLU A C 1
ATOM 3023 O O . GLU A 1 383 ? -23.821 -0.871 17.678 1.00 95.31 383 GLU A O 1
ATOM 3028 N N . GLN A 1 384 ? -24.283 -2.698 16.466 1.00 93.44 384 GLN A N 1
ATOM 3029 C CA . GLN A 1 384 ? -24.498 -3.575 17.619 1.00 93.44 384 GLN A CA 1
ATOM 3030 C C . GLN A 1 384 ? -23.212 -3.803 18.421 1.00 93.44 384 GLN A C 1
ATOM 3032 O O . GLN A 1 384 ? -23.265 -3.841 19.648 1.00 93.44 384 GLN A O 1
ATOM 3037 N N . ARG A 1 385 ? -22.074 -3.966 17.736 1.00 93.38 385 ARG A N 1
ATOM 3038 C CA . ARG A 1 385 ? -20.788 -4.270 18.373 1.00 93.38 385 ARG A CA 1
ATOM 3039 C C . ARG A 1 385 ? -20.041 -3.011 18.804 1.00 93.38 385 ARG A C 1
ATOM 3041 O O . ARG A 1 385 ? -19.428 -3.008 19.862 1.00 93.38 385 ARG A O 1
ATOM 3048 N N . PHE A 1 386 ? -20.150 -1.920 18.041 1.00 95.88 386 PHE A N 1
ATOM 3049 C CA . PHE A 1 386 ? -19.415 -0.681 18.312 1.00 95.88 386 PHE A CA 1
ATOM 3050 C C . PHE A 1 386 ? -20.305 0.580 18.378 1.00 95.88 386 PHE A C 1
ATOM 3052 O O . PHE A 1 386 ? -20.011 1.588 17.724 1.00 95.88 386 PHE A O 1
ATOM 3059 N N . PRO A 1 387 ? -21.383 0.593 19.187 1.00 95.19 387 PRO A N 1
ATOM 3060 C CA . PRO A 1 387 ? -22.396 1.657 19.162 1.00 95.19 387 PRO A CA 1
ATOM 3061 C C . PRO A 1 387 ? -21.842 3.051 19.490 1.00 95.19 387 PRO A C 1
ATOM 3063 O O . PRO A 1 387 ? -22.338 4.064 19.000 1.00 95.19 387 PRO A O 1
ATOM 3066 N N . ARG A 1 388 ? -20.788 3.119 20.308 1.00 94.81 388 ARG A N 1
ATOM 3067 C CA . ARG A 1 388 ? -20.186 4.366 20.802 1.00 94.81 388 ARG A CA 1
ATOM 3068 C C . ARG A 1 388 ? -19.415 5.163 19.743 1.00 94.81 388 ARG A C 1
ATOM 3070 O O . ARG A 1 388 ? -19.098 6.319 20.014 1.00 94.81 388 ARG A O 1
ATOM 3077 N N . PHE A 1 389 ? -19.145 4.609 18.554 1.00 94.94 389 PHE A N 1
ATOM 3078 C CA . PHE A 1 389 ? -18.610 5.407 17.441 1.00 94.94 389 PHE A CA 1
ATOM 3079 C C . PHE A 1 389 ? -19.630 6.415 16.901 1.00 94.94 389 PHE A C 1
ATOM 3081 O O . PHE A 1 389 ? -19.230 7.442 16.354 1.00 94.94 389 PHE A O 1
ATOM 3088 N N . ALA A 1 390 ? -20.933 6.162 17.055 1.00 95.38 390 ALA A N 1
ATOM 3089 C CA . ALA A 1 390 ? -21.964 7.039 16.518 1.00 95.38 390 ALA A CA 1
ATOM 3090 C C . ALA A 1 390 ? -21.817 8.476 17.056 1.00 95.38 390 ALA A C 1
ATOM 3092 O O . ALA A 1 390 ? -21.807 8.718 18.262 1.00 95.38 390 ALA A O 1
ATOM 3093 N N . GLY A 1 391 ? -21.703 9.443 16.146 1.00 94.56 391 GLY A N 1
ATOM 3094 C CA . GLY A 1 391 ? -21.558 10.863 16.461 1.00 94.56 391 GLY A CA 1
ATOM 3095 C C . GLY A 1 391 ? -20.150 11.305 16.875 1.00 94.56 391 GLY A C 1
ATOM 3096 O O . GLY A 1 391 ? -19.940 12.512 17.036 1.00 94.56 391 GLY A O 1
ATOM 3097 N N . GLN A 1 392 ? -19.193 10.381 17.010 1.00 96.06 392 GLN A N 1
ATOM 3098 C CA . GLN A 1 392 ? -17.794 10.707 17.296 1.00 96.06 392 GLN A CA 1
ATOM 3099 C C . GLN A 1 392 ? -17.129 11.345 16.080 1.00 96.06 392 GLN A C 1
ATOM 3101 O O . GLN A 1 392 ? -17.451 11.023 14.938 1.00 96.06 392 GLN A O 1
ATOM 3106 N N . GLN A 1 393 ? -16.179 12.241 16.323 1.00 96.19 393 GLN A N 1
ATOM 3107 C CA . GLN A 1 393 ? -15.337 12.793 15.264 1.00 96.19 393 GLN A CA 1
ATOM 3108 C C . GLN A 1 393 ? -14.074 11.935 15.085 1.00 96.19 393 GLN A C 1
ATOM 3110 O O . GLN A 1 393 ? -13.580 11.380 16.077 1.00 96.19 393 GLN A O 1
ATOM 3115 N N . PRO A 1 394 ? -13.520 11.853 13.859 1.00 95.56 394 PRO A N 1
ATOM 3116 C CA . PRO A 1 394 ? -12.177 11.332 13.644 1.00 95.56 394 PRO A CA 1
ATOM 3117 C C . PRO A 1 394 ? -11.159 12.043 14.533 1.00 95.56 394 PRO A C 1
ATOM 3119 O O . PRO A 1 394 ? -11.282 13.249 14.778 1.00 95.56 394 PRO A O 1
ATOM 3122 N N . LEU A 1 395 ? -10.148 11.309 14.988 1.00 95.31 395 LEU A N 1
ATOM 3123 C CA . LEU A 1 395 ? -9.097 11.854 15.840 1.00 95.31 395 LEU A CA 1
ATOM 3124 C C . LEU A 1 395 ? -8.331 12.972 15.125 1.00 95.31 395 LEU A C 1
ATOM 3126 O O . LEU A 1 395 ? -8.140 12.965 13.903 1.00 95.31 395 LEU A O 1
ATOM 3130 N N . ASP A 1 396 ? -7.874 13.953 15.900 1.00 93.62 396 ASP A N 1
ATOM 3131 C CA . ASP A 1 396 ? -7.001 14.997 15.386 1.00 93.62 396 ASP A CA 1
ATOM 3132 C C . ASP A 1 396 ? -5.597 14.445 15.092 1.00 93.62 396 ASP A C 1
ATOM 3134 O O . ASP A 1 396 ? -5.159 13.431 15.637 1.00 93.62 396 ASP A O 1
ATOM 3138 N N . GLU A 1 397 ? -4.865 15.138 14.223 1.00 90.62 397 GLU A N 1
ATOM 3139 C CA . GLU A 1 397 ? -3.573 14.668 13.718 1.00 90.62 397 GLU A CA 1
ATOM 3140 C C . GLU A 1 397 ? -2.508 14.520 14.817 1.00 90.62 397 GLU A C 1
ATOM 3142 O O . GLU A 1 397 ? -1.622 13.678 14.704 1.00 90.62 397 GLU A O 1
ATOM 3147 N N . ARG A 1 398 ? -2.580 15.309 15.899 1.00 91.50 398 ARG A N 1
ATOM 3148 C CA . ARG A 1 398 ? -1.617 15.202 17.003 1.00 91.50 398 ARG A CA 1
ATOM 3149 C C . ARG A 1 398 ? -1.833 13.897 17.762 1.00 91.50 398 ARG A C 1
ATOM 3151 O O . ARG A 1 398 ? -0.863 13.194 18.022 1.00 91.50 398 ARG A O 1
ATOM 3158 N N . THR A 1 399 ? -3.088 13.574 18.065 1.00 93.56 399 THR A N 1
ATOM 3159 C CA . THR A 1 399 ? -3.477 12.321 18.725 1.00 93.56 399 THR A CA 1
ATOM 3160 C C . THR A 1 399 ? -3.126 11.121 17.850 1.00 93.56 399 THR A C 1
ATOM 3162 O O . THR A 1 399 ? -2.488 10.191 18.326 1.00 93.56 399 THR A O 1
ATOM 3165 N N . ARG A 1 400 ? -3.435 11.177 16.546 1.00 92.56 400 ARG A N 1
ATOM 3166 C CA . ARG A 1 400 ? -3.143 10.088 15.600 1.00 92.56 400 ARG A CA 1
ATOM 3167 C C . ARG A 1 400 ? -1.672 9.700 15.541 1.00 92.56 400 ARG A C 1
ATOM 3169 O O . ARG A 1 400 ? -1.386 8.539 15.299 1.00 92.56 400 ARG A O 1
ATOM 3176 N N . ARG A 1 401 ? -0.734 10.625 15.760 1.00 90.06 401 ARG A N 1
ATOM 3177 C CA . ARG A 1 401 ? 0.713 10.351 15.667 1.00 90.06 401 ARG A CA 1
ATOM 3178 C C . ARG A 1 401 ? 1.256 9.424 16.752 1.00 90.06 401 ARG A C 1
ATOM 3180 O O . ARG A 1 401 ? 2.295 8.810 16.515 1.00 90.06 401 ARG A O 1
ATOM 3187 N N . SER A 1 402 ? 0.567 9.301 17.879 1.00 92.69 402 SER A N 1
ATOM 3188 C CA . SER A 1 402 ? 0.973 8.499 19.034 1.00 92.69 402 SER A CA 1
ATOM 3189 C C . SER A 1 402 ? 0.116 7.231 19.089 1.00 92.69 402 SER A C 1
ATOM 3191 O O . SER A 1 402 ? -1.112 7.311 19.104 1.00 92.69 402 SER A O 1
ATOM 3193 N N . TYR A 1 403 ? 0.747 6.058 19.011 1.00 94.44 403 TYR A N 1
ATOM 3194 C CA . TYR A 1 403 ? 0.019 4.789 18.903 1.00 94.44 403 TYR A CA 1
ATOM 3195 C C . TYR A 1 403 ? -0.735 4.475 20.197 1.00 94.44 403 TYR A C 1
ATOM 3197 O O . TYR A 1 403 ? -1.917 4.135 20.165 1.00 94.44 403 TYR A O 1
ATOM 3205 N N . GLU A 1 404 ? -0.067 4.673 21.330 1.00 94.62 404 GLU A N 1
ATOM 3206 C CA . GLU A 1 404 ? -0.608 4.521 22.672 1.00 94.62 404 GLU A CA 1
ATOM 3207 C C . GLU A 1 404 ? -1.823 5.425 22.874 1.00 94.62 404 GLU A C 1
ATOM 3209 O O . GLU A 1 404 ? -2.874 4.951 23.295 1.00 94.62 404 GLU A O 1
ATOM 3214 N N . ARG A 1 405 ? -1.762 6.697 22.453 1.00 95.69 405 ARG A N 1
ATOM 3215 C CA . ARG A 1 405 ? -2.887 7.619 22.634 1.00 95.69 405 ARG A CA 1
ATOM 3216 C C . ARG A 1 405 ? -4.087 7.246 21.767 1.00 95.69 405 ARG A C 1
ATOM 3218 O O . ARG A 1 405 ? -5.228 7.441 22.188 1.00 95.69 405 ARG A O 1
ATOM 3225 N N . VAL A 1 406 ? -3.857 6.714 20.565 1.00 96.88 406 VAL A N 1
ATOM 3226 C CA . VAL A 1 406 ? -4.939 6.176 19.726 1.00 96.88 406 VAL A CA 1
ATOM 3227 C C . VAL A 1 406 ? -5.577 4.958 20.402 1.00 96.88 406 VAL A C 1
ATOM 3229 O O . VAL A 1 406 ? -6.806 4.866 20.420 1.00 96.88 406 VAL A O 1
ATOM 3232 N N . LEU A 1 407 ? -4.785 4.067 21.007 1.00 97.12 407 LEU A N 1
ATOM 3233 C CA . LEU A 1 407 ? -5.298 2.915 21.757 1.00 97.12 407 LEU A CA 1
ATOM 3234 C C . LEU A 1 407 ? -6.103 3.334 22.992 1.00 97.12 407 LEU A C 1
ATOM 3236 O O . LEU A 1 407 ? -7.206 2.830 23.174 1.00 97.12 407 LEU A O 1
ATOM 3240 N N . GLU A 1 408 ? -5.632 4.300 23.782 1.00 96.19 408 GLU A N 1
ATOM 3241 C CA . GLU A 1 408 ? -6.368 4.836 24.941 1.00 96.19 408 GLU A CA 1
ATOM 3242 C C . GLU A 1 408 ? -7.774 5.308 24.546 1.00 96.19 408 GLU A C 1
ATOM 3244 O O . GLU A 1 408 ? -8.776 4.890 25.129 1.00 96.19 408 GLU A O 1
ATOM 3249 N N . VAL A 1 409 ? -7.871 6.128 23.491 1.00 96.25 409 VAL A N 1
ATOM 3250 C CA . VAL A 1 409 ? -9.170 6.608 22.997 1.00 96.25 409 VAL A CA 1
ATOM 3251 C C . VAL A 1 409 ? -9.999 5.466 22.402 1.00 96.25 409 VAL A C 1
ATOM 3253 O O . VAL A 1 409 ? -11.228 5.478 22.494 1.00 96.25 409 VAL A O 1
ATOM 3256 N N . THR A 1 410 ? -9.352 4.462 21.808 1.00 97.06 410 THR A N 1
ATOM 3257 C CA . THR A 1 410 ? -10.034 3.266 21.300 1.00 97.06 410 THR A CA 1
ATOM 3258 C C . THR A 1 410 ? -10.686 2.494 22.446 1.00 97.06 410 THR A C 1
ATOM 3260 O O . THR A 1 410 ? -11.879 2.215 22.359 1.00 97.06 410 THR A O 1
ATOM 3263 N N . PHE A 1 411 ? -9.985 2.247 23.557 1.00 96.94 411 PHE A N 1
ATOM 3264 C CA . PHE A 1 411 ? -10.566 1.615 24.748 1.00 96.94 411 PHE A CA 1
ATOM 3265 C C . PHE A 1 411 ? -11.755 2.395 25.311 1.00 96.94 411 PHE A C 1
ATOM 3267 O O . PHE A 1 411 ? -12.786 1.798 25.610 1.00 96.94 411 PHE A O 1
ATOM 3274 N N . GLU A 1 412 ? -11.666 3.722 25.412 1.00 94.56 412 GLU A N 1
ATOM 3275 C CA . GLU A 1 412 ? -12.797 4.541 25.874 1.00 94.56 412 GLU A CA 1
ATOM 3276 C C . GLU A 1 412 ? -14.022 4.397 24.949 1.00 94.56 412 GLU A C 1
ATOM 3278 O O . GLU A 1 412 ? -15.178 4.361 25.399 1.00 94.56 412 GLU A O 1
ATOM 3283 N N . ARG A 1 413 ? -13.774 4.273 23.638 1.00 94.25 413 ARG A N 1
ATOM 3284 C CA . ARG A 1 413 ? -14.815 4.133 22.617 1.00 94.25 413 ARG A CA 1
ATOM 3285 C C . ARG A 1 413 ? -15.398 2.734 22.528 1.00 94.25 413 ARG A C 1
ATOM 3287 O O . ARG A 1 413 ? -16.593 2.650 22.299 1.00 94.25 413 ARG A O 1
ATOM 3294 N N . VAL A 1 414 ? -14.635 1.657 22.671 1.00 94.06 414 VAL A N 1
ATOM 3295 C CA . VAL A 1 414 ? -15.158 0.299 22.405 1.00 94.06 414 VAL A CA 1
ATOM 3296 C C . VAL A 1 414 ? -15.124 -0.629 23.607 1.00 94.06 414 VAL A C 1
ATOM 3298 O O . VAL A 1 414 ? -15.882 -1.590 23.641 1.00 94.06 414 VAL A O 1
ATOM 3301 N N . GLY A 1 415 ? -14.315 -0.314 24.615 1.00 92.69 415 GLY A N 1
ATOM 3302 C CA . GLY A 1 415 ? -14.163 -1.144 25.797 1.00 92.69 415 GLY A CA 1
ATOM 3303 C C . GLY A 1 415 ? -15.384 -1.126 26.715 1.00 92.69 415 GLY A C 1
ATOM 3304 O O . GLY A 1 415 ? -16.050 -0.099 26.930 1.00 92.69 415 GLY A O 1
ATOM 3305 N N . GLU A 1 416 ? -15.656 -2.280 27.310 1.00 93.88 416 GLU A N 1
ATOM 3306 C CA . GLU A 1 416 ? -16.621 -2.428 28.388 1.00 93.88 416 GLU A CA 1
ATOM 3307 C C . GLU A 1 416 ? -16.057 -1.787 29.659 1.00 93.88 416 GLU A C 1
ATOM 3309 O O . GLU A 1 416 ? -14.938 -2.086 30.070 1.00 93.88 416 GLU A O 1
ATOM 3314 N N . ASN A 1 417 ? -16.806 -0.874 30.285 1.00 93.38 417 ASN A N 1
ATOM 3315 C CA . ASN A 1 417 ? -16.352 -0.262 31.531 1.00 93.38 417 ASN A CA 1
ATOM 3316 C C . ASN A 1 417 ? -16.648 -1.216 32.694 1.00 93.38 417 ASN A C 1
ATOM 3318 O O . ASN A 1 417 ? -17.789 -1.306 33.143 1.00 93.38 417 ASN A O 1
ATOM 3322 N N . VAL A 1 418 ? -15.610 -1.904 33.162 1.00 94.25 418 VAL A N 1
ATOM 3323 C CA . VAL A 1 418 ? -15.629 -2.816 34.316 1.00 94.25 418 VAL A CA 1
ATOM 3324 C C . VAL A 1 418 ? -15.265 -2.106 35.627 1.00 94.25 418 VAL A C 1
ATOM 3326 O O . VAL A 1 418 ? -15.303 -2.709 36.699 1.00 94.25 418 VAL A O 1
ATOM 3329 N N . GLY A 1 419 ? -14.886 -0.827 35.549 1.00 90.75 419 GLY A N 1
ATOM 3330 C CA . GLY A 1 419 ? -14.591 0.027 36.694 1.00 90.75 419 GLY A CA 1
ATOM 3331 C C . GLY A 1 419 ? -15.824 0.731 37.264 1.00 90.75 419 GLY A C 1
ATOM 3332 O O . GLY A 1 419 ? -16.975 0.386 36.993 1.00 90.75 419 GLY A O 1
ATOM 3333 N N . THR A 1 420 ? -15.580 1.763 38.070 1.00 89.19 420 THR A N 1
ATOM 3334 C CA . THR A 1 420 ? -16.634 2.648 38.586 1.00 89.19 420 THR A CA 1
ATOM 3335 C C . THR A 1 420 ? -16.640 3.972 37.815 1.00 89.19 420 THR A C 1
ATOM 3337 O O . THR A 1 420 ? -15.660 4.306 37.150 1.00 89.19 420 THR A O 1
ATOM 3340 N N . PRO A 1 421 ? -17.707 4.788 37.902 1.00 85.69 421 PRO A N 1
ATOM 3341 C CA . PRO A 1 421 ? -17.704 6.123 37.296 1.00 85.69 421 PRO A CA 1
ATOM 3342 C C . PRO A 1 421 ? -16.560 7.027 37.791 1.00 85.69 421 PRO A C 1
ATOM 3344 O O . PRO A 1 421 ? -16.090 7.898 37.063 1.00 85.69 421 PRO A O 1
ATOM 3347 N N . GLU A 1 422 ? -16.104 6.825 39.028 1.00 88.00 422 GLU A N 1
ATOM 3348 C CA . GLU A 1 422 ? -15.034 7.613 39.646 1.00 88.00 422 GLU A CA 1
ATOM 3349 C C . GLU A 1 422 ? -13.638 7.092 39.275 1.00 88.00 422 GLU A C 1
ATOM 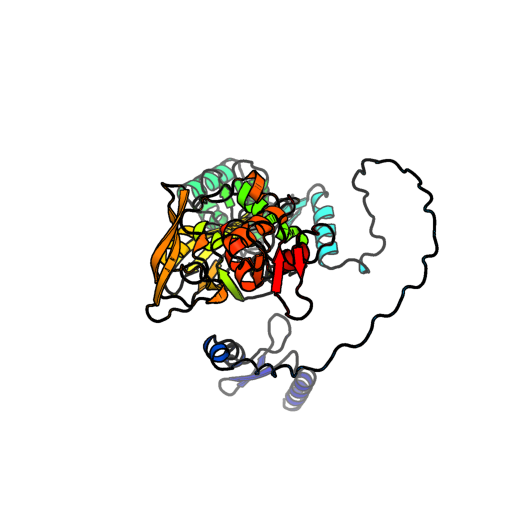3351 O O . GLU A 1 422 ? -12.725 7.906 39.103 1.00 88.00 422 GLU A O 1
ATOM 3356 N N . ALA A 1 423 ? -13.508 5.774 39.085 1.00 90.31 423 ALA A N 1
ATOM 3357 C CA . ALA A 1 423 ? -12.303 5.057 38.674 1.00 90.31 423 ALA A CA 1
ATOM 3358 C C . ALA A 1 423 ? -12.622 4.148 37.466 1.00 90.31 423 ALA A C 1
ATOM 3360 O O . ALA A 1 423 ? -12.854 2.945 37.640 1.00 90.31 423 ALA A O 1
ATOM 3361 N N . PRO A 1 424 ? -12.713 4.725 36.250 1.00 93.94 424 PRO A N 1
ATOM 3362 C CA . PRO A 1 424 ? -13.044 3.962 35.054 1.00 93.94 424 PRO A CA 1
ATOM 3363 C C . PRO A 1 424 ? -11.935 2.961 34.731 1.00 93.94 424 PRO A C 1
ATOM 3365 O O . PRO A 1 424 ? -10.753 3.267 34.870 1.00 93.94 424 PRO A O 1
ATOM 3368 N N . ARG A 1 425 ? -12.331 1.779 34.263 1.00 95.81 425 ARG A N 1
ATOM 3369 C CA . ARG A 1 425 ? -11.423 0.747 33.756 1.00 95.81 425 ARG A CA 1
ATOM 3370 C C . ARG A 1 425 ? -12.110 0.064 32.591 1.00 95.81 425 ARG A C 1
ATOM 3372 O O . ARG A 1 425 ? -13.223 -0.431 32.751 1.00 95.81 425 ARG A O 1
ATOM 3379 N N . TYR A 1 426 ? -11.476 0.078 31.431 1.00 97.06 426 TYR A N 1
ATOM 3380 C CA . TYR A 1 426 ? -12.053 -0.432 30.195 1.00 97.06 426 TYR A CA 1
ATOM 3381 C C . TYR A 1 426 ? -11.442 -1.782 29.856 1.00 97.06 426 TYR A C 1
ATOM 3383 O O . TYR A 1 426 ? -10.230 -1.928 29.937 1.00 97.06 426 TYR A O 1
ATOM 3391 N N . MET A 1 427 ? -12.271 -2.742 29.471 1.00 96.69 427 MET A N 1
ATOM 3392 C CA . MET A 1 427 ? -11.880 -4.080 29.038 1.00 96.69 427 MET A CA 1
ATOM 3393 C C . MET A 1 427 ? -12.223 -4.248 27.556 1.00 96.69 427 MET A C 1
ATOM 3395 O O . MET A 1 427 ? -13.327 -3.886 27.145 1.00 96.69 427 MET A O 1
ATOM 3399 N N . ALA A 1 428 ? -11.308 -4.786 26.752 1.00 97.06 428 ALA A N 1
ATOM 3400 C CA . ALA A 1 428 ? -11.553 -5.076 25.339 1.00 97.06 428 ALA A CA 1
ATOM 3401 C C . ALA A 1 428 ? -10.746 -6.292 24.865 1.00 97.06 428 ALA A C 1
ATOM 3403 O O . ALA A 1 428 ? -9.647 -6.549 25.357 1.00 97.06 428 ALA A O 1
ATOM 3404 N N . THR A 1 429 ? -11.295 -7.022 23.893 1.00 96.94 429 THR A N 1
ATOM 3405 C CA . THR A 1 429 ? -10.583 -8.111 23.209 1.00 96.94 429 THR A CA 1
ATOM 3406 C C . THR A 1 429 ? -9.657 -7.557 22.129 1.00 96.94 429 THR A C 1
ATOM 3408 O O . THR A 1 429 ? -9.902 -6.470 21.596 1.00 96.94 429 THR A O 1
ATOM 3411 N N . LEU A 1 430 ? -8.623 -8.309 21.748 1.00 96.75 430 LEU A N 1
ATOM 3412 C CA . LEU A 1 430 ? -7.744 -7.911 20.650 1.00 96.75 430 LEU A CA 1
ATOM 3413 C C . LEU A 1 430 ? -8.508 -7.707 19.341 1.00 96.75 430 LEU A C 1
ATOM 3415 O O . LEU A 1 430 ? -8.263 -6.724 18.652 1.00 96.75 430 LEU A O 1
ATOM 3419 N N . ASP A 1 431 ? -9.452 -8.589 19.016 1.00 95.62 431 ASP A N 1
ATOM 3420 C CA . ASP A 1 431 ? -10.256 -8.492 17.794 1.00 95.62 431 ASP A CA 1
ATOM 3421 C C . ASP A 1 431 ? -11.067 -7.190 17.737 1.00 95.62 431 ASP A C 1
ATOM 3423 O O . ASP A 1 431 ? -11.168 -6.554 16.685 1.00 95.62 431 ASP A O 1
ATOM 3427 N N . ASP A 1 432 ? -11.644 -6.767 18.868 1.00 96.31 432 ASP A N 1
ATOM 3428 C CA . ASP A 1 432 ? -12.344 -5.482 18.965 1.00 96.31 432 ASP A CA 1
ATOM 3429 C C . ASP A 1 432 ? -11.378 -4.307 18.795 1.00 96.31 432 ASP A C 1
ATOM 3431 O O . ASP A 1 432 ? -11.692 -3.350 18.083 1.00 96.31 432 ASP A O 1
ATOM 3435 N N . LEU A 1 433 ? -10.200 -4.383 19.422 1.00 97.31 433 LEU A N 1
ATOM 3436 C CA . LEU A 1 433 ? -9.174 -3.347 19.332 1.00 97.31 433 LEU A CA 1
ATOM 3437 C C . LEU A 1 433 ? -8.618 -3.228 17.911 1.00 97.31 433 LEU A C 1
ATOM 3439 O O . LEU A 1 433 ? -8.514 -2.112 17.411 1.00 97.31 433 LEU A O 1
ATOM 3443 N N . VAL A 1 434 ? -8.325 -4.340 17.233 1.00 97.12 434 VAL A N 1
ATOM 3444 C CA . VAL A 1 434 ? -7.854 -4.364 15.841 1.00 97.12 434 VAL A CA 1
ATOM 3445 C C . VAL A 1 434 ? -8.890 -3.715 14.929 1.00 97.12 434 VAL A C 1
ATOM 3447 O O . VAL A 1 434 ? -8.553 -2.789 14.190 1.00 97.12 434 VAL A O 1
ATOM 3450 N N . ALA A 1 435 ? -10.159 -4.124 15.002 1.00 96.69 435 ALA A N 1
ATOM 3451 C CA . ALA A 1 435 ? -11.200 -3.537 14.162 1.00 96.69 435 ALA A CA 1
ATOM 3452 C C . ALA A 1 435 ? -11.380 -2.031 14.432 1.00 96.69 435 ALA A C 1
ATOM 3454 O O . ALA A 1 435 ? -11.477 -1.234 13.497 1.00 96.69 435 ALA A O 1
ATOM 3455 N N . ALA A 1 436 ? -11.403 -1.632 15.707 1.00 97.06 436 ALA A N 1
ATOM 3456 C CA . ALA A 1 436 ? -11.704 -0.266 16.119 1.00 97.06 436 ALA A CA 1
ATOM 3457 C C . ALA A 1 436 ? -10.539 0.713 15.923 1.00 97.06 436 ALA A C 1
ATOM 3459 O O . ALA A 1 436 ? -10.762 1.843 15.486 1.00 97.06 436 ALA A O 1
ATOM 3460 N N . VAL A 1 437 ? -9.301 0.308 16.215 1.00 97.44 437 VAL A N 1
ATOM 3461 C CA . VAL A 1 437 ? -8.128 1.185 16.086 1.00 97.44 437 VAL A CA 1
ATOM 3462 C C . VAL A 1 437 ? -7.878 1.545 14.621 1.00 97.44 437 VAL A C 1
ATOM 3464 O O . VAL A 1 437 ? -7.631 2.709 14.294 1.00 97.44 437 VAL A O 1
ATOM 3467 N N . ASN A 1 438 ? -8.091 0.572 13.726 1.00 97.38 438 ASN A N 1
ATOM 3468 C CA . ASN A 1 438 ? -7.970 0.719 12.280 1.00 97.38 438 ASN A CA 1
ATOM 3469 C C . ASN A 1 438 ? -9.118 1.540 11.648 1.00 97.38 438 ASN A C 1
ATOM 3471 O O . ASN A 1 438 ? -9.180 1.670 10.427 1.00 97.38 438 ASN A O 1
ATOM 3475 N N . VAL A 1 439 ? -10.021 2.128 12.443 1.00 96.94 439 VAL A N 1
ATOM 3476 C CA . VAL A 1 439 ? -10.889 3.233 11.993 1.00 96.94 439 VAL A CA 1
ATOM 3477 C C . VAL A 1 439 ? -10.100 4.539 11.904 1.00 96.94 439 VAL A C 1
ATOM 3479 O O . VAL A 1 439 ? -10.317 5.344 11.001 1.00 96.94 439 VAL A O 1
ATOM 3482 N N . GLU A 1 440 ? -9.177 4.751 12.841 1.00 94.81 440 GLU A N 1
ATOM 3483 C CA . GLU A 1 440 ? -8.464 6.016 13.019 1.00 94.81 440 GLU A CA 1
ATOM 3484 C C . GLU A 1 440 ? -7.055 5.977 12.434 1.00 94.81 440 GLU A C 1
ATOM 3486 O O . GLU A 1 440 ? -6.641 6.906 11.729 1.00 94.81 440 GLU A O 1
ATOM 3491 N N . ARG A 1 441 ? -6.313 4.905 12.731 1.00 94.94 441 ARG A N 1
ATOM 3492 C CA . ARG A 1 441 ? -4.941 4.705 12.271 1.00 94.94 441 ARG A CA 1
ATOM 3493 C C . ARG A 1 441 ? -4.655 3.217 12.066 1.00 94.94 441 ARG A C 1
ATOM 3495 O O . ARG A 1 441 ? -4.975 2.431 12.953 1.00 94.94 441 ARG A O 1
ATOM 3502 N N . PRO A 1 442 ? -4.022 2.835 10.944 1.00 95.62 442 PRO A N 1
ATOM 3503 C CA . PRO A 1 442 ? -3.655 1.455 10.709 1.00 95.62 442 PRO A CA 1
ATOM 3504 C C . PRO A 1 442 ? -2.663 0.952 11.758 1.00 95.62 442 PRO A C 1
ATOM 3506 O O . PRO A 1 442 ? -1.667 1.626 12.026 1.00 95.62 442 PRO A O 1
ATOM 3509 N N . LEU A 1 443 ? -2.938 -0.223 12.321 1.00 95.81 443 LEU A N 1
ATOM 3510 C CA . LEU A 1 443 ? -2.061 -0.971 13.225 1.00 95.81 443 LEU A CA 1
ATOM 3511 C C . LEU A 1 443 ? -2.308 -2.472 13.054 1.00 95.81 443 LEU A C 1
ATOM 3513 O O . LEU A 1 443 ? -3.458 -2.900 12.921 1.00 95.81 443 LEU A O 1
ATOM 3517 N N . SER A 1 444 ? -1.239 -3.268 13.089 1.00 94.44 444 SER A N 1
ATOM 3518 C CA . SER A 1 444 ? -1.355 -4.727 13.106 1.00 94.44 444 SER A CA 1
ATOM 3519 C C . SER A 1 444 ? -1.765 -5.230 14.498 1.00 94.44 444 SER A C 1
ATOM 3521 O O . SER A 1 444 ? -1.590 -4.544 15.509 1.00 94.44 444 SER A O 1
ATOM 3523 N N . ALA A 1 445 ? -2.259 -6.466 14.563 1.00 94.50 445 ALA A N 1
ATOM 3524 C CA . ALA A 1 445 ? -2.487 -7.151 15.833 1.00 94.50 445 ALA A CA 1
ATOM 3525 C C . ALA A 1 445 ? -1.189 -7.303 16.653 1.00 94.50 445 ALA A C 1
ATOM 3527 O O . ALA A 1 445 ? -1.218 -7.193 17.876 1.00 94.50 445 ALA A O 1
ATOM 3528 N N . GLU A 1 446 ? -0.049 -7.516 15.989 1.00 93.31 446 GLU A N 1
ATOM 3529 C CA . GLU A 1 446 ? 1.263 -7.651 16.630 1.00 93.31 446 GLU A CA 1
ATOM 3530 C C . GLU A 1 446 ? 1.700 -6.337 17.280 1.00 93.31 446 GLU A C 1
ATOM 3532 O O . GLU A 1 446 ? 2.034 -6.341 18.465 1.00 93.31 446 GLU A O 1
ATOM 3537 N N . LYS A 1 447 ? 1.578 -5.199 16.577 1.00 94.19 447 LYS A N 1
ATOM 3538 C CA . LYS A 1 447 ? 1.904 -3.889 17.157 1.00 94.19 447 LYS A CA 1
ATOM 3539 C C . LYS A 1 447 ? 1.018 -3.546 18.340 1.00 94.19 447 LYS A C 1
ATOM 3541 O O . LYS A 1 447 ? 1.487 -2.964 19.314 1.00 94.19 447 LYS A O 1
ATOM 3546 N N . ILE A 1 448 ? -0.268 -3.887 18.265 1.00 96.44 448 ILE A N 1
ATOM 3547 C CA . ILE A 1 448 ? -1.192 -3.668 19.380 1.00 96.44 448 ILE A CA 1
ATOM 3548 C C . ILE A 1 448 ? -0.735 -4.490 20.590 1.00 96.44 448 ILE A C 1
ATOM 3550 O O . ILE A 1 448 ? -0.583 -3.922 21.666 1.00 96.44 448 ILE A O 1
ATOM 3554 N N . ARG A 1 449 ? -0.430 -5.786 20.426 1.00 95.50 449 ARG A N 1
ATOM 3555 C CA . ARG A 1 449 ? 0.093 -6.618 21.525 1.00 95.50 449 ARG A CA 1
ATOM 3556 C C . ARG A 1 449 ? 1.397 -6.066 22.103 1.00 95.50 449 ARG A C 1
ATOM 3558 O O . ARG A 1 449 ? 1.528 -6.003 23.323 1.00 95.50 449 ARG A O 1
ATOM 3565 N N . GLU A 1 450 ? 2.331 -5.634 21.257 1.00 94.44 450 GLU A N 1
ATOM 3566 C CA . GLU A 1 450 ? 3.593 -5.010 21.680 1.00 94.44 450 GLU A CA 1
ATOM 3567 C C . GLU A 1 450 ? 3.337 -3.789 22.578 1.00 94.44 450 GLU A C 1
ATOM 3569 O O . GLU A 1 450 ? 3.878 -3.695 23.677 1.00 94.44 450 GLU A O 1
ATOM 3574 N N . LEU A 1 451 ? 2.454 -2.881 22.155 1.00 94.88 451 LEU A N 1
ATOM 3575 C CA . LEU A 1 451 ? 2.123 -1.674 22.916 1.00 94.88 451 LEU A CA 1
ATOM 3576 C C . LEU A 1 451 ? 1.414 -1.987 24.240 1.00 94.88 451 LEU A C 1
ATOM 3578 O O . LEU A 1 451 ? 1.710 -1.351 25.247 1.00 94.88 451 LEU A O 1
ATOM 3582 N N . LEU A 1 452 ? 0.500 -2.961 24.254 1.00 95.69 452 LEU A N 1
ATOM 3583 C CA . LEU A 1 452 ? -0.280 -3.318 25.448 1.00 95.69 452 LEU A CA 1
ATOM 3584 C C . LEU A 1 452 ? 0.513 -4.132 26.479 1.00 95.69 452 LEU A C 1
ATOM 3586 O O . LEU A 1 452 ? 0.119 -4.192 27.640 1.00 95.69 452 LEU A O 1
ATOM 3590 N N . THR A 1 453 ? 1.611 -4.765 26.063 1.00 93.88 453 THR A N 1
ATOM 3591 C CA . THR A 1 453 ? 2.517 -5.526 26.942 1.00 93.88 453 THR A CA 1
ATOM 3592 C C . THR A 1 453 ? 3.761 -4.735 27.342 1.00 93.88 453 THR A C 1
ATOM 3594 O O . THR A 1 453 ? 4.515 -5.176 28.212 1.00 93.88 453 THR A O 1
ATOM 3597 N N . SER A 1 454 ? 3.988 -3.571 26.726 1.00 93.94 454 SER A N 1
ATOM 3598 C CA . SER A 1 454 ? 5.166 -2.751 26.987 1.00 93.94 454 SER A CA 1
ATOM 3599 C C . SER A 1 454 ? 5.139 -2.169 28.407 1.00 93.94 454 SER A C 1
ATOM 3601 O O . SER A 1 454 ? 4.162 -1.519 28.789 1.00 93.94 454 SER A O 1
ATOM 3603 N N . PRO A 1 455 ? 6.232 -2.300 29.184 1.00 91.94 455 PRO A N 1
ATOM 3604 C CA . PRO A 1 455 ? 6.336 -1.685 30.507 1.00 91.94 455 PRO A CA 1
ATOM 3605 C C . PRO A 1 455 ? 6.370 -0.149 30.452 1.00 91.94 455 PRO A C 1
ATOM 3607 O O . PRO A 1 455 ? 6.220 0.502 31.484 1.00 91.94 455 PRO A O 1
ATOM 3610 N N . GLU A 1 456 ? 6.569 0.441 29.268 1.00 93.00 456 GLU A N 1
ATOM 3611 C CA . GLU A 1 456 ? 6.538 1.894 29.066 1.00 93.00 456 GLU A CA 1
ATOM 3612 C C . GLU A 1 456 ? 5.134 2.485 29.255 1.00 93.00 456 GLU A C 1
ATOM 3614 O O . GLU A 1 456 ? 5.008 3.670 29.573 1.00 93.00 456 GLU A O 1
ATOM 3619 N N . PHE A 1 457 ? 4.087 1.666 29.099 1.00 93.81 457 PHE A N 1
ATOM 3620 C CA . PHE A 1 457 ? 2.690 2.091 29.152 1.00 93.81 457 PHE A CA 1
ATOM 3621 C C . PHE A 1 457 ? 1.929 1.376 30.282 1.00 93.81 457 PHE A C 1
ATOM 3623 O O . PHE A 1 457 ? 1.081 0.521 30.019 1.00 93.81 457 PHE A O 1
ATOM 3630 N N . PRO A 1 458 ? 2.180 1.736 31.557 1.00 92.38 458 PRO A N 1
ATOM 3631 C CA . PRO A 1 458 ? 1.579 1.071 32.717 1.00 92.38 458 PRO A CA 1
ATOM 3632 C C . PRO A 1 458 ? 0.054 1.241 32.817 1.00 92.38 458 PRO A C 1
ATOM 3634 O O . PRO A 1 458 ? -0.579 0.616 33.662 1.00 92.38 458 PRO A O 1
ATOM 3637 N N . GLN A 1 459 ? -0.548 2.103 31.992 1.00 94.50 459 GLN A N 1
ATOM 3638 C CA . GLN A 1 459 ? -1.999 2.228 31.863 1.00 94.50 459 GLN A CA 1
ATOM 3639 C C . GLN A 1 459 ? -2.666 1.004 31.221 1.00 94.50 459 GLN A C 1
ATOM 3641 O O . GLN A 1 459 ? -3.885 0.859 31.348 1.00 94.50 459 GLN A O 1
ATOM 3646 N N . PHE A 1 460 ? -1.902 0.169 30.511 1.00 96.50 460 PHE A N 1
ATOM 3647 C CA . PHE A 1 460 ? -2.390 -1.053 29.886 1.00 96.50 460 PHE A CA 1
ATOM 3648 C C . PHE A 1 460 ? -2.017 -2.270 30.725 1.00 96.50 460 PHE A C 1
ATOM 3650 O O . PHE A 1 460 ? -0.913 -2.374 31.254 1.00 96.50 460 PHE A O 1
ATOM 3657 N N . GLU A 1 461 ? -2.956 -3.201 30.842 1.00 94.81 461 GLU A N 1
ATOM 3658 C CA . GLU A 1 461 ? -2.762 -4.448 31.573 1.00 94.81 461 GLU A CA 1
ATOM 3659 C C . GLU A 1 461 ? -3.301 -5.612 30.741 1.00 94.81 461 GLU A C 1
ATOM 3661 O O . GLU A 1 461 ? -4.358 -5.510 30.117 1.00 94.81 461 GLU A O 1
ATOM 3666 N N . VAL A 1 462 ? -2.589 -6.735 30.755 1.00 94.69 462 VAL A N 1
ATOM 3667 C CA . VAL A 1 462 ? -3.031 -7.981 30.118 1.00 94.69 462 VAL A CA 1
ATOM 3668 C C . VAL A 1 462 ? -3.796 -8.814 31.137 1.00 94.69 462 VAL A C 1
ATOM 3670 O O . VAL A 1 462 ? -3.393 -8.890 32.301 1.00 94.69 462 VAL A O 1
ATOM 3673 N N . ASP A 1 463 ? -4.889 -9.448 30.717 1.00 93.88 463 ASP A N 1
ATOM 3674 C CA . ASP A 1 463 ? -5.558 -10.425 31.568 1.00 93.88 463 ASP A CA 1
ATOM 3675 C C . ASP A 1 463 ? -4.650 -11.657 31.786 1.00 93.88 463 ASP A C 1
ATOM 3677 O O . ASP A 1 463 ? -4.137 -12.226 30.821 1.00 93.88 463 ASP A O 1
ATOM 3681 N N . PRO A 1 464 ? -4.404 -12.087 33.037 1.00 89.94 464 PRO A N 1
ATOM 3682 C CA . PRO A 1 464 ? -3.518 -13.217 33.310 1.00 89.94 464 PRO A CA 1
ATOM 3683 C C . PRO A 1 464 ? -4.150 -14.584 33.005 1.00 89.94 464 PRO A C 1
ATOM 3685 O O . PRO A 1 464 ? -3.431 -15.584 32.976 1.00 89.94 464 PRO A O 1
ATOM 3688 N N . GLU A 1 465 ? -5.473 -14.657 32.842 1.00 91.25 465 GLU A N 1
ATOM 3689 C CA . GLU A 1 465 ? -6.222 -15.905 32.659 1.00 91.25 465 GLU A CA 1
ATOM 3690 C C . GLU A 1 465 ? -6.789 -16.052 31.240 1.00 91.25 465 GLU A C 1
ATOM 3692 O O . GLU A 1 465 ? -6.949 -17.181 30.767 1.00 91.25 465 GLU A O 1
ATOM 3697 N N . VAL A 1 466 ? -7.084 -14.940 30.560 1.00 92.38 466 VAL A N 1
ATOM 3698 C CA . VAL A 1 466 ? -7.700 -14.921 29.227 1.00 92.38 466 VAL A CA 1
ATOM 3699 C C . VAL A 1 466 ? -6.740 -14.336 28.192 1.00 92.38 466 VAL A C 1
ATOM 3701 O O . VAL A 1 466 ? -6.388 -13.161 28.238 1.00 92.38 466 VAL A O 1
ATOM 3704 N N . GLU A 1 467 ? -6.352 -15.159 27.219 1.00 91.31 467 GLU A N 1
ATOM 3705 C CA . GLU A 1 467 ? -5.535 -14.721 26.085 1.00 91.31 467 GLU A CA 1
ATOM 3706 C C . GLU A 1 467 ? -6.262 -13.654 25.253 1.00 91.31 467 GLU A C 1
ATOM 3708 O O . GLU A 1 467 ? -7.478 -13.718 25.062 1.00 91.31 467 GLU A O 1
ATOM 3713 N N . ASP A 1 468 ? -5.504 -12.671 24.757 1.00 93.62 468 ASP A N 1
ATOM 3714 C CA . ASP A 1 468 ? -5.999 -11.574 23.918 1.00 93.62 468 ASP A CA 1
ATOM 3715 C C . ASP A 1 468 ? -7.127 -10.729 24.553 1.00 93.62 468 ASP A C 1
ATOM 3717 O O . ASP A 1 468 ? -7.890 -10.054 23.854 1.00 93.62 468 ASP A O 1
ATOM 3721 N N . LEU A 1 469 ? -7.201 -10.708 25.889 1.00 96.50 469 LEU A N 1
ATOM 3722 C CA . LEU A 1 469 ? -8.031 -9.792 26.666 1.00 96.50 469 LEU A CA 1
ATOM 3723 C C . LEU A 1 469 ? -7.157 -8.757 27.382 1.00 96.50 469 LEU A C 1
ATOM 3725 O O . LEU A 1 469 ? -6.197 -9.094 28.077 1.00 96.50 469 LEU A O 1
ATOM 3729 N N . PHE A 1 470 ? -7.514 -7.483 27.228 1.00 97.31 470 PHE A N 1
ATOM 3730 C CA . PHE A 1 470 ? -6.719 -6.366 27.728 1.00 97.31 470 PHE A CA 1
ATOM 3731 C C . PHE A 1 470 ? -7.572 -5.365 28.501 1.00 97.31 470 PHE A C 1
ATOM 3733 O O . PHE A 1 470 ? -8.764 -5.184 28.228 1.00 97.31 470 PHE A O 1
ATOM 3740 N N . TYR A 1 471 ? -6.927 -4.668 29.433 1.00 97.00 471 TYR A N 1
ATOM 3741 C CA . TYR A 1 471 ? -7.510 -3.596 30.221 1.00 97.00 471 TYR A CA 1
ATOM 3742 C C . TYR A 1 471 ? -6.767 -2.280 30.004 1.00 97.00 471 TYR A C 1
ATOM 3744 O O . TYR A 1 471 ? -5.551 -2.249 29.827 1.00 97.00 471 TYR A O 1
ATOM 3752 N N . PHE A 1 472 ? -7.511 -1.183 30.090 1.00 97.25 472 PHE A N 1
ATOM 3753 C CA . PHE A 1 472 ? -6.991 0.176 30.115 1.00 97.25 472 PHE A CA 1
ATOM 3754 C C . PHE A 1 472 ? -7.545 0.930 31.324 1.00 97.25 472 PHE A C 1
ATOM 3756 O O . PHE A 1 472 ? -8.765 1.029 31.507 1.00 97.25 472 PHE A O 1
ATOM 3763 N N . THR A 1 473 ? -6.645 1.503 32.120 1.00 95.88 473 THR A N 1
ATOM 3764 C CA . THR A 1 473 ? -6.981 2.381 33.245 1.00 95.88 473 THR A CA 1
ATOM 3765 C C . THR A 1 473 ? -6.488 3.798 32.939 1.00 95.88 473 THR A C 1
ATOM 3767 O O . THR A 1 473 ? -5.278 4.019 32.902 1.00 95.88 473 THR A O 1
ATOM 3770 N N . PRO A 1 474 ? -7.383 4.785 32.737 1.00 92.75 474 PRO A N 1
ATOM 3771 C CA . PRO A 1 474 ? -6.973 6.158 32.465 1.00 92.75 474 PRO A CA 1
ATOM 3772 C C . PRO A 1 474 ? -6.140 6.741 33.612 1.00 92.75 474 PRO A C 1
ATOM 3774 O O . PRO A 1 474 ? -6.617 6.859 34.744 1.00 92.75 474 PRO A O 1
ATOM 3777 N N . ILE A 1 475 ? -4.911 7.155 33.307 1.00 81.25 475 ILE A N 1
ATOM 3778 C CA . ILE A 1 475 ? -4.060 7.900 34.237 1.00 81.25 475 ILE A CA 1
ATOM 3779 C C . ILE A 1 475 ? -4.541 9.356 34.214 1.00 81.25 475 ILE A C 1
ATOM 3781 O O . ILE A 1 475 ? -4.504 10.008 33.169 1.00 81.25 475 ILE A O 1
ATOM 3785 N N . ARG A 1 476 ? -5.071 9.838 35.343 1.00 59.44 476 ARG A N 1
ATOM 3786 C CA . ARG A 1 476 ? -5.517 11.232 35.500 1.00 59.44 476 ARG A CA 1
ATOM 3787 C C . ARG A 1 476 ? -4.377 12.181 35.821 1.00 59.44 476 ARG A C 1
ATOM 3789 O O . ARG A 1 476 ? -3.495 11.781 36.612 1.00 59.44 476 ARG A O 1
#

pLDDT: mean 84.31, std 19.35, range [27.89, 98.31]

Radius of gyration: 28.77 Å; chains: 1; bounding box: 66×68×84 Å

Foldseek 3Di:
DVVVVVVVVVVCVVVVQQWDFDQDPNDTDIDGDPVRGYDDPPVVVPPPVPDPVVVVPDDDPDDDDDDDDDDDDDDDDDDDDDDDDDDDDDDDDDDDDPPPPPPDPVPDDPVRNLVVVVVVQVPDPQWFDDQNDIDGVVLADADDPVLVVVLQVVLVVVLAWDWLQCSCCPRVVDHCPDPNNSSPSSNVRRVQVVDPQKAWQAFVPTTIIHGPVRDQFDQWPDHPVLQQLLLQCLVVVADPQPACQDFKAKDWAALLCQQRVKFFCHSRNRNRAGDDSDPPHQWHKAWEAEPVVRDIGIKIWGPHDPRTTTMIHRRHVVSVVAHDHQFMWMWGDDPDNRYIYIYFAFAPKDWAFFWDAPPVLQAIATDTDIHGTDGDPLLTHGCVQQVQSGGDHADDPVQSSDLLSLLLVLQVRRFDFPDDPVWTKGKDFLSSSQNRSSSHGHDDSVRVVCSLPDPVCPQKDDDPPDPRMIMGTDDD

Sequence (476 aa):
MDEWLARLKRAIEVNDHVFALETSDGETIVATTRAGTRPLPPEALIDRAHQLPHRFMEPPPAAAAPTTRPRRAEPQPVPEEVVTPTVTEEAVAETKPAETAVEDISLLTDDQLVEAVRAALAQLPGVVGFGDLWALAEHVPRLSRGDVRRAREYIAERGEPLSDAEILQDIFRIAPNTPEGLLHQLALDAQLASENEFEFVGVPGAHAWTIREVNPVPAPKRRPADIGQDYRFLLEEMPVARPGSETVVDHVLTFYEHYHGVLPYNATLASVLPPRVFPGQTRAILQFEAPQTHETFFVELRYPTSNRGGFLSGLESFFASNLVAGALITIERTGDPRRYVIDYLPISRQERRLLALDEKQRKYEFRPTVYFCAVQDSMLLTEQRFPRFAGQQPLDERTRRSYERVLEVTFERVGENVGTPEAPRYMATLDDLVAAVNVERPLSAEKIRELLTSPEFPQFEVDPEVEDLFYFTPIR

Secondary structure (DSSP, 8-state):
-HHHHHHHHHHHHHTTTT-EEEEETTEEEEE--TTSSPPPPTTTSS--TT-GGGTTS-PPPPPPPPPP----PPPPP------PPPP---------------S-GGGS-HHHHHHHHHHHHHHSTTEEEETTEEEETTTSPPPPHHHHHHHHHHHHHHTS-B-HHHHIIIII---TTSHHHHHHHHHHHHHHHH-TTEEE--BTTB--EEETT---SPPPSS-HHHHHHHGGGHHHH---PPTT--SEEEEE--HHHHHHTEEE--HHHHTTSPPPSSTT--EEEEEEEETTTTEEEEEEEEPPBTTB--EEE--HHHHHHH--TTBEEEEEE-SSTTEEEEEE-EEEEEEEEEEEEETTTTEEEEEEEEEEE-B-GGG--BTTT-GGGTTPPPPPHHHHT-HHHHHHHHHHHHSEE-S-SSS--EEEEHHHHHHHHTTTS---HHHHHHHHH-TT-TTEEE-SSSTTEEEE----